Protein AF-A0A4Q5XJP3-F1 (afdb_monomer_lite)

Radius of gyration: 26.97 Å; chains: 1; bounding box: 63×76×68 Å

Foldseek 3Di:
DDPPVVVVVVVVVVQFQKDKWKFKFKFQQVPVLVVLQVPDDPCVQCVVLAFWDDKDKDWADDDDPDDDDDDDSGDIIMIMIMTIGGHDPLSSLVCVCPPPVNSVVVSCVRTPPCPVPCPSVVRVVRIDPFPQQDDDQPPADDPPDPVVLVDDDPDDDDLVNSLQVLLCVLPVDDPDSDDRDDPLSVVLNVLVVVLVVVLCVVCVPPDPVRSVVSCCVSCLLVGPVHDADPLADDDVVLVVLLVLLQRLLLVQQVVQCVVVVPLFRAFSWQRFWLFKFKWKKFFDADPLAFDPNNDTDIFIKIKIKGFGGSHQFALQAQTKIKIKMKTFADPCRAGPPRDDFDARDFSDAPPAGMAIQIWILALFALFFASSRSSSVSVLVVDDDPSSVSSLVSLCVDVCSVVSVVSVVVSRRDRDLASQLGKIKSLAWWAAADWKIKIKIKHWPDNVLLVVQSPDGIRSSRSVSVLSSLVVWKTKMWMKIFIDTQPQDDPPPDHSNSNNQTSRDDCVNSVGDIDRTIMIIGHRDNRVDPVRVVVVRLDQGANSSRTPSGGGTHSVNSSSSSNRVSSNVSRPVSVVVVVVVVVVVD

Structure (mmCIF, N/CA/C/O backbone):
data_AF-A0A4Q5XJP3-F1
#
_entry.id   AF-A0A4Q5XJP3-F1
#
loop_
_atom_site.group_PDB
_atom_site.id
_atom_site.type_symbol
_atom_site.label_atom_id
_atom_site.label_alt_id
_atom_site.label_comp_id
_atom_site.label_asym_id
_atom_site.label_entity_id
_atom_site.label_seq_id
_atom_site.pdbx_PDB_ins_code
_atom_site.Cartn_x
_atom_site.Cartn_y
_atom_site.Cartn_z
_atom_site.occupancy
_atom_site.B_iso_or_equiv
_atom_site.auth_seq_id
_atom_site.auth_comp_id
_atom_site.auth_asym_id
_atom_site.auth_atom_id
_atom_site.pdbx_PDB_model_num
ATOM 1 N N . MET A 1 1 ? 22.090 31.226 -39.700 1.00 39.25 1 MET A N 1
ATOM 2 C CA . MET A 1 1 ? 22.362 29.885 -39.127 1.00 39.25 1 MET A CA 1
ATOM 3 C C . MET A 1 1 ? 21.042 29.336 -38.613 1.00 39.25 1 MET A C 1
ATOM 5 O O . MET A 1 1 ? 20.449 29.921 -37.717 1.00 39.25 1 MET A O 1
ATOM 9 N N . ASN A 1 2 ? 20.509 28.345 -39.328 1.00 33.97 2 ASN A N 1
ATOM 10 C CA . ASN A 1 2 ? 19.074 28.178 -39.574 1.00 33.97 2 ASN A CA 1
ATOM 11 C C . ASN A 1 2 ? 18.368 27.234 -38.592 1.00 33.97 2 ASN A C 1
ATOM 13 O O . ASN A 1 2 ? 18.928 26.233 -38.150 1.00 33.97 2 ASN A O 1
ATOM 17 N N . GLY A 1 3 ? 17.078 27.507 -38.360 1.00 34.41 3 GLY A N 1
ATOM 18 C CA . GLY A 1 3 ? 16.142 26.728 -37.535 1.00 34.41 3 GLY A CA 1
ATOM 19 C C . GLY A 1 3 ? 15.885 25.278 -37.974 1.00 34.41 3 GLY A C 1
ATOM 20 O O . GLY A 1 3 ? 15.115 24.583 -37.319 1.00 34.41 3 GLY A O 1
ATOM 21 N N . ILE A 1 4 ? 16.568 24.797 -39.015 1.00 32.66 4 ILE A N 1
ATOM 22 C CA . ILE A 1 4 ? 16.513 23.409 -39.493 1.00 32.66 4 ILE A CA 1
ATOM 23 C C . ILE A 1 4 ? 17.300 22.467 -38.559 1.00 32.66 4 ILE A C 1
ATOM 25 O O . ILE A 1 4 ? 16.864 21.343 -38.327 1.00 32.66 4 ILE A O 1
ATOM 29 N N . GLN A 1 5 ? 18.375 22.929 -37.903 1.00 34.47 5 GLN A N 1
ATOM 30 C CA . GLN A 1 5 ? 19.095 22.102 -36.917 1.00 34.47 5 GLN A CA 1
ATOM 31 C C . GLN A 1 5 ? 18.300 21.889 -35.617 1.00 34.47 5 GLN A C 1
ATOM 33 O O . GLN A 1 5 ? 18.342 20.806 -35.044 1.00 34.47 5 GLN A O 1
ATOM 38 N N . ARG A 1 6 ? 17.499 22.873 -35.183 1.00 33.69 6 ARG A N 1
ATOM 39 C CA . ARG A 1 6 ? 16.650 22.741 -33.982 1.00 33.69 6 ARG A CA 1
ATOM 40 C C . ARG A 1 6 ? 15.470 21.786 -34.182 1.00 33.69 6 ARG A C 1
ATOM 42 O O . ARG A 1 6 ? 15.087 21.112 -33.232 1.00 33.69 6 ARG A O 1
ATOM 49 N N . TRP A 1 7 ? 14.927 21.701 -35.397 1.00 29.38 7 TRP A N 1
ATOM 50 C CA . TRP A 1 7 ? 13.894 20.719 -35.742 1.00 29.38 7 TRP A CA 1
ATOM 51 C C . TRP A 1 7 ? 14.471 19.306 -35.903 1.00 29.38 7 TRP A C 1
ATOM 53 O O . TRP A 1 7 ? 13.861 18.352 -35.427 1.00 29.38 7 TRP A O 1
ATOM 63 N N . GLY A 1 8 ? 15.677 19.178 -36.470 1.00 28.16 8 GLY A N 1
ATOM 64 C CA . GLY A 1 8 ? 16.393 17.903 -36.576 1.00 28.16 8 GLY A CA 1
ATOM 65 C C . GLY A 1 8 ? 16.716 17.285 -35.214 1.00 28.16 8 GLY A C 1
ATOM 66 O O . GLY A 1 8 ? 16.379 16.131 -34.978 1.00 28.16 8 GLY A O 1
ATOM 67 N N . SER A 1 9 ? 17.268 18.059 -34.272 1.00 31.80 9 SER A N 1
ATOM 68 C CA . SER A 1 9 ? 17.566 17.572 -32.915 1.00 31.80 9 SER A CA 1
ATOM 69 C C . SER A 1 9 ? 16.309 17.244 -32.098 1.00 31.80 9 SER A C 1
ATOM 71 O O . SER A 1 9 ? 16.336 16.333 -31.279 1.00 31.80 9 SER A O 1
ATOM 73 N N . TRP A 1 10 ? 15.195 17.949 -32.328 1.00 33.19 10 TRP A N 1
ATOM 74 C CA . TRP A 1 10 ? 13.917 17.699 -31.648 1.00 33.19 10 TRP A CA 1
ATOM 75 C C . TRP A 1 10 ? 13.181 16.452 -32.178 1.00 33.19 10 TRP A C 1
ATOM 77 O O . TRP A 1 10 ? 12.513 15.768 -31.404 1.00 33.19 10 TRP A O 1
ATOM 87 N N . LEU A 1 11 ? 13.338 16.113 -33.466 1.00 27.72 11 LEU A N 1
ATOM 88 C CA . LEU A 1 11 ? 12.858 14.846 -34.039 1.00 27.72 11 LEU A CA 1
ATOM 89 C C . LEU A 1 11 ? 13.781 13.659 -33.716 1.00 27.72 11 LEU A C 1
ATOM 91 O O . LEU A 1 11 ? 13.273 12.583 -33.416 1.00 27.72 11 LEU A O 1
ATOM 95 N N . LEU A 1 12 ? 15.105 13.859 -33.700 1.00 31.16 12 LEU A N 1
ATOM 96 C CA . LEU A 1 12 ? 16.084 12.830 -33.315 1.00 31.16 12 LEU A CA 1
ATOM 97 C C . LEU A 1 12 ? 15.970 12.449 -31.828 1.00 31.16 12 LEU A C 1
ATOM 99 O O . LEU A 1 12 ? 16.007 11.270 -31.496 1.00 31.16 12 LEU A O 1
ATOM 103 N N . MET A 1 13 ? 15.722 13.409 -30.928 1.00 31.02 13 MET A N 1
ATOM 104 C CA . MET A 1 13 ? 15.575 13.126 -29.490 1.00 31.02 13 MET A CA 1
ATOM 105 C C . MET A 1 13 ? 14.276 12.395 -29.103 1.00 31.02 13 MET A C 1
ATOM 107 O O . MET A 1 13 ? 14.170 11.903 -27.985 1.00 31.02 13 MET A O 1
ATOM 111 N N . LYS A 1 14 ? 13.290 12.271 -30.005 1.00 29.78 14 LYS A N 1
ATOM 112 C CA . LYS A 1 14 ? 12.063 11.490 -29.751 1.00 29.78 14 LYS A CA 1
ATOM 113 C C . LYS A 1 14 ? 12.213 9.981 -29.999 1.00 29.78 14 LYS A C 1
ATOM 115 O O . LYS A 1 14 ? 11.253 9.249 -29.755 1.00 29.78 14 LYS A O 1
ATOM 120 N N . GLN A 1 15 ? 13.369 9.512 -30.477 1.00 32.53 15 GLN A N 1
ATOM 121 C CA . GLN A 1 15 ? 13.571 8.110 -30.871 1.00 32.53 15 GLN A CA 1
ATOM 122 C C . GLN A 1 15 ? 14.558 7.310 -30.008 1.00 32.53 15 GLN A C 1
ATOM 124 O O . GLN A 1 15 ? 14.608 6.091 -30.159 1.00 32.53 15 GLN A O 1
ATOM 129 N N . PHE A 1 16 ? 15.252 7.929 -29.054 1.00 37.09 16 PHE A N 1
ATOM 130 C CA . PHE A 1 16 ? 16.114 7.207 -28.114 1.00 37.09 16 PHE A CA 1
ATOM 131 C C . PHE A 1 16 ? 15.267 6.644 -26.967 1.00 37.09 16 PHE A C 1
ATOM 133 O O . PHE A 1 16 ? 15.021 7.289 -25.948 1.00 37.09 16 PHE A O 1
ATOM 140 N N . ARG A 1 17 ? 14.693 5.461 -27.204 1.00 42.53 17 ARG A N 1
ATOM 141 C CA . ARG A 1 17 ? 14.146 4.610 -26.147 1.00 42.53 17 ARG A CA 1
ATOM 142 C C . ARG A 1 17 ? 15.135 3.480 -25.932 1.00 42.53 17 ARG A C 1
ATOM 144 O O . ARG A 1 17 ? 15.198 2.598 -26.790 1.00 42.53 17 ARG A O 1
ATOM 151 N N . LEU A 1 18 ? 15.787 3.478 -24.773 1.00 44.69 18 LEU A N 1
ATOM 152 C CA . LEU A 1 18 ? 16.566 2.340 -24.310 1.00 44.69 18 LEU A CA 1
ATOM 153 C C . LEU A 1 18 ? 15.630 1.134 -24.171 1.00 44.69 18 LEU A C 1
ATOM 155 O O . LEU A 1 18 ? 14.669 1.136 -23.395 1.00 44.69 18 LEU A O 1
ATOM 159 N N . ARG A 1 19 ? 15.877 0.117 -24.985 1.00 55.12 19 ARG A N 1
ATOM 160 C CA . ARG A 1 19 ? 15.258 -1.200 -24.938 1.00 55.12 19 ARG A CA 1
ATOM 161 C C . ARG A 1 19 ? 16.325 -2.210 -24.567 1.00 55.12 19 ARG A C 1
ATOM 163 O O . ARG A 1 19 ? 17.491 -2.051 -24.912 1.00 55.12 19 ARG A O 1
ATOM 170 N N . GLU A 1 20 ? 15.909 -3.262 -23.891 1.00 69.38 20 GLU A N 1
ATOM 171 C CA . GLU A 1 20 ? 16.795 -4.354 -23.524 1.00 69.38 20 GLU A CA 1
ATOM 172 C C . GLU A 1 20 ? 16.259 -5.673 -24.053 1.00 69.38 20 GLU A C 1
ATOM 174 O O . GLU A 1 20 ? 15.064 -5.820 -24.338 1.00 69.38 20 GLU A O 1
ATOM 179 N N . PHE A 1 21 ? 17.169 -6.622 -24.177 1.00 77.62 21 PHE A N 1
ATOM 180 C CA . PHE A 1 21 ? 16.870 -7.983 -24.557 1.00 77.62 21 PHE A CA 1
ATOM 181 C C . PHE A 1 21 ? 17.781 -8.919 -23.784 1.00 77.62 21 PHE A C 1
ATOM 183 O O . PHE A 1 21 ? 18.999 -8.735 -23.792 1.00 77.62 21 PHE A O 1
ATOM 190 N N . SER A 1 22 ? 17.180 -9.937 -23.173 1.00 75.50 22 SER A N 1
ATOM 191 C CA . SER A 1 22 ? 17.901 -10.994 -22.475 1.00 75.50 22 SER A CA 1
ATOM 192 C C . SER A 1 22 ? 17.396 -12.353 -22.932 1.00 75.50 22 SER A C 1
ATOM 194 O O . SER A 1 22 ? 16.190 -12.533 -23.098 1.00 75.50 22 SER A O 1
ATOM 196 N N . ALA A 1 23 ? 18.296 -13.315 -23.105 1.00 74.50 23 ALA A N 1
ATOM 197 C CA . ALA A 1 23 ? 17.958 -14.690 -23.458 1.00 74.50 23 ALA A CA 1
ATOM 198 C C . ALA A 1 23 ? 18.824 -15.671 -22.669 1.00 74.50 23 ALA A C 1
ATOM 200 O O . ALA A 1 23 ? 20.025 -15.447 -22.521 1.00 74.50 23 ALA A O 1
ATOM 201 N N . LEU A 1 24 ? 18.216 -16.751 -22.173 1.00 71.38 24 LEU A N 1
ATOM 202 C CA . LEU A 1 24 ? 18.912 -17.804 -21.432 1.00 71.38 24 LEU A CA 1
ATOM 203 C C . LEU A 1 24 ? 18.952 -19.085 -22.262 1.00 71.38 24 LEU A C 1
ATOM 205 O O . LEU A 1 24 ? 17.913 -19.619 -22.650 1.00 71.38 24 LEU A O 1
ATOM 209 N N . LEU A 1 25 ? 20.159 -19.571 -22.517 1.00 76.62 25 LEU A N 1
ATOM 210 C CA . LEU A 1 25 ? 20.451 -20.638 -23.464 1.00 76.62 25 LEU A CA 1
ATOM 211 C C . LEU A 1 25 ? 21.136 -21.801 -22.742 1.00 76.62 25 LEU A C 1
ATOM 213 O O . LEU A 1 25 ? 21.985 -21.589 -21.877 1.00 76.62 25 LEU A O 1
ATOM 217 N N . GLY A 1 26 ? 20.797 -23.036 -23.106 1.00 70.38 26 GLY A N 1
ATOM 218 C CA . GLY A 1 26 ? 21.571 -24.205 -22.680 1.00 70.38 26 GLY A CA 1
ATOM 219 C C . GLY A 1 26 ? 22.835 -24.350 -23.529 1.00 70.38 26 GLY A C 1
ATOM 220 O O . GLY A 1 26 ? 22.775 -24.142 -24.739 1.00 70.38 26 GLY A O 1
ATOM 221 N N . VAL A 1 27 ? 23.964 -24.721 -22.926 1.00 73.62 27 VAL A N 1
ATOM 222 C CA . VAL A 1 27 ? 25.251 -24.916 -23.618 1.00 73.62 27 VAL A CA 1
ATOM 223 C C . VAL A 1 27 ? 25.532 -26.409 -23.812 1.00 73.62 27 VAL A C 1
ATOM 225 O O . VAL A 1 27 ? 25.311 -27.206 -22.901 1.00 73.62 27 VAL A O 1
ATOM 228 N N . GLU A 1 28 ? 26.005 -26.785 -25.005 1.00 70.50 28 GLU A N 1
ATOM 229 C CA . GLU A 1 28 ? 26.477 -28.143 -25.333 1.00 70.50 28 GLU A CA 1
ATOM 230 C C . GLU A 1 28 ? 28.000 -28.277 -25.203 1.00 70.50 28 GLU A C 1
ATOM 232 O O . GLU A 1 28 ? 28.468 -29.240 -24.606 1.00 70.50 28 GLU A O 1
ATOM 237 N N . ASP A 1 29 ? 28.771 -27.302 -25.698 1.00 70.50 29 ASP A N 1
ATOM 238 C CA . ASP A 1 29 ? 30.236 -27.264 -25.568 1.00 70.50 29 ASP A CA 1
ATOM 239 C C . ASP A 1 29 ? 30.676 -26.045 -24.757 1.00 70.50 29 ASP A C 1
ATOM 241 O O . ASP A 1 29 ? 30.899 -24.944 -25.265 1.00 70.50 29 ASP A O 1
ATOM 245 N N . ALA A 1 30 ? 30.798 -26.249 -23.453 1.00 65.44 30 ALA A N 1
ATOM 246 C CA . ALA A 1 30 ? 31.099 -25.164 -22.545 1.00 65.44 30 ALA A CA 1
ATOM 247 C C . ALA A 1 30 ? 32.594 -24.858 -22.389 1.00 65.44 30 ALA A C 1
ATOM 249 O O . ALA A 1 30 ? 32.945 -23.775 -21.917 1.00 65.44 30 ALA A O 1
ATOM 250 N N . ALA A 1 31 ? 33.477 -25.789 -22.763 1.00 66.75 31 ALA A N 1
ATOM 251 C CA . ALA A 1 31 ? 34.920 -25.561 -22.740 1.00 66.75 31 ALA A CA 1
ATOM 252 C C . ALA A 1 31 ? 35.333 -24.637 -23.895 1.00 66.75 31 ALA A C 1
ATOM 254 O O . ALA A 1 31 ? 35.998 -23.625 -23.655 1.00 66.75 31 ALA A O 1
ATOM 255 N N . GLY A 1 32 ? 34.855 -24.919 -25.115 1.00 69.38 32 GLY A N 1
ATOM 256 C CA . GLY A 1 32 ? 35.076 -24.058 -26.280 1.00 69.38 32 GLY A CA 1
ATOM 257 C C . GLY A 1 32 ? 34.489 -22.657 -26.091 1.00 69.38 32 GLY A C 1
ATOM 258 O O . GLY A 1 32 ? 35.148 -21.654 -26.375 1.00 69.38 32 GLY A O 1
ATOM 259 N N . LEU A 1 33 ? 33.291 -22.576 -25.506 1.00 74.00 33 LEU A N 1
ATOM 260 C CA . LEU A 1 33 ? 32.622 -21.307 -25.235 1.00 74.00 33 LEU A CA 1
ATOM 261 C C . LEU A 1 33 ? 33.336 -20.454 -24.167 1.00 74.00 33 LEU A C 1
ATOM 263 O O . LEU A 1 33 ? 33.471 -19.245 -24.350 1.00 74.00 33 LEU A O 1
ATOM 267 N N . SER A 1 34 ? 33.840 -21.053 -23.079 1.00 70.25 34 SER A N 1
ATOM 268 C CA . SER A 1 34 ? 34.619 -20.330 -22.052 1.00 70.25 34 SER A CA 1
ATOM 269 C C . SER A 1 34 ? 35.846 -19.636 -22.658 1.00 70.25 34 SER A C 1
ATOM 271 O O . SER A 1 34 ? 36.107 -18.460 -22.387 1.00 70.25 34 SER A O 1
ATOM 273 N N . ASP A 1 35 ? 36.596 -20.347 -23.501 1.00 70.25 35 ASP A N 1
ATOM 274 C CA . ASP A 1 35 ? 37.784 -19.796 -24.154 1.00 70.25 35 ASP A CA 1
ATOM 275 C C . ASP A 1 35 ? 37.431 -18.689 -25.151 1.00 70.25 35 ASP A C 1
ATOM 277 O O . ASP A 1 35 ? 38.147 -17.689 -25.243 1.00 70.25 35 ASP A O 1
ATOM 281 N N . LEU A 1 36 ? 36.315 -18.830 -25.868 1.00 74.56 36 LEU A N 1
ATOM 282 C CA . LEU A 1 36 ? 35.820 -17.822 -26.801 1.00 74.56 36 LEU A CA 1
ATOM 283 C C . LEU A 1 36 ? 35.461 -16.510 -26.085 1.00 74.56 36 LEU A C 1
ATOM 285 O O . LEU A 1 36 ? 35.841 -15.426 -26.546 1.00 74.56 36 LEU A O 1
ATOM 289 N N . LEU A 1 37 ? 34.790 -16.595 -24.932 1.00 71.12 37 LEU A N 1
ATOM 290 C CA . LEU A 1 37 ? 34.389 -15.434 -24.132 1.00 71.12 37 LEU A CA 1
ATOM 291 C C . LEU A 1 37 ? 35.583 -14.717 -23.479 1.00 71.12 37 LEU A C 1
ATOM 293 O O . LEU A 1 37 ? 35.599 -13.490 -23.433 1.00 71.12 37 LEU A O 1
ATOM 297 N N . LYS A 1 38 ? 36.639 -15.440 -23.076 1.00 68.31 38 LYS A N 1
ATOM 298 C CA . LYS A 1 38 ? 37.867 -14.846 -22.497 1.00 68.31 38 LYS A CA 1
ATOM 299 C C . LYS A 1 38 ? 38.715 -14.044 -23.498 1.00 68.31 38 LYS A C 1
ATOM 301 O O . LYS A 1 38 ? 39.528 -13.221 -23.086 1.00 68.31 38 LYS A O 1
ATOM 306 N N . ARG A 1 39 ? 38.554 -14.275 -24.807 1.00 61.38 39 ARG A N 1
ATOM 307 C CA . ARG A 1 39 ? 39.425 -13.731 -25.872 1.00 61.38 39 ARG A CA 1
ATOM 308 C C . ARG A 1 39 ? 39.122 -12.289 -26.323 1.00 61.38 39 ARG A C 1
ATOM 310 O O . ARG A 1 39 ? 39.744 -11.840 -27.282 1.00 61.38 39 ARG A O 1
ATOM 317 N N . GLY A 1 40 ? 38.219 -11.535 -25.688 1.00 54.31 40 GLY A N 1
ATOM 318 C CA . GLY A 1 40 ? 38.013 -10.124 -26.059 1.00 54.31 40 GLY A CA 1
ATOM 319 C C . GLY A 1 40 ? 37.012 -9.354 -25.199 1.00 54.31 40 GLY A C 1
ATOM 320 O O . GLY A 1 40 ? 36.081 -9.938 -24.653 1.00 54.31 40 GLY A O 1
ATOM 321 N N . GLN A 1 41 ? 37.187 -8.030 -25.106 1.00 55.94 41 GLN A N 1
ATOM 322 C CA . GLN A 1 41 ? 36.209 -7.142 -24.472 1.00 55.94 41 GLN A CA 1
ATOM 323 C C . GLN A 1 41 ? 35.004 -6.951 -25.401 1.00 55.94 41 GLN A C 1
ATOM 325 O O . GLN A 1 41 ? 35.109 -6.377 -26.483 1.00 55.94 41 GLN A O 1
ATOM 330 N N . GLU A 1 42 ? 33.843 -7.451 -24.982 1.00 58.94 42 GLU A N 1
ATOM 331 C CA . GLU A 1 42 ? 32.633 -7.543 -25.812 1.00 58.94 42 GLU A CA 1
ATOM 332 C C . GLU A 1 42 ? 32.133 -6.180 -26.299 1.00 58.94 42 GLU A C 1
ATOM 334 O O . GLU A 1 42 ? 31.624 -6.067 -27.410 1.00 58.94 42 GLU A O 1
ATOM 339 N N . HIS A 1 43 ? 32.353 -5.129 -25.510 1.00 51.56 43 HIS A N 1
ATOM 340 C CA . HIS A 1 43 ? 31.964 -3.767 -25.860 1.00 51.56 43 HIS A CA 1
ATOM 341 C C . HIS A 1 43 ? 32.788 -3.186 -27.026 1.00 51.56 43 HIS A C 1
ATOM 343 O O . HIS A 1 43 ? 32.253 -2.444 -27.845 1.00 51.56 43 HIS A O 1
ATOM 349 N N . GLU A 1 44 ? 34.072 -3.535 -27.156 1.00 58.12 44 GLU A N 1
ATOM 350 C CA . GLU A 1 44 ? 34.914 -3.052 -28.264 1.00 58.12 44 GLU A CA 1
ATOM 351 C C . GLU A 1 44 ? 34.566 -3.742 -29.589 1.00 58.12 44 GLU A C 1
ATOM 353 O O . GLU A 1 44 ? 34.632 -3.128 -30.654 1.00 58.12 44 GLU A O 1
ATOM 358 N N . ALA A 1 45 ? 34.142 -5.009 -29.530 1.00 64.12 45 ALA A N 1
ATOM 359 C CA . ALA A 1 45 ? 33.853 -5.820 -30.711 1.00 64.12 45 ALA A CA 1
ATOM 360 C C . ALA A 1 45 ? 32.581 -5.399 -31.469 1.00 64.12 45 ALA A C 1
ATOM 362 O O . ALA A 1 45 ? 32.455 -5.751 -32.640 1.00 64.12 45 ALA A O 1
ATOM 363 N N . TYR A 1 46 ? 31.663 -4.677 -30.818 1.00 74.44 46 TYR A N 1
ATOM 364 C CA . TYR A 1 46 ? 30.393 -4.212 -31.395 1.00 74.44 46 TYR A CA 1
ATOM 365 C C . TYR A 1 46 ? 30.214 -2.689 -31.288 1.00 74.44 46 TYR A C 1
ATOM 367 O O . TYR A 1 46 ? 29.095 -2.192 -31.403 1.00 74.44 46 TYR A O 1
ATOM 375 N N . ALA A 1 47 ? 31.300 -1.938 -31.077 1.00 66.69 47 ALA A N 1
ATOM 376 C CA . ALA A 1 47 ? 31.260 -0.489 -30.863 1.00 66.69 47 ALA A CA 1
ATOM 377 C C . ALA A 1 47 ? 30.671 0.305 -32.047 1.00 66.69 47 ALA A C 1
ATOM 379 O O . ALA A 1 47 ? 30.242 1.445 -31.880 1.00 66.69 47 ALA A O 1
ATOM 380 N N . ASP A 1 48 ? 30.647 -0.277 -33.247 1.00 73.81 48 ASP A N 1
ATOM 381 C CA . ASP A 1 48 ? 30.056 0.317 -34.44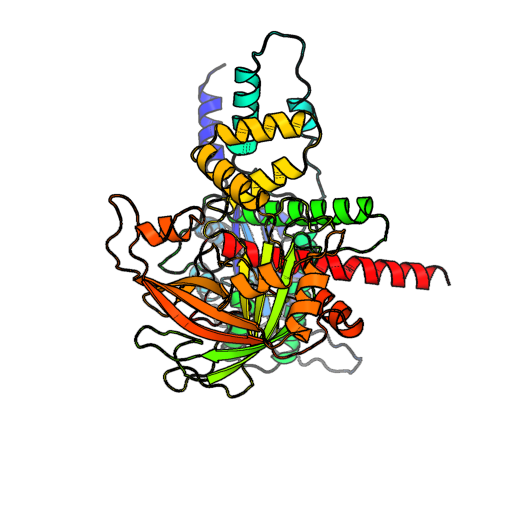7 1.00 73.81 48 ASP A CA 1
ATOM 382 C C . ASP A 1 48 ? 28.601 -0.108 -34.709 1.00 73.81 48 ASP A C 1
ATOM 384 O O . ASP A 1 48 ? 27.983 0.377 -35.661 1.00 73.81 48 ASP A O 1
ATOM 388 N N . VAL A 1 49 ? 28.020 -0.969 -33.866 1.00 75.31 49 VAL A N 1
ATOM 389 C CA . VAL A 1 49 ? 26.586 -1.272 -33.922 1.00 75.31 49 VAL A CA 1
ATOM 390 C C . VAL A 1 49 ? 25.815 -0.061 -33.403 1.00 75.31 49 VAL A C 1
ATOM 392 O O . VAL A 1 49 ? 25.722 0.189 -32.202 1.00 75.31 49 VAL A O 1
ATOM 395 N N . ILE A 1 50 ? 25.252 0.710 -34.333 1.00 65.44 50 ILE A N 1
ATOM 396 C CA . ILE A 1 50 ? 24.537 1.952 -34.029 1.00 65.44 50 ILE A CA 1
ATOM 397 C C . ILE A 1 50 ? 23.387 1.677 -33.053 1.00 65.44 50 ILE A C 1
ATOM 399 O O . ILE A 1 50 ? 22.499 0.869 -33.324 1.00 65.44 50 ILE A O 1
ATOM 403 N N . GLY A 1 51 ? 23.401 2.395 -31.931 1.00 57.72 51 GLY A N 1
ATOM 404 C CA . GLY A 1 51 ? 22.389 2.292 -30.886 1.00 57.72 51 GLY A CA 1
ATOM 405 C C . GLY A 1 51 ? 22.626 1.160 -29.891 1.00 57.72 51 GLY A C 1
ATOM 406 O O . GLY A 1 51 ? 21.884 1.092 -28.928 1.00 57.72 51 GLY A O 1
ATOM 407 N N . LEU A 1 52 ? 23.626 0.289 -30.048 1.00 65.06 52 LEU A N 1
ATOM 408 C CA . LEU A 1 52 ? 23.982 -0.692 -29.019 1.00 65.06 52 LEU A CA 1
ATOM 409 C C . LEU A 1 52 ? 24.850 -0.029 -27.942 1.00 65.06 52 LEU A C 1
ATOM 411 O O . LEU A 1 52 ? 25.921 0.489 -28.238 1.00 65.06 52 LEU A O 1
ATOM 415 N N . HIS A 1 53 ? 24.392 -0.063 -26.693 1.00 57.69 53 HIS A N 1
ATOM 416 C CA . HIS A 1 53 ? 25.065 0.586 -25.559 1.00 57.69 53 HIS A CA 1
ATOM 417 C C . HIS A 1 53 ? 25.829 -0.387 -24.678 1.00 57.69 53 HIS A C 1
ATOM 419 O O . HIS A 1 53 ? 26.836 -0.040 -24.074 1.00 57.69 53 HIS A O 1
ATOM 425 N N . ALA A 1 54 ? 25.321 -1.608 -24.559 1.00 66.81 54 ALA A N 1
ATOM 426 C CA . ALA A 1 54 ? 25.966 -2.667 -23.805 1.00 66.81 54 ALA A CA 1
ATOM 427 C C . ALA A 1 54 ? 25.523 -4.005 -24.373 1.00 66.81 54 ALA A C 1
ATOM 429 O O . ALA A 1 54 ? 24.345 -4.181 -24.664 1.00 66.81 54 ALA A O 1
ATOM 430 N N . LEU A 1 55 ? 26.443 -4.953 -24.487 1.00 74.81 55 LEU A N 1
ATOM 431 C CA . LEU A 1 55 ? 26.153 -6.330 -24.855 1.00 74.81 55 LEU A CA 1
ATOM 432 C C . LEU A 1 55 ? 27.052 -7.238 -24.029 1.00 74.81 55 LEU A C 1
ATOM 434 O O . LEU A 1 55 ? 28.245 -6.964 -23.905 1.00 74.81 55 LEU A O 1
ATOM 438 N N . ARG A 1 56 ? 26.450 -8.266 -23.428 1.00 72.00 56 ARG A N 1
ATOM 439 C CA . ARG A 1 56 ? 27.126 -9.218 -22.559 1.00 72.00 56 ARG A CA 1
ATOM 440 C C . ARG A 1 56 ? 26.744 -10.648 -22.869 1.00 72.00 56 ARG A C 1
ATOM 442 O O . ARG A 1 56 ? 25.557 -10.947 -23.016 1.00 72.00 56 ARG A O 1
ATOM 449 N N . TRP A 1 57 ? 27.745 -11.515 -22.860 1.00 76.19 57 TRP A N 1
ATOM 450 C CA . TRP A 1 57 ? 27.565 -12.954 -22.774 1.00 76.19 57 TRP A CA 1
ATOM 451 C C . TRP A 1 57 ? 28.162 -13.452 -21.463 1.00 76.19 57 TRP A C 1
ATOM 453 O O . TRP A 1 57 ? 29.321 -13.197 -21.144 1.00 76.19 57 TRP A O 1
ATOM 463 N N . MET A 1 58 ? 27.362 -14.164 -20.680 1.00 68.19 58 MET A N 1
ATOM 464 C CA . MET A 1 58 ? 27.792 -14.706 -19.399 1.00 68.19 58 MET A CA 1
ATOM 465 C C . MET A 1 58 ? 27.604 -16.213 -19.401 1.00 68.19 58 MET A C 1
ATOM 467 O O . MET A 1 58 ? 26.476 -16.706 -19.422 1.00 68.19 58 MET A O 1
ATOM 471 N N . LEU A 1 59 ? 28.724 -16.931 -19.392 1.00 67.88 59 LEU A N 1
ATOM 472 C CA . LEU A 1 59 ? 28.737 -18.365 -19.154 1.00 67.88 59 LEU A CA 1
ATOM 473 C C . LEU A 1 59 ? 28.635 -18.607 -17.649 1.00 67.88 59 LEU A C 1
ATOM 475 O O . LEU A 1 59 ? 29.460 -18.115 -16.882 1.00 67.88 59 LEU A O 1
ATOM 479 N N . ILE A 1 60 ? 27.615 -19.349 -17.242 1.00 60.12 60 ILE A N 1
ATOM 480 C CA . ILE A 1 60 ? 27.376 -19.715 -15.851 1.00 60.12 60 ILE A CA 1
ATOM 481 C C . ILE A 1 60 ? 27.960 -21.110 -15.642 1.00 60.12 60 ILE A C 1
ATOM 483 O O . ILE A 1 60 ? 27.501 -22.079 -16.252 1.00 60.12 60 ILE A O 1
ATOM 487 N N . GLU A 1 61 ? 28.986 -21.192 -14.797 1.00 56.06 61 GLU A N 1
ATOM 488 C CA . GLU A 1 61 ? 29.610 -22.448 -14.383 1.00 56.06 61 GLU A CA 1
ATOM 489 C C . GLU A 1 61 ? 29.195 -22.785 -12.941 1.00 56.06 61 GLU A C 1
ATOM 491 O O . GLU A 1 61 ? 29.106 -21.874 -12.113 1.00 56.06 61 GLU A O 1
ATOM 496 N N . PRO A 1 62 ? 28.949 -24.064 -12.607 1.00 47.75 62 PRO A N 1
ATOM 497 C CA . PRO A 1 62 ? 28.788 -24.473 -11.218 1.00 47.75 62 PRO A CA 1
ATOM 498 C C . PRO A 1 62 ? 30.114 -24.239 -10.479 1.00 47.75 62 PRO A C 1
ATOM 500 O O . PRO A 1 62 ? 31.138 -24.815 -10.844 1.00 47.75 62 PRO A O 1
ATOM 503 N N . HIS A 1 63 ? 30.123 -23.373 -9.464 1.00 42.88 63 HIS A N 1
ATOM 504 C CA . HIS A 1 63 ? 31.297 -23.200 -8.613 1.00 42.88 63 HIS A CA 1
ATOM 505 C C . HIS A 1 63 ? 31.184 -24.134 -7.405 1.00 42.88 63 HIS A C 1
ATOM 507 O O . HIS A 1 63 ? 30.255 -24.017 -6.611 1.00 42.88 63 HIS A O 1
ATOM 513 N N . ASP A 1 64 ? 32.140 -25.053 -7.273 1.00 36.09 64 ASP A N 1
ATOM 514 C CA . ASP A 1 64 ? 32.273 -25.936 -6.114 1.00 36.09 64 ASP A CA 1
ATOM 515 C C . ASP A 1 64 ? 32.808 -25.135 -4.913 1.00 36.09 64 ASP A C 1
ATOM 517 O O . ASP A 1 64 ? 33.812 -24.420 -5.023 1.00 36.09 64 ASP A O 1
ATOM 521 N N . ALA A 1 65 ? 32.117 -25.219 -3.774 1.00 39.75 65 ALA A N 1
ATOM 522 C CA . ALA A 1 65 ? 32.475 -24.539 -2.530 1.00 39.75 65 ALA A CA 1
ATOM 523 C C . ALA A 1 65 ? 33.373 -25.391 -1.610 1.00 39.75 65 ALA A C 1
ATOM 525 O O . ALA A 1 65 ? 33.716 -24.951 -0.512 1.00 39.75 65 ALA A O 1
ATOM 526 N N . SER A 1 66 ? 33.806 -26.589 -2.018 1.00 35.34 66 SER A N 1
ATOM 527 C CA . SER A 1 66 ? 34.696 -27.411 -1.190 1.00 35.34 66 SER A CA 1
ATOM 528 C C . SER A 1 66 ? 35.617 -28.280 -2.033 1.00 35.34 66 SER A C 1
ATOM 530 O O . SER A 1 66 ? 35.167 -28.976 -2.926 1.00 35.34 66 SER A O 1
ATOM 532 N N . GLY A 1 67 ? 36.923 -28.266 -1.753 1.00 39.06 67 GLY A N 1
ATOM 533 C CA . GLY A 1 67 ? 37.882 -29.047 -2.529 1.00 39.06 67 GLY A CA 1
ATOM 534 C C . GLY A 1 67 ? 37.546 -30.540 -2.574 1.00 39.06 67 GLY A C 1
ATOM 535 O O . GLY A 1 67 ? 37.776 -31.239 -1.594 1.00 39.06 67 GLY A O 1
ATOM 536 N N . VAL A 1 68 ? 37.116 -31.042 -3.735 1.00 31.48 68 VAL A N 1
ATOM 537 C CA . VAL A 1 68 ? 37.158 -32.460 -4.109 1.00 31.48 68 VAL A CA 1
ATOM 538 C C . VAL A 1 68 ? 37.495 -32.572 -5.598 1.00 31.48 68 VAL A C 1
ATOM 540 O O . VAL A 1 68 ? 36.968 -31.882 -6.463 1.00 31.48 68 VAL A O 1
ATOM 543 N N . ARG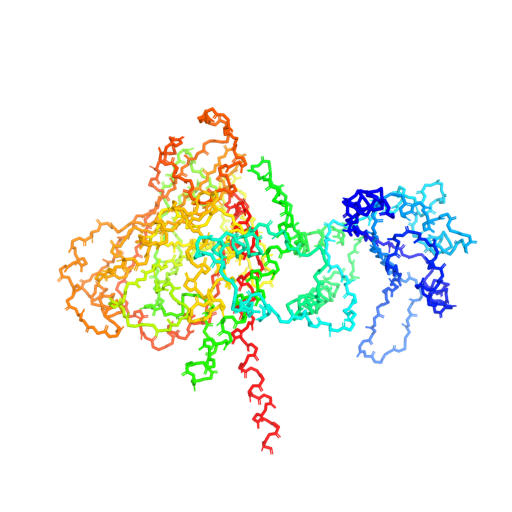 A 1 69 ? 38.458 -33.445 -5.895 1.00 37.16 69 ARG A N 1
ATOM 544 C CA . ARG A 1 69 ? 38.935 -33.762 -7.241 1.00 37.16 69 ARG A CA 1
ATOM 545 C C . ARG A 1 69 ? 37.867 -34.545 -8.011 1.00 37.16 69 ARG A C 1
ATOM 547 O O . ARG A 1 69 ? 37.758 -35.739 -7.774 1.00 37.16 69 ARG A O 1
ATOM 554 N N . SER A 1 70 ? 37.175 -33.891 -8.941 1.00 36.84 70 SER A N 1
ATOM 555 C CA . SER A 1 70 ? 36.838 -34.357 -10.305 1.00 36.84 70 SER A CA 1
ATOM 556 C C . SER A 1 70 ? 35.570 -33.648 -10.785 1.00 36.84 70 SER A C 1
ATOM 558 O O . SER A 1 70 ? 34.470 -34.018 -10.389 1.00 36.84 70 SER A O 1
ATOM 560 N N . ILE A 1 71 ? 35.725 -32.639 -11.639 1.00 36.16 71 ILE A N 1
ATOM 561 C CA . ILE A 1 71 ? 34.599 -32.013 -12.341 1.00 36.16 71 ILE A CA 1
ATOM 562 C C . ILE A 1 71 ? 34.316 -32.864 -13.584 1.00 36.16 71 ILE A C 1
ATOM 564 O O . ILE A 1 71 ? 35.232 -33.086 -14.380 1.00 36.16 71 ILE A O 1
ATOM 568 N N . ASP A 1 72 ? 33.083 -33.351 -13.734 1.00 43.09 72 ASP A N 1
ATOM 569 C CA . ASP A 1 72 ? 32.615 -34.024 -14.949 1.00 43.09 72 ASP A CA 1
ATOM 570 C C . ASP A 1 72 ? 32.385 -32.974 -16.063 1.00 43.09 72 ASP A C 1
ATOM 572 O O . ASP A 1 72 ? 31.587 -32.052 -15.883 1.00 43.09 72 ASP A O 1
ATOM 576 N N . PRO A 1 73 ? 33.066 -33.061 -17.221 1.00 41.59 73 PRO A N 1
ATOM 577 C CA . PRO A 1 73 ? 32.851 -32.162 -18.356 1.00 41.59 73 PRO A CA 1
ATOM 578 C C . PRO A 1 73 ? 31.472 -32.293 -19.034 1.00 41.59 73 PRO A C 1
ATOM 580 O O . PRO A 1 73 ? 31.197 -31.521 -19.952 1.00 41.59 73 PRO A O 1
ATOM 583 N N . ALA A 1 74 ? 30.635 -33.264 -18.645 1.00 42.94 74 ALA A N 1
ATOM 584 C CA . ALA A 1 74 ? 29.369 -33.596 -19.306 1.00 42.94 74 ALA A CA 1
ATOM 585 C C . ALA A 1 74 ? 28.120 -32.836 -18.796 1.00 42.94 74 ALA A C 1
ATOM 587 O O . ALA A 1 74 ? 27.027 -33.049 -19.330 1.00 42.94 74 ALA A O 1
ATOM 588 N N . GLU A 1 75 ? 28.236 -31.953 -17.798 1.00 48.97 75 GLU A N 1
ATOM 589 C CA . GLU A 1 75 ? 27.078 -31.254 -17.214 1.00 48.97 75 GLU A CA 1
ATOM 590 C C . GLU A 1 75 ? 26.754 -29.902 -17.901 1.00 48.97 75 GLU A C 1
ATOM 592 O O . GLU A 1 75 ? 27.661 -29.132 -18.239 1.00 48.97 75 GLU A O 1
ATOM 597 N N . PRO A 1 76 ? 25.460 -29.587 -18.145 1.00 46.59 76 PRO A N 1
ATOM 598 C CA . PRO A 1 76 ? 25.041 -28.449 -18.962 1.00 46.59 76 PRO A CA 1
ATOM 599 C C . PRO A 1 76 ? 25.341 -27.110 -18.283 1.00 46.59 76 PRO A C 1
ATOM 601 O O . PRO A 1 76 ? 24.804 -26.788 -17.226 1.00 46.59 76 PRO A O 1
ATOM 604 N N . LYS A 1 77 ? 26.145 -26.285 -18.953 1.00 67.31 77 LYS A N 1
ATOM 605 C CA . LYS A 1 77 ? 26.416 -24.901 -18.547 1.00 67.31 77 LYS A CA 1
ATOM 606 C C . LYS A 1 77 ? 25.351 -23.993 -19.170 1.00 67.31 77 LYS A C 1
ATOM 608 O O . LYS A 1 77 ? 24.857 -24.281 -20.258 1.00 67.31 77 LYS A O 1
ATOM 613 N N . ALA A 1 78 ? 24.919 -22.937 -18.495 1.00 67.12 78 ALA A N 1
ATOM 614 C CA . ALA A 1 78 ? 23.945 -22.004 -19.069 1.00 67.12 78 ALA A CA 1
ATOM 615 C C . ALA A 1 78 ? 24.671 -20.780 -19.632 1.00 67.12 78 ALA A C 1
ATOM 617 O O . ALA A 1 78 ? 25.657 -20.321 -19.059 1.00 67.12 78 ALA A O 1
ATOM 618 N N . LEU A 1 79 ? 24.181 -20.241 -20.744 1.00 74.19 79 LEU A N 1
ATOM 619 C CA . LEU A 1 79 ? 24.676 -19.008 -21.341 1.00 74.19 79 LEU A CA 1
ATOM 620 C C . LEU A 1 79 ? 23.575 -17.955 -21.297 1.00 74.19 79 LEU A C 1
ATOM 622 O O . LEU A 1 79 ? 22.496 -18.144 -21.859 1.00 74.19 79 LEU A O 1
ATOM 626 N N . LEU A 1 80 ? 23.860 -16.831 -20.653 1.00 71.62 80 LEU A N 1
ATOM 627 C CA . LEU A 1 80 ? 22.988 -15.667 -20.647 1.00 71.62 80 LEU A CA 1
ATOM 628 C C . LEU A 1 80 ? 23.504 -14.634 -21.653 1.00 71.62 80 LEU A C 1
ATOM 630 O O . LEU A 1 80 ? 24.629 -14.154 -21.530 1.00 71.62 80 LEU A O 1
ATOM 634 N N . LEU A 1 81 ? 22.658 -14.261 -22.609 1.00 82.56 81 LEU A N 1
ATOM 635 C CA . LEU A 1 81 ? 22.825 -13.067 -23.434 1.00 82.56 81 LEU A CA 1
ATOM 636 C C . LEU A 1 81 ? 22.030 -11.923 -22.808 1.00 82.56 81 LEU A C 1
ATOM 638 O O . LEU A 1 81 ? 20.863 -12.114 -22.472 1.00 82.56 81 LEU A O 1
ATOM 642 N N . SER A 1 82 ? 22.621 -10.733 -22.719 1.00 76.00 82 SER A N 1
ATOM 643 C CA . SER A 1 82 ? 21.916 -9.499 -22.359 1.00 76.00 82 SER A CA 1
ATOM 644 C C . SER A 1 82 ? 22.470 -8.317 -23.147 1.00 76.00 82 SER A C 1
ATOM 646 O O . SER A 1 82 ? 23.684 -8.127 -23.189 1.00 76.00 82 SER A O 1
ATOM 648 N N . PHE A 1 83 ? 21.611 -7.479 -23.727 1.00 71.19 83 PHE A N 1
ATOM 649 C CA . PHE A 1 83 ? 22.045 -6.217 -24.326 1.00 71.19 83 PHE A CA 1
ATOM 650 C C . PHE A 1 83 ? 21.056 -5.070 -24.117 1.00 71.19 83 PHE A C 1
ATOM 652 O O . PHE A 1 83 ? 19.856 -5.280 -23.952 1.00 71.19 83 PHE A O 1
ATOM 659 N N . VAL A 1 84 ? 21.588 -3.849 -24.152 1.00 63.25 84 VAL A N 1
ATOM 660 C CA . VAL A 1 84 ? 20.858 -2.583 -24.054 1.00 63.25 84 VAL A CA 1
ATOM 661 C C . VAL A 1 84 ? 21.080 -1.798 -25.336 1.00 63.25 84 VAL A C 1
ATOM 663 O O . VAL A 1 84 ? 22.214 -1.666 -25.798 1.00 63.25 84 VAL A O 1
ATOM 666 N N . CYS A 1 85 ? 20.003 -1.269 -25.907 1.00 63.78 85 CYS A N 1
ATOM 667 C CA . CYS A 1 85 ? 20.052 -0.557 -27.171 1.00 63.78 85 CYS A CA 1
ATOM 668 C C . CYS A 1 85 ? 19.049 0.590 -27.263 1.00 63.78 85 CYS A C 1
ATOM 670 O O . CYS A 1 85 ? 17.966 0.518 -26.698 1.00 63.78 85 CYS A O 1
ATOM 672 N N . ASP A 1 86 ? 19.375 1.619 -28.029 1.00 53.81 86 ASP A N 1
ATOM 673 C CA . ASP A 1 86 ? 18.418 2.586 -28.531 1.00 53.81 86 ASP A CA 1
ATOM 674 C C . ASP A 1 86 ? 17.863 2.139 -29.881 1.00 53.81 86 ASP A C 1
ATOM 676 O O . ASP A 1 86 ? 18.603 1.883 -30.829 1.00 53.81 86 ASP A O 1
ATOM 680 N N . GLY A 1 87 ? 16.533 2.095 -29.983 1.00 58.28 87 GLY A N 1
ATOM 681 C CA . GLY A 1 87 ? 15.840 1.748 -31.223 1.00 58.28 87 GLY A CA 1
ATOM 682 C C . GLY A 1 87 ? 15.068 0.436 -31.127 1.00 58.28 87 GLY A C 1
ATOM 683 O O . GLY A 1 87 ? 14.439 0.149 -30.110 1.00 58.28 87 GLY A O 1
ATOM 684 N N . SER A 1 88 ? 14.997 -0.320 -32.223 1.00 75.25 88 SER A N 1
ATOM 685 C CA . SER A 1 88 ? 14.269 -1.593 -32.260 1.00 75.25 88 SER A CA 1
ATOM 686 C C . SER A 1 88 ? 15.164 -2.732 -31.784 1.00 75.25 88 SER A C 1
ATOM 688 O O . SER A 1 88 ? 16.215 -2.947 -32.379 1.00 75.25 88 SER A O 1
ATOM 690 N N . VAL A 1 89 ? 14.700 -3.506 -30.794 1.00 76.56 89 VAL A N 1
ATOM 691 C CA . VAL A 1 89 ? 15.381 -4.732 -30.340 1.00 76.56 89 VAL A CA 1
ATOM 692 C C . VAL A 1 89 ? 15.666 -5.653 -31.518 1.00 76.56 89 VAL A C 1
ATOM 694 O O . VAL A 1 89 ? 16.768 -6.165 -31.615 1.00 76.56 89 VAL A O 1
ATOM 697 N N . ASP A 1 90 ? 14.714 -5.808 -32.439 1.00 80.81 90 ASP A N 1
ATOM 698 C CA . ASP A 1 90 ? 14.884 -6.681 -33.601 1.00 80.81 90 ASP A CA 1
ATOM 699 C C . ASP A 1 90 ? 15.992 -6.183 -34.534 1.00 80.81 90 ASP A C 1
ATOM 701 O O . ASP A 1 90 ? 16.827 -6.968 -34.965 1.00 80.81 90 ASP A O 1
ATOM 705 N N . ALA A 1 91 ? 16.059 -4.872 -34.779 1.00 77.50 91 ALA A N 1
ATOM 706 C CA . ALA A 1 91 ? 17.094 -4.297 -35.636 1.00 77.50 91 ALA A CA 1
ATOM 707 C C . ALA A 1 91 ? 18.484 -4.403 -34.994 1.00 77.50 91 ALA A C 1
ATOM 709 O O . ALA A 1 91 ? 19.465 -4.677 -35.682 1.00 77.50 91 ALA A O 1
ATOM 710 N N . THR A 1 92 ? 18.575 -4.213 -33.676 1.00 80.88 92 THR A N 1
ATOM 711 C CA . THR A 1 92 ? 19.829 -4.392 -32.943 1.00 80.88 92 THR A CA 1
ATOM 712 C C . THR A 1 92 ? 20.236 -5.861 -32.881 1.00 80.88 92 THR A C 1
ATOM 714 O O . THR A 1 92 ? 21.404 -6.168 -33.095 1.00 80.88 92 THR A O 1
ATOM 717 N N . LEU A 1 93 ? 19.292 -6.773 -32.640 1.00 85.88 93 LEU A N 1
ATOM 718 C CA . LEU A 1 93 ? 19.526 -8.216 -32.643 1.00 85.88 93 LEU A CA 1
ATOM 719 C C . LEU A 1 93 ? 20.074 -8.659 -34.003 1.00 85.88 93 LEU A C 1
ATOM 721 O O . LEU A 1 93 ? 21.100 -9.332 -34.065 1.00 85.88 93 LEU A O 1
ATOM 725 N N . ASP A 1 94 ? 19.449 -8.207 -35.090 1.00 84.81 94 ASP A N 1
ATOM 726 C CA . ASP A 1 94 ? 19.901 -8.481 -36.451 1.00 84.81 94 ASP A CA 1
ATOM 727 C C . ASP A 1 94 ? 21.287 -7.881 -36.722 1.00 84.81 94 ASP A C 1
ATOM 729 O O . ASP A 1 94 ? 22.127 -8.530 -37.347 1.00 84.81 94 ASP A O 1
ATOM 733 N N . ALA A 1 95 ? 21.569 -6.671 -36.231 1.00 84.31 95 ALA A N 1
ATOM 734 C CA . ALA A 1 95 ? 22.875 -6.035 -36.388 1.00 84.31 95 ALA A CA 1
ATOM 735 C C . ALA A 1 95 ? 23.985 -6.768 -35.614 1.00 84.31 95 ALA A C 1
ATOM 737 O O . ALA A 1 95 ? 25.082 -6.939 -36.139 1.00 84.31 95 ALA A O 1
ATOM 738 N N . VAL A 1 96 ? 23.697 -7.255 -34.403 1.00 86.00 96 VAL A N 1
ATOM 739 C CA . VAL A 1 96 ? 24.617 -8.068 -33.590 1.00 86.00 96 VAL A CA 1
ATOM 740 C C . VAL A 1 96 ? 24.868 -9.429 -34.245 1.00 86.00 96 VAL A C 1
ATOM 742 O O . VAL A 1 96 ? 26.015 -9.858 -34.365 1.00 86.00 96 VAL A O 1
ATOM 745 N N . LEU A 1 97 ? 23.813 -10.102 -34.713 1.00 89.31 97 LEU A N 1
ATOM 746 C CA . LEU A 1 97 ? 23.895 -11.430 -35.335 1.00 89.31 97 LEU A CA 1
ATOM 747 C C . LEU A 1 97 ? 24.573 -11.420 -36.710 1.00 89.31 97 LEU A C 1
ATOM 749 O O . LEU A 1 97 ? 25.131 -12.439 -37.123 1.00 89.31 97 LEU A O 1
ATOM 753 N N . ASN A 1 98 ? 24.508 -10.298 -37.427 1.00 86.19 98 ASN A N 1
ATOM 754 C CA . ASN A 1 98 ? 25.107 -10.129 -38.753 1.00 86.19 98 ASN A CA 1
ATOM 755 C C . ASN A 1 98 ? 26.360 -9.243 -38.730 1.00 86.19 98 ASN A C 1
ATOM 757 O O . ASN A 1 98 ? 26.845 -8.825 -39.782 1.00 86.19 98 ASN A O 1
ATOM 761 N N . HIS A 1 99 ? 26.892 -8.950 -37.544 1.00 89.06 99 HIS A N 1
ATOM 762 C CA . HIS A 1 99 ? 28.093 -8.147 -37.405 1.00 89.06 99 HIS A CA 1
ATOM 763 C C . HIS A 1 99 ? 29.296 -8.826 -38.082 1.00 89.06 99 HIS A C 1
ATOM 765 O O . HIS A 1 99 ? 29.450 -10.048 -38.027 1.00 89.06 99 HIS A O 1
ATOM 771 N N . ARG A 1 100 ? 30.200 -8.030 -38.672 1.00 81.00 100 ARG A N 1
ATOM 772 C CA . ARG A 1 100 ? 31.363 -8.515 -39.447 1.00 81.00 100 ARG A CA 1
ATOM 773 C C . ARG A 1 100 ? 32.299 -9.453 -38.678 1.00 81.00 100 ARG A C 1
ATOM 775 O O . ARG A 1 100 ? 33.068 -10.179 -39.295 1.00 81.00 100 ARG A O 1
ATOM 782 N N . THR A 1 101 ? 32.261 -9.419 -37.346 1.00 80.38 101 THR A N 1
ATOM 783 C CA . THR A 1 101 ? 33.070 -10.302 -36.497 1.00 80.38 101 THR A CA 1
ATOM 784 C C . THR A 1 101 ? 32.566 -11.742 -36.499 1.00 80.38 101 THR A C 1
ATOM 786 O O . THR A 1 101 ? 33.312 -12.617 -36.086 1.00 80.38 101 THR A O 1
ATOM 789 N N . GLY A 1 102 ? 31.307 -12.005 -36.882 1.00 83.38 102 GLY A N 1
ATOM 790 C CA . GLY A 1 102 ? 30.689 -13.341 -36.836 1.00 83.38 102 GLY A CA 1
ATOM 791 C C . GLY A 1 102 ? 30.504 -13.924 -35.425 1.00 83.38 102 GLY A C 1
ATOM 792 O O . GLY A 1 102 ? 29.861 -14.959 -35.258 1.00 83.38 102 GLY A O 1
ATOM 793 N N . ARG A 1 103 ? 31.008 -13.229 -34.401 1.00 84.94 103 ARG A N 1
ATOM 794 C CA . ARG A 1 103 ? 31.190 -13.717 -33.032 1.00 84.94 103 ARG A CA 1
ATOM 795 C C . ARG A 1 103 ? 29.884 -14.136 -32.359 1.00 84.94 103 ARG A C 1
ATOM 797 O O . ARG A 1 103 ? 29.867 -15.135 -31.657 1.00 84.94 103 ARG A O 1
ATOM 804 N N . ALA A 1 104 ? 28.780 -13.423 -32.583 1.00 86.75 104 ALA A N 1
ATOM 805 C CA . ALA A 1 104 ? 27.483 -13.798 -32.014 1.00 86.75 104 ALA A CA 1
ATOM 806 C C . ALA A 1 104 ? 26.998 -15.164 -32.531 1.00 86.75 104 ALA A C 1
ATOM 808 O O . ALA A 1 104 ? 26.507 -15.975 -31.755 1.00 86.75 104 ALA A O 1
ATOM 809 N N . ARG A 1 105 ? 27.170 -15.450 -33.828 1.00 88.44 105 ARG A N 1
ATOM 810 C CA . ARG A 1 105 ? 26.792 -16.748 -34.413 1.00 88.44 105 ARG A CA 1
ATOM 811 C C . ARG A 1 105 ? 27.735 -17.865 -33.978 1.00 88.44 105 ARG A C 1
ATOM 813 O O . ARG A 1 105 ? 27.274 -18.978 -33.757 1.00 88.44 105 ARG A O 1
ATOM 820 N N . GLU A 1 106 ? 29.021 -17.557 -33.834 1.00 87.88 106 GLU A N 1
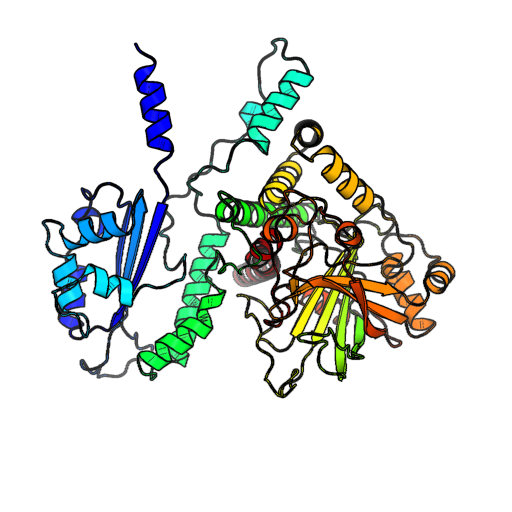ATOM 821 C CA . GLU A 1 106 ? 30.022 -18.480 -33.292 1.00 87.88 106 GLU A CA 1
ATOM 822 C C . GLU A 1 106 ? 29.671 -18.875 -31.852 1.00 87.88 106 GLU A C 1
ATOM 824 O O . GLU A 1 106 ? 29.542 -20.059 -31.566 1.00 87.88 106 GLU A O 1
ATOM 829 N N . ILE A 1 107 ? 29.377 -17.903 -30.983 1.00 86.81 107 ILE A N 1
ATOM 830 C CA . ILE A 1 107 ? 28.924 -18.146 -29.605 1.00 86.81 107 ILE A CA 1
ATOM 831 C C . ILE A 1 107 ? 27.674 -19.038 -29.578 1.00 86.81 107 ILE A C 1
ATOM 833 O O . ILE A 1 107 ? 27.647 -20.036 -28.860 1.00 86.81 107 ILE A O 1
ATOM 837 N N . LEU A 1 108 ? 26.662 -18.721 -30.393 1.00 87.81 108 LEU A N 1
ATOM 838 C CA . LEU A 1 108 ? 25.421 -19.500 -30.454 1.00 87.81 108 LEU A CA 1
ATOM 839 C C . LEU A 1 108 ? 25.618 -20.920 -30.994 1.00 87.81 108 LEU A C 1
ATOM 841 O O . LEU A 1 108 ? 24.823 -21.797 -30.671 1.00 87.81 108 LEU A O 1
ATOM 845 N N . SER A 1 109 ? 26.674 -21.179 -31.771 1.00 89.06 109 SER A N 1
ATOM 846 C CA . SER A 1 109 ? 26.979 -22.528 -32.269 1.00 89.06 109 SER A CA 1
ATOM 847 C C . SER A 1 109 ? 27.355 -23.522 -31.165 1.00 89.06 109 SER A C 1
ATOM 849 O O . SER A 1 109 ? 27.240 -24.724 -31.378 1.00 89.06 109 SER A O 1
ATOM 851 N N . HIS A 1 110 ? 27.715 -23.030 -29.975 1.00 84.62 110 HIS A N 1
ATOM 852 C CA . HIS A 1 110 ? 27.944 -23.851 -28.785 1.00 84.62 110 HIS A CA 1
ATOM 853 C C . HIS A 1 110 ? 26.659 -24.083 -27.956 1.00 84.62 110 HIS A C 1
ATOM 855 O O . HIS A 1 110 ? 26.711 -24.747 -26.916 1.00 84.62 110 HIS A O 1
ATOM 861 N N . CYS A 1 111 ? 25.508 -23.533 -28.373 1.00 79.88 111 CYS A N 1
ATOM 862 C CA . CYS A 1 111 ? 24.233 -23.639 -27.660 1.00 79.88 111 CYS A CA 1
ATOM 863 C C . CYS A 1 111 ? 23.357 -24.795 -28.166 1.00 79.88 111 CYS A C 1
ATOM 865 O O . CYS A 1 111 ? 23.261 -25.072 -29.361 1.00 79.88 111 CYS A O 1
ATOM 867 N N . ARG A 1 112 ? 22.642 -25.433 -27.234 1.00 76.50 112 ARG A N 1
ATOM 868 C CA . ARG A 1 112 ? 21.777 -26.587 -27.493 1.00 76.50 112 ARG A CA 1
ATOM 869 C C . ARG A 1 112 ? 20.646 -26.245 -28.455 1.00 76.50 112 ARG A C 1
ATOM 871 O O . ARG A 1 112 ? 19.935 -25.260 -28.257 1.00 76.50 112 ARG A O 1
ATOM 878 N N . ALA A 1 113 ? 20.423 -27.112 -29.441 1.00 77.75 113 ALA A N 1
ATOM 879 C CA . ALA A 1 113 ? 19.349 -26.981 -30.431 1.00 77.75 113 ALA A CA 1
ATOM 880 C C . ALA A 1 113 ? 19.399 -25.697 -31.292 1.00 77.75 113 ALA A C 1
ATOM 882 O O . ALA A 1 113 ? 18.382 -25.297 -31.861 1.00 77.75 113 ALA A O 1
ATOM 883 N N . PHE A 1 114 ? 20.565 -25.054 -31.411 1.00 83.69 114 PHE A N 1
ATOM 884 C CA . PHE A 1 114 ? 20.775 -23.960 -32.356 1.00 83.69 114 PHE A CA 1
ATOM 885 C C . PHE A 1 114 ? 21.075 -24.510 -33.760 1.00 83.69 114 PHE A C 1
ATOM 887 O O . PHE A 1 114 ? 22.128 -25.093 -33.996 1.00 83.69 114 PHE A O 1
ATOM 894 N N . ASP A 1 115 ? 20.161 -24.320 -34.716 1.00 79.00 115 ASP A N 1
ATOM 895 C CA . ASP A 1 115 ? 20.252 -24.918 -36.060 1.00 79.00 115 ASP A CA 1
ATOM 896 C C . ASP A 1 115 ? 20.799 -23.972 -37.149 1.00 79.00 115 ASP A C 1
ATOM 898 O O . ASP A 1 115 ? 20.738 -24.286 -38.338 1.00 79.00 115 ASP A O 1
ATOM 902 N N . GLN A 1 116 ? 21.335 -22.813 -36.744 1.00 80.00 116 GLN A N 1
ATOM 903 C CA . GLN A 1 116 ? 21.897 -21.735 -37.577 1.00 80.00 116 GLN A CA 1
ATOM 904 C C . GLN A 1 116 ? 20.945 -21.080 -38.599 1.00 80.00 116 GLN A C 1
ATOM 906 O O . GLN A 1 116 ? 21.307 -20.047 -39.172 1.00 80.00 116 GLN A O 1
ATOM 911 N N . LYS A 1 117 ? 19.744 -21.626 -38.834 1.00 82.69 117 LYS A N 1
ATOM 912 C CA . LYS A 1 117 ? 18.823 -21.159 -39.884 1.00 82.69 117 LYS A CA 1
ATOM 913 C C . LYS A 1 117 ? 18.118 -19.866 -39.506 1.00 82.69 117 LYS A C 1
ATOM 915 O O . LYS A 1 117 ? 18.007 -18.977 -40.345 1.00 82.69 117 LYS A O 1
ATOM 920 N N . ASP A 1 118 ? 17.677 -19.757 -38.253 1.00 85.31 118 ASP A N 1
ATOM 921 C CA . ASP A 1 118 ? 17.032 -18.552 -37.722 1.00 85.31 118 ASP A CA 1
ATOM 922 C C . ASP A 1 118 ? 17.588 -18.168 -36.340 1.00 85.31 118 ASP A C 1
ATOM 924 O O . ASP A 1 118 ? 16.975 -18.448 -35.303 1.00 85.31 118 ASP A O 1
ATOM 928 N N . PRO A 1 119 ? 18.760 -17.508 -36.291 1.00 87.06 119 PRO A N 1
ATOM 929 C CA . PRO A 1 119 ? 19.362 -17.136 -35.019 1.00 87.06 119 PRO A CA 1
ATOM 930 C C . PRO A 1 119 ? 18.5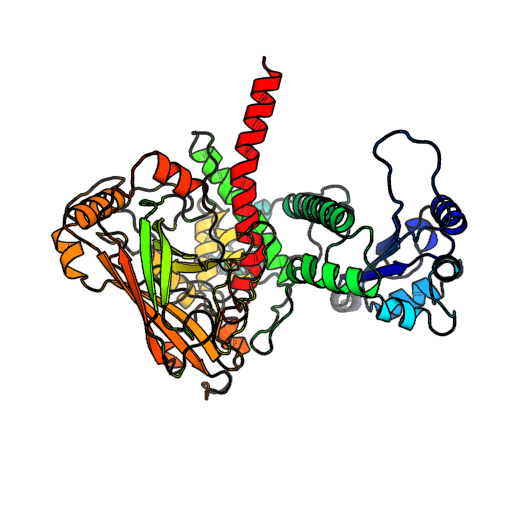42 -16.128 -34.210 1.00 87.06 119 PRO A C 1
ATOM 932 O O . PRO A 1 119 ? 18.535 -16.179 -32.979 1.00 87.06 119 PRO A O 1
ATOM 935 N N . ALA A 1 120 ? 17.818 -15.237 -34.890 1.00 84.62 120 ALA A N 1
ATOM 936 C CA . ALA A 1 120 ? 16.960 -14.256 -34.244 1.00 84.62 120 ALA A CA 1
ATOM 937 C C . ALA A 1 120 ? 15.721 -14.926 -33.632 1.00 84.62 120 ALA A C 1
ATOM 939 O O . ALA A 1 120 ? 15.380 -14.656 -32.481 1.00 84.62 120 ALA A O 1
ATOM 940 N N . GLY A 1 121 ? 15.063 -15.832 -34.361 1.00 82.38 121 GLY A N 1
ATOM 941 C CA . GLY A 1 121 ? 13.954 -16.637 -33.846 1.00 82.38 121 GLY A CA 1
ATOM 942 C C . GLY A 1 121 ? 14.365 -17.544 -32.691 1.00 82.38 121 GLY A C 1
ATOM 943 O O . GLY A 1 121 ? 13.649 -17.608 -31.692 1.00 82.38 121 GLY A O 1
ATOM 944 N N . TYR A 1 122 ? 15.548 -18.160 -32.767 1.00 82.75 122 TYR A N 1
ATOM 945 C CA . TYR A 1 122 ? 16.107 -18.955 -31.673 1.00 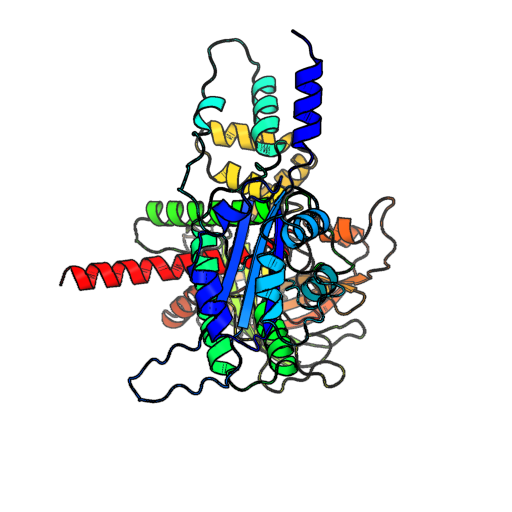82.75 122 TYR A CA 1
ATOM 946 C C . TYR A 1 122 ? 16.294 -18.121 -30.400 1.00 82.75 122 TYR A C 1
ATOM 948 O O . TYR A 1 122 ? 15.811 -18.511 -29.336 1.00 82.75 122 TYR A O 1
ATOM 956 N N . LEU A 1 123 ? 16.913 -16.940 -30.500 1.00 82.56 123 LEU A N 1
ATOM 957 C CA . LEU A 1 123 ? 17.072 -16.037 -29.358 1.00 82.56 123 LEU A CA 1
ATOM 958 C C . LEU A 1 123 ? 15.719 -15.568 -28.804 1.00 82.56 123 LEU A C 1
ATOM 960 O O . LEU A 1 123 ? 15.532 -15.558 -27.589 1.00 82.56 123 LEU A O 1
ATOM 964 N N . ARG A 1 124 ? 14.743 -15.241 -29.663 1.00 80.44 124 ARG A N 1
ATOM 965 C CA . ARG A 1 124 ? 13.387 -14.849 -29.230 1.00 80.44 124 ARG A CA 1
ATOM 966 C C . ARG A 1 124 ? 12.649 -15.977 -28.506 1.00 80.44 124 ARG A C 1
ATOM 968 O O . ARG A 1 124 ? 11.962 -15.711 -27.524 1.00 80.44 124 ARG A O 1
ATOM 975 N N . ALA A 1 125 ? 12.801 -17.223 -28.952 1.00 75.31 125 ALA A N 1
ATOM 976 C CA . ALA A 1 125 ? 12.194 -18.385 -28.300 1.00 75.31 125 ALA A CA 1
ATOM 977 C C . ALA A 1 125 ? 12.742 -18.623 -26.880 1.00 75.31 125 ALA A C 1
ATOM 979 O O . ALA A 1 125 ? 12.041 -19.179 -26.033 1.00 75.31 125 ALA A O 1
ATOM 980 N N . HIS A 1 126 ? 13.964 -18.154 -26.618 1.00 72.56 126 HIS A N 1
ATOM 981 C CA . HIS A 1 126 ? 14.658 -18.246 -25.333 1.00 72.56 126 HIS A CA 1
ATOM 982 C C . HIS A 1 126 ? 14.704 -16.910 -24.572 1.00 72.56 126 HIS A C 1
ATOM 984 O O . HIS A 1 126 ? 15.432 -16.779 -23.584 1.00 72.56 126 HIS A O 1
ATOM 990 N N . ALA A 1 127 ? 13.935 -15.913 -25.023 1.00 72.12 127 ALA A N 1
ATOM 991 C CA . ALA A 1 127 ? 13.911 -14.595 -24.413 1.00 72.12 127 ALA A CA 1
ATOM 992 C C . ALA A 1 127 ? 13.311 -14.641 -23.001 1.00 72.12 127 ALA A C 1
ATOM 994 O O . ALA A 1 127 ? 12.298 -15.295 -22.739 1.00 72.12 127 ALA A O 1
ATOM 995 N N . LEU A 1 128 ? 13.930 -13.895 -22.092 1.00 59.66 128 LEU A N 1
ATOM 996 C CA . LEU A 1 128 ? 13.448 -13.684 -20.736 1.00 59.66 128 LEU A CA 1
ATOM 997 C C . LEU A 1 128 ? 12.492 -12.486 -20.716 1.00 59.66 128 LEU A C 1
ATOM 999 O O . LEU A 1 128 ? 12.762 -11.440 -21.298 1.00 59.66 128 LEU A O 1
ATOM 1003 N N . THR A 1 129 ? 11.364 -12.625 -20.020 1.00 47.88 129 THR A N 1
ATOM 1004 C CA . THR A 1 129 ? 10.331 -11.576 -19.910 1.00 47.88 129 THR A CA 1
ATOM 1005 C C . THR A 1 129 ? 10.571 -10.572 -18.775 1.00 47.88 129 THR A C 1
ATOM 1007 O O . THR A 1 129 ? 9.742 -9.689 -18.567 1.00 47.88 129 THR A O 1
ATOM 1010 N N . GLY A 1 130 ? 11.672 -10.700 -18.029 1.00 45.62 130 GLY A N 1
ATOM 1011 C CA . GLY A 1 130 ? 12.028 -9.808 -16.923 1.00 45.62 130 GLY A CA 1
ATOM 1012 C C . GLY A 1 130 ? 12.998 -8.713 -17.361 1.00 45.62 130 GLY A C 1
ATOM 1013 O O . GLY A 1 130 ? 14.010 -9.003 -17.996 1.00 45.62 130 GLY A O 1
ATOM 1014 N N . LYS A 1 131 ? 12.700 -7.464 -16.999 1.00 45.34 131 LYS A N 1
ATOM 1015 C CA . LYS A 1 131 ? 13.690 -6.383 -17.006 1.00 45.34 131 LYS A CA 1
ATOM 1016 C C . LYS A 1 131 ? 14.574 -6.499 -15.759 1.00 45.34 131 LYS A C 1
ATOM 1018 O O . LYS A 1 131 ? 14.094 -7.006 -14.749 1.00 45.34 131 LYS A O 1
ATOM 1023 N N . TYR A 1 132 ? 15.811 -5.997 -15.817 1.00 49.66 132 TYR A N 1
ATOM 1024 C CA . TYR A 1 132 ? 16.766 -5.882 -14.688 1.00 49.66 132 TYR A CA 1
ATOM 1025 C C . TYR A 1 132 ? 17.627 -7.098 -14.300 1.00 49.66 132 TYR A C 1
ATOM 1027 O O . TYR A 1 132 ? 17.946 -7.255 -13.125 1.00 49.66 132 TYR A O 1
ATOM 1035 N N . MET A 1 133 ? 18.099 -7.919 -15.243 1.00 40.19 133 MET A N 1
ATOM 1036 C CA . MET A 1 133 ? 19.095 -8.938 -14.864 1.00 40.19 133 MET A CA 1
ATOM 1037 C C . MET A 1 133 ? 20.471 -8.322 -14.557 1.00 40.19 133 MET A C 1
ATOM 1039 O O . MET A 1 133 ? 21.025 -8.641 -13.517 1.00 40.19 133 MET A O 1
ATOM 1043 N N . PHE A 1 134 ? 21.013 -7.390 -15.357 1.00 42.91 134 PHE A N 1
ATOM 1044 C CA . PHE A 1 134 ? 22.333 -6.797 -15.067 1.00 42.91 134 PHE A CA 1
ATOM 1045 C C . PHE A 1 134 ? 22.502 -5.417 -15.714 1.00 42.91 134 PHE A C 1
ATOM 1047 O O . PHE A 1 134 ? 22.862 -5.310 -16.885 1.00 42.91 134 PHE A O 1
ATOM 1054 N N . ARG A 1 135 ? 22.292 -4.338 -14.952 1.00 37.00 135 ARG A N 1
ATOM 1055 C CA . ARG A 1 135 ? 22.798 -3.013 -15.338 1.00 37.00 135 ARG A CA 1
ATOM 1056 C C . ARG A 1 135 ? 24.141 -2.816 -14.643 1.00 37.00 135 ARG A C 1
ATOM 1058 O O . ARG A 1 135 ? 24.189 -2.810 -13.417 1.00 37.00 135 ARG A O 1
ATOM 1065 N N . ASP A 1 136 ? 25.218 -2.682 -15.418 1.00 31.39 136 ASP A N 1
ATOM 1066 C CA . ASP A 1 136 ? 26.488 -2.210 -14.872 1.00 31.39 136 ASP A CA 1
ATOM 1067 C C . ASP A 1 136 ? 26.357 -0.723 -14.581 1.00 31.39 136 ASP A C 1
ATOM 1069 O O . ASP A 1 136 ? 25.851 0.067 -15.389 1.00 31.39 136 ASP A O 1
ATOM 1073 N N . LEU A 1 137 ? 26.735 -0.371 -13.370 1.00 30.78 137 LEU A N 1
ATOM 1074 C CA . LEU A 1 137 ? 26.466 0.926 -12.816 1.00 30.78 137 LEU A CA 1
ATOM 1075 C C . LEU A 1 137 ? 27.670 1.792 -13.136 1.00 30.78 137 LEU A C 1
ATOM 1077 O O . LEU A 1 137 ? 28.635 1.834 -12.377 1.00 30.78 137 LEU A O 1
ATOM 1081 N N . GLY A 1 138 ? 27.626 2.429 -14.308 1.00 27.75 138 GLY A N 1
ATOM 1082 C CA . GLY A 1 138 ? 28.638 3.394 -14.731 1.00 27.75 138 GLY A CA 1
ATOM 1083 C C . GLY A 1 138 ? 28.917 4.459 -13.653 1.00 27.75 138 GLY A C 1
ATOM 1084 O O . GLY A 1 138 ? 28.159 4.590 -12.687 1.00 27.75 138 GLY A O 1
ATOM 1085 N N . PRO A 1 139 ? 30.010 5.235 -13.787 1.00 23.48 139 PRO A N 1
ATOM 1086 C CA . PRO A 1 139 ? 30.435 6.178 -12.758 1.00 23.48 139 PRO A CA 1
ATOM 1087 C C . PRO A 1 139 ? 29.294 7.117 -12.344 1.00 23.48 139 PRO A C 1
ATOM 1089 O O . PRO A 1 139 ? 28.690 7.793 -13.173 1.00 23.48 139 PRO A O 1
ATOM 1092 N N . LEU A 1 140 ? 29.028 7.134 -11.035 1.00 26.33 140 LEU A N 1
ATOM 1093 C CA . LEU A 1 140 ? 27.986 7.913 -10.367 1.00 26.33 140 LEU A CA 1
ATOM 1094 C C . LEU A 1 140 ? 28.141 9.410 -10.681 1.00 26.33 140 LEU A C 1
ATOM 1096 O O . LEU A 1 140 ? 28.964 10.099 -10.073 1.00 26.33 140 LEU A O 1
ATOM 1100 N N . ALA A 1 141 ? 27.330 9.930 -11.598 1.00 25.00 141 ALA A N 1
ATOM 1101 C CA . ALA A 1 141 ? 27.181 11.363 -11.800 1.00 25.00 141 ALA A CA 1
ATOM 1102 C C . ALA A 1 141 ? 25.986 11.863 -10.978 1.00 25.00 141 ALA A C 1
ATOM 1104 O O . ALA A 1 141 ? 24.901 11.299 -11.009 1.00 25.00 141 ALA A O 1
ATOM 1105 N N . PHE A 1 142 ? 26.186 12.925 -10.197 1.00 27.09 142 PHE A N 1
ATOM 1106 C CA . PHE A 1 142 ? 25.088 13.617 -9.525 1.00 27.09 142 PHE A CA 1
ATOM 1107 C C . PHE A 1 142 ? 24.597 14.749 -10.432 1.00 27.09 142 PHE A C 1
ATOM 1109 O O . PHE A 1 142 ? 25.422 15.575 -10.842 1.00 27.09 142 PHE A O 1
ATOM 1116 N N . PRO A 1 143 ? 23.285 14.882 -10.697 1.00 28.55 143 PRO A N 1
ATOM 1117 C CA . PRO A 1 143 ? 22.797 15.963 -11.532 1.00 28.55 143 PRO A CA 1
ATOM 1118 C C . PRO A 1 143 ? 23.096 17.323 -10.877 1.00 28.55 143 PRO A C 1
ATOM 1120 O O . PRO A 1 143 ? 22.999 17.466 -9.646 1.00 28.55 143 PRO A O 1
ATOM 1123 N N . PRO A 1 144 ? 23.430 18.362 -11.667 1.00 28.83 144 PRO A N 1
ATOM 1124 C CA . PRO A 1 144 ? 23.664 19.698 -11.146 1.00 28.83 144 PRO A CA 1
ATOM 1125 C C . PRO A 1 144 ? 22.440 20.199 -10.374 1.00 28.83 144 PRO A C 1
ATOM 1127 O O . PRO A 1 144 ? 21.292 20.082 -10.801 1.00 28.83 144 PRO A O 1
ATOM 1130 N N . ARG A 1 145 ? 22.694 20.767 -9.193 1.00 35.09 145 ARG A N 1
ATOM 1131 C CA . ARG A 1 145 ? 21.673 21.218 -8.241 1.00 35.09 145 ARG A CA 1
ATOM 1132 C C . ARG A 1 145 ? 20.615 22.113 -8.912 1.00 35.09 145 ARG A C 1
ATOM 1134 O O . ARG A 1 145 ? 20.940 23.188 -9.403 1.00 35.09 145 ARG A O 1
ATOM 1141 N N . VAL A 1 146 ? 19.333 21.789 -8.696 1.00 36.47 146 VAL A N 1
ATOM 1142 C CA . VAL A 1 146 ? 18.121 22.615 -8.970 1.00 36.47 146 VAL A CA 1
ATOM 1143 C C . VAL A 1 146 ? 18.140 24.001 -8.278 1.00 36.47 146 VAL A C 1
ATOM 1145 O O . VAL A 1 146 ? 17.230 24.817 -8.411 1.00 36.47 146 VAL A O 1
ATOM 1148 N N . ARG A 1 147 ? 19.212 24.325 -7.546 1.00 32.09 147 ARG A N 1
ATOM 1149 C CA . ARG A 1 147 ? 19.415 25.592 -6.835 1.00 32.09 147 ARG A CA 1
ATOM 1150 C C . ARG A 1 147 ? 19.410 26.814 -7.768 1.00 32.09 147 ARG A C 1
ATOM 1152 O O . ARG A 1 147 ? 19.113 27.912 -7.305 1.00 32.09 147 ARG A O 1
ATOM 1159 N N . THR A 1 148 ? 19.690 26.643 -9.059 1.00 37.44 148 THR A N 1
ATOM 1160 C CA . THR A 1 148 ? 19.764 27.733 -10.050 1.00 37.44 148 THR A CA 1
ATOM 1161 C C . THR A 1 148 ? 18.401 28.282 -10.481 1.00 37.44 148 THR A C 1
ATOM 1163 O O . THR A 1 148 ? 18.290 29.478 -10.715 1.00 37.44 148 THR A O 1
ATOM 1166 N N . LEU A 1 149 ? 17.325 27.487 -10.484 1.00 39.47 149 LEU A N 1
ATOM 1167 C CA . LEU A 1 149 ? 15.975 27.968 -10.844 1.00 39.47 149 LEU A CA 1
ATOM 1168 C C . LEU A 1 149 ? 15.339 28.875 -9.786 1.00 39.47 149 LEU A C 1
ATOM 1170 O O . LEU A 1 149 ? 14.511 29.728 -10.099 1.00 39.47 149 LEU A O 1
ATOM 1174 N N . PHE A 1 150 ? 15.744 28.707 -8.529 1.00 40.59 150 PHE A N 1
ATOM 1175 C CA . PHE A 1 150 ? 15.318 29.564 -7.420 1.00 40.59 150 PHE A CA 1
ATOM 1176 C C . PHE A 1 150 ? 16.240 30.777 -7.222 1.00 40.59 150 PHE A C 1
ATOM 1178 O O . PHE A 1 150 ? 15.998 31.589 -6.331 1.00 40.59 150 PHE A O 1
ATOM 1185 N N . SER A 1 151 ? 17.262 30.905 -8.074 1.00 42.53 151 SER A N 1
ATOM 1186 C CA . SER A 1 151 ? 18.253 31.978 -8.081 1.00 42.53 151 SER A CA 1
ATOM 1187 C C . SER A 1 151 ? 18.206 32.685 -9.442 1.00 42.53 151 SER A C 1
ATOM 1189 O O . SER A 1 151 ? 19.045 32.430 -10.297 1.00 42.53 151 SER A O 1
ATOM 1191 N N . ALA A 1 152 ? 17.211 33.544 -9.685 1.00 40.12 152 ALA A N 1
ATOM 1192 C CA . ALA A 1 152 ? 17.155 34.362 -10.903 1.00 40.12 152 ALA A CA 1
ATOM 1193 C C . ALA A 1 152 ? 17.167 35.867 -10.570 1.00 40.12 152 ALA A C 1
ATOM 1195 O O . ALA A 1 152 ? 16.660 36.253 -9.509 1.00 40.12 152 ALA A O 1
ATOM 1196 N N . PRO A 1 153 ? 17.754 36.703 -11.450 1.00 36.03 153 PRO A N 1
ATOM 1197 C CA . PRO A 1 153 ? 18.205 38.052 -11.135 1.00 36.03 153 PRO A CA 1
ATOM 1198 C C . PRO A 1 153 ? 17.044 39.011 -10.869 1.00 36.03 153 PRO A C 1
ATOM 1200 O O . PRO A 1 153 ? 15.890 38.761 -11.221 1.00 36.03 153 PRO A O 1
ATOM 1203 N N . SER A 1 154 ? 17.384 40.137 -10.254 1.00 38.34 154 SER A N 1
ATOM 1204 C CA . SER A 1 154 ? 16.555 41.297 -9.922 1.00 38.34 154 SER A CA 1
ATOM 1205 C C . SER A 1 154 ? 15.944 42.003 -11.149 1.00 38.34 154 SER A C 1
ATOM 1207 O O . SER A 1 154 ? 16.192 43.181 -11.380 1.00 38.34 154 SER A O 1
ATOM 1209 N N . GLY A 1 155 ? 15.130 41.292 -11.935 1.00 40.47 155 GLY A N 1
ATOM 1210 C CA . GLY A 1 155 ? 14.358 41.812 -13.065 1.00 40.47 155 GLY A CA 1
ATOM 1211 C C . GLY A 1 155 ? 12.928 41.259 -13.058 1.00 40.47 155 GLY A C 1
ATOM 1212 O O . GLY A 1 155 ? 12.722 40.049 -13.130 1.00 40.47 155 GLY A O 1
ATOM 1213 N N . SER A 1 156 ? 11.967 42.168 -12.882 1.00 42.75 156 SER A N 1
ATOM 1214 C CA . SER A 1 156 ? 10.489 42.129 -12.990 1.00 42.75 156 SER A CA 1
ATOM 1215 C C . SER A 1 156 ? 9.728 40.882 -13.518 1.00 42.75 156 SER A C 1
ATOM 1217 O O . SER A 1 156 ? 8.764 41.014 -14.270 1.00 42.75 156 SER A O 1
ATOM 1219 N N . SER A 1 157 ? 10.011 39.660 -13.059 1.00 51.28 157 SER A N 1
ATOM 1220 C CA . SER A 1 157 ? 9.065 38.541 -13.229 1.00 51.28 157 SER A CA 1
ATOM 1221 C C . SER A 1 157 ? 7.960 38.610 -12.170 1.00 51.28 157 SER A C 1
ATOM 1223 O O . SER A 1 157 ? 8.206 38.424 -10.977 1.00 51.28 157 SER A O 1
ATOM 1225 N N . THR A 1 158 ? 6.724 38.885 -12.600 1.00 68.12 158 THR A N 1
ATOM 1226 C CA . THR A 1 158 ? 5.537 38.874 -11.728 1.00 68.12 158 THR A CA 1
ATOM 1227 C C . THR A 1 158 ? 5.425 37.538 -10.983 1.00 68.12 158 THR A C 1
ATOM 1229 O O . THR A 1 158 ? 5.817 36.490 -11.504 1.00 68.12 158 THR A O 1
ATOM 1232 N N . PHE A 1 159 ? 4.862 37.542 -9.767 1.00 60.50 159 PHE A N 1
ATOM 1233 C CA . PHE A 1 159 ? 4.651 36.319 -8.974 1.00 60.50 159 PHE A CA 1
ATOM 1234 C C . PHE A 1 159 ? 3.971 35.211 -9.800 1.00 60.50 159 PHE A C 1
ATOM 1236 O O . PHE A 1 159 ? 4.419 34.067 -9.789 1.00 60.50 159 PHE A O 1
ATOM 1243 N N . ARG A 1 160 ? 2.972 35.574 -10.618 1.00 58.69 160 ARG A N 1
ATOM 1244 C CA . ARG A 1 160 ? 2.302 34.664 -11.564 1.00 58.69 160 ARG A CA 1
ATOM 1245 C C . ARG A 1 160 ? 3.256 34.062 -12.605 1.00 58.69 160 ARG A C 1
ATOM 1247 O O . ARG A 1 160 ? 3.176 32.865 -12.864 1.00 58.69 160 ARG A O 1
ATOM 1254 N N . GLY A 1 161 ? 4.169 34.853 -13.173 1.00 61.19 161 GLY A N 1
ATOM 1255 C CA . GLY A 1 161 ? 5.176 34.370 -14.125 1.00 61.19 161 GLY A CA 1
ATOM 1256 C C . GLY A 1 161 ? 6.141 33.356 -13.504 1.00 61.19 161 GLY A C 1
ATOM 1257 O O . GLY A 1 161 ? 6.412 32.318 -14.105 1.00 61.19 161 GLY A O 1
ATOM 1258 N N . ARG A 1 162 ? 6.585 33.599 -12.263 1.00 60.84 162 ARG A N 1
ATOM 1259 C CA . ARG A 1 162 ? 7.459 32.670 -11.519 1.00 60.84 162 ARG A CA 1
ATOM 1260 C C . ARG A 1 162 ? 6.760 31.354 -11.186 1.00 60.84 162 ARG A C 1
ATOM 1262 O O . ARG A 1 162 ? 7.340 30.294 -11.395 1.00 60.84 162 ARG A O 1
ATOM 1269 N N . VAL A 1 163 ? 5.512 31.414 -10.712 1.00 62.44 163 VAL A N 1
ATOM 1270 C CA . VAL A 1 163 ? 4.713 30.212 -10.414 1.00 62.44 163 VAL A CA 1
ATOM 1271 C C . VAL A 1 163 ? 4.503 29.379 -11.685 1.00 62.44 163 VAL A C 1
ATOM 1273 O O . VAL A 1 163 ? 4.657 28.162 -11.639 1.00 62.44 163 VAL A O 1
ATOM 1276 N N . ARG A 1 164 ? 4.236 30.015 -12.835 1.00 61.47 164 ARG A N 1
ATOM 1277 C CA . ARG A 1 164 ? 4.054 29.315 -14.117 1.00 61.47 164 ARG A CA 1
ATOM 1278 C C . ARG A 1 164 ? 5.341 28.651 -14.621 1.00 61.47 164 ARG A C 1
ATOM 1280 O O . ARG A 1 164 ? 5.291 27.501 -15.042 1.00 61.47 164 ARG A O 1
ATOM 1287 N N . ALA A 1 165 ? 6.483 29.334 -14.532 1.00 61.00 165 ALA A N 1
ATOM 1288 C CA . ALA A 1 165 ? 7.780 28.767 -14.913 1.00 61.00 165 ALA A CA 1
ATOM 1289 C C . ALA A 1 165 ? 8.171 27.575 -14.019 1.00 61.00 165 ALA A C 1
ATOM 1291 O O . ALA A 1 165 ? 8.627 26.545 -14.509 1.00 61.00 165 ALA A O 1
ATOM 1292 N N . ILE A 1 166 ? 7.924 27.677 -12.710 1.00 59.53 166 ILE A N 1
ATOM 1293 C CA . ILE A 1 166 ? 8.175 26.585 -11.760 1.00 59.53 166 ILE A CA 1
ATOM 1294 C C . ILE A 1 166 ? 7.227 25.409 -12.003 1.00 59.53 166 ILE A C 1
ATOM 1296 O O . ILE A 1 166 ? 7.678 24.268 -11.973 1.00 59.53 166 ILE A O 1
ATOM 1300 N N . ALA A 1 167 ? 5.947 25.661 -12.297 1.00 58.09 167 ALA A N 1
ATOM 1301 C CA . ALA A 1 167 ? 5.011 24.608 -12.687 1.00 58.09 167 ALA A CA 1
ATOM 1302 C C . ALA A 1 167 ? 5.494 23.864 -13.943 1.00 58.09 167 ALA A C 1
ATOM 1304 O O . ALA A 1 167 ? 5.410 22.640 -14.011 1.00 58.09 167 ALA A O 1
ATOM 1305 N N . GLN A 1 168 ? 6.061 24.592 -14.908 1.00 61.03 168 GLN A N 1
ATOM 1306 C CA . GLN A 1 168 ? 6.591 24.002 -16.132 1.00 61.03 168 GLN A CA 1
ATOM 1307 C C . GLN A 1 168 ? 7.797 23.092 -15.871 1.00 61.03 168 GLN A C 1
ATOM 1309 O O . GLN A 1 168 ? 7.850 21.990 -16.405 1.00 61.03 168 GLN A O 1
ATOM 1314 N N . VAL A 1 169 ? 8.718 23.507 -15.002 1.00 60.22 169 VAL A N 1
ATOM 1315 C CA . VAL A 1 169 ? 9.934 22.738 -14.701 1.00 60.22 169 VAL A CA 1
ATOM 1316 C C . VAL A 1 169 ? 9.684 21.581 -13.730 1.00 60.22 169 VAL A C 1
ATOM 1318 O O . VAL A 1 169 ? 10.167 20.479 -13.947 1.00 60.22 169 VAL A O 1
ATOM 1321 N N . LEU A 1 170 ? 8.925 21.800 -12.654 1.00 57.50 170 LEU A N 1
ATOM 1322 C CA . LEU A 1 170 ? 8.706 20.765 -11.637 1.00 57.50 170 LEU A CA 1
ATOM 1323 C C . LEU A 1 170 ? 7.637 19.745 -12.035 1.00 57.50 170 LEU A C 1
ATOM 1325 O O . LEU A 1 170 ? 7.693 18.608 -11.565 1.00 57.50 170 LEU A O 1
ATOM 1329 N N . PHE A 1 171 ? 6.641 20.146 -12.834 1.00 57.69 171 PHE A N 1
ATOM 1330 C CA . PHE A 1 171 ? 5.428 19.345 -13.028 1.00 57.69 171 PHE A CA 1
ATOM 1331 C C . PHE A 1 171 ? 5.090 19.017 -14.481 1.00 57.69 171 PHE A C 1
ATOM 1333 O O . PHE A 1 171 ? 4.316 18.080 -14.688 1.00 57.69 171 PHE A O 1
ATOM 1340 N N . LEU A 1 172 ? 5.637 19.738 -15.467 1.00 52.25 172 LEU A N 1
ATOM 1341 C CA . LEU A 1 172 ? 5.389 19.474 -16.892 1.00 52.25 172 LEU A CA 1
ATOM 1342 C C . LEU A 1 172 ? 6.590 18.867 -17.628 1.00 52.25 172 LEU A C 1
ATOM 1344 O O . LEU A 1 172 ? 6.394 18.327 -18.712 1.00 52.25 172 LEU A O 1
ATOM 1348 N N . GLN A 1 173 ? 7.803 18.917 -17.070 1.00 52.34 173 GLN A N 1
ATOM 1349 C CA . GLN A 1 173 ? 8.919 18.142 -17.609 1.00 52.34 173 GLN A CA 1
ATOM 1350 C C . GLN A 1 173 ? 8.739 16.667 -17.239 1.00 52.34 173 GLN A C 1
ATOM 1352 O O . GLN A 1 173 ? 8.611 16.313 -16.062 1.00 52.34 173 GLN A O 1
ATOM 1357 N N . GLU A 1 174 ? 8.695 15.810 -18.260 1.00 51.62 174 GLU A N 1
ATOM 1358 C CA . GLU A 1 174 ? 8.880 14.374 -18.072 1.00 51.62 174 GLU A CA 1
ATOM 1359 C C . GLU A 1 174 ? 10.255 14.132 -17.424 1.00 51.62 174 GLU A C 1
ATOM 1361 O O . GLU A 1 174 ? 11.169 14.938 -17.617 1.00 51.62 174 GLU A O 1
ATOM 1366 N N . PRO A 1 175 ? 10.408 13.096 -16.581 1.00 44.50 175 PRO A N 1
ATOM 1367 C CA . PRO A 1 175 ? 11.713 12.737 -16.046 1.00 44.50 175 PRO A CA 1
ATOM 1368 C C . PRO A 1 175 ? 12.695 12.547 -17.207 1.00 44.50 175 PRO A C 1
ATOM 1370 O O . PRO A 1 175 ? 12.298 11.993 -18.232 1.00 44.50 175 PRO A O 1
ATOM 1373 N N . ASP A 1 176 ? 13.948 12.986 -17.040 1.00 43.72 176 ASP A N 1
ATOM 1374 C CA . ASP A 1 176 ? 15.012 12.649 -17.989 1.00 43.72 176 ASP A CA 1
ATOM 1375 C C . ASP A 1 176 ? 14.990 11.133 -18.252 1.00 43.72 176 ASP A C 1
ATOM 1377 O O . ASP A 1 176 ? 14.815 10.332 -17.325 1.00 43.72 176 ASP A O 1
ATOM 1381 N N . LEU A 1 177 ? 15.076 10.761 -19.534 1.00 40.09 177 LEU A N 1
ATOM 1382 C CA . LEU A 1 177 ? 14.911 9.385 -20.019 1.00 40.09 177 LEU A CA 1
ATOM 1383 C C . LEU A 1 177 ? 16.027 8.446 -19.540 1.00 40.09 177 LEU A C 1
ATOM 1385 O O . LEU A 1 177 ? 15.848 7.231 -19.571 1.00 40.09 177 LEU A O 1
ATOM 1389 N N . GLU A 1 178 ? 17.132 8.996 -19.038 1.00 37.41 178 GLU A N 1
ATOM 1390 C CA . GLU A 1 178 ? 18.249 8.233 -18.497 1.00 37.41 178 GLU A CA 1
ATOM 1391 C C . GLU A 1 178 ? 18.372 8.455 -16.986 1.00 37.41 178 GLU A C 1
ATOM 1393 O O . GLU A 1 178 ? 18.749 9.539 -16.538 1.00 37.41 178 GLU A O 1
ATOM 1398 N N . PRO A 1 179 ? 18.032 7.452 -16.162 1.00 38.31 179 PRO A N 1
ATOM 1399 C CA . PRO A 1 179 ? 18.288 7.520 -14.739 1.00 38.31 179 PRO A CA 1
ATOM 1400 C C . PRO A 1 179 ? 19.759 7.197 -14.475 1.00 38.31 179 PRO A C 1
ATOM 1402 O O . PRO A 1 179 ? 20.235 6.112 -14.841 1.00 38.31 179 PRO A O 1
ATOM 1405 N N . ASP A 1 180 ? 20.440 8.112 -13.781 1.00 35.81 180 ASP A N 1
ATOM 1406 C CA . ASP A 1 180 ? 21.599 7.769 -12.961 1.00 35.81 180 ASP A CA 1
ATOM 1407 C C . ASP A 1 180 ? 21.232 6.577 -12.079 1.00 35.81 180 ASP A C 1
ATOM 1409 O O . ASP A 1 180 ? 20.113 6.480 -11.562 1.00 35.81 180 ASP A O 1
ATOM 1413 N N . VAL A 1 181 ? 22.191 5.680 -11.902 1.00 37.66 181 VAL A N 1
ATOM 1414 C CA . VAL A 1 181 ? 22.036 4.527 -11.032 1.00 37.66 181 VAL A CA 1
ATOM 1415 C C . VAL A 1 181 ? 21.663 4.968 -9.626 1.00 37.66 181 VAL A C 1
ATOM 1417 O O . VAL A 1 181 ? 22.396 5.725 -8.985 1.00 37.66 181 VAL A O 1
ATOM 1420 N N . THR A 1 182 ? 20.552 4.456 -9.108 1.00 42.34 182 THR A N 1
ATOM 1421 C CA . THR A 1 182 ? 20.161 4.722 -7.723 1.00 42.34 182 THR A CA 1
ATOM 1422 C C . THR A 1 182 ? 20.708 3.644 -6.791 1.00 42.34 182 THR A C 1
ATOM 1424 O O . THR A 1 182 ? 20.837 2.482 -7.162 1.00 42.34 182 THR A O 1
ATOM 1427 N N . ILE A 1 183 ? 20.963 3.995 -5.525 1.00 39.53 183 ILE A N 1
ATOM 1428 C CA . ILE A 1 183 ? 21.351 3.032 -4.473 1.00 39.53 183 ILE A CA 1
ATOM 1429 C C . ILE A 1 183 ? 20.333 1.878 -4.357 1.00 39.53 183 ILE A C 1
ATOM 1431 O O . ILE A 1 183 ? 20.707 0.768 -3.978 1.00 39.53 183 ILE A O 1
ATOM 1435 N N . SER A 1 184 ? 19.055 2.115 -4.692 1.00 40.91 184 SER A N 1
ATOM 1436 C CA . SER A 1 184 ? 18.042 1.056 -4.688 1.00 40.91 184 SER A CA 1
ATOM 1437 C C . SER A 1 184 ? 18.234 0.068 -5.832 1.00 40.91 184 SER A C 1
ATOM 1439 O O . SER A 1 184 ? 18.075 -1.115 -5.589 1.00 40.91 184 SER A O 1
ATOM 1441 N N . GLU A 1 185 ? 18.622 0.521 -7.027 1.00 42.38 185 GLU A N 1
ATOM 1442 C CA . GLU A 1 185 ? 18.933 -0.356 -8.167 1.00 42.38 185 GLU A CA 1
ATOM 1443 C C . GLU A 1 185 ? 20.165 -1.225 -7.882 1.00 42.38 185 GLU A C 1
ATOM 1445 O O . GLU A 1 185 ? 20.174 -2.400 -8.227 1.00 42.38 185 GLU A O 1
ATOM 1450 N N . ILE A 1 186 ? 21.172 -0.681 -7.182 1.00 40.06 186 ILE A N 1
ATOM 1451 C CA . ILE A 1 186 ? 22.347 -1.455 -6.741 1.00 40.06 186 ILE A CA 1
ATOM 1452 C C . ILE A 1 186 ? 21.922 -2.585 -5.798 1.00 40.06 186 ILE A C 1
ATOM 1454 O O . ILE A 1 186 ? 22.336 -3.730 -5.953 1.00 40.06 186 ILE A O 1
ATOM 1458 N N . ARG A 1 187 ? 21.088 -2.260 -4.806 1.00 44.28 187 ARG A N 1
ATOM 1459 C CA . ARG A 1 187 ? 20.608 -3.233 -3.820 1.00 44.28 187 ARG A CA 1
ATOM 1460 C C . ARG A 1 187 ? 19.668 -4.262 -4.435 1.00 44.28 187 ARG A C 1
ATOM 1462 O O . ARG A 1 187 ? 19.817 -5.437 -4.146 1.00 44.28 187 ARG A O 1
ATOM 1469 N N . GLU A 1 188 ? 18.753 -3.834 -5.297 1.00 47.12 188 GLU A N 1
ATOM 1470 C CA . GLU A 1 188 ? 17.828 -4.713 -6.016 1.00 47.12 188 GLU A CA 1
ATOM 1471 C C . GLU A 1 188 ? 18.588 -5.677 -6.933 1.00 47.12 188 GLU A C 1
ATOM 1473 O O . GLU A 1 188 ? 18.299 -6.866 -6.924 1.00 47.12 188 GLU A O 1
ATOM 1478 N N . ALA A 1 189 ? 19.631 -5.212 -7.628 1.00 44.91 189 ALA A N 1
ATOM 1479 C CA . ALA A 1 189 ? 20.494 -6.077 -8.431 1.00 44.91 189 ALA A CA 1
ATOM 1480 C C . ALA A 1 189 ? 21.241 -7.121 -7.580 1.00 44.91 189 ALA A C 1
ATOM 1482 O O . ALA A 1 189 ? 21.314 -8.285 -7.970 1.00 44.91 189 ALA A O 1
ATOM 1483 N N . PHE A 1 190 ? 21.765 -6.740 -6.408 1.00 45.84 190 PHE A N 1
ATOM 1484 C CA . PHE A 1 190 ? 22.383 -7.699 -5.485 1.00 45.84 190 PHE A CA 1
ATOM 1485 C C . PHE A 1 190 ? 21.365 -8.686 -4.900 1.00 45.84 190 PHE A C 1
ATOM 1487 O O . PHE A 1 190 ? 21.652 -9.873 -4.830 1.00 45.84 190 PHE A O 1
ATOM 1494 N N . GLU A 1 191 ? 20.161 -8.234 -4.555 1.00 50.84 191 GLU A N 1
ATOM 1495 C CA . GLU A 1 191 ? 19.096 -9.094 -4.024 1.00 50.84 191 GLU A CA 1
ATOM 1496 C C . GLU A 1 191 ? 18.564 -10.084 -5.066 1.00 50.84 191 GLU A C 1
ATOM 1498 O O . GLU A 1 191 ? 18.367 -11.256 -4.754 1.00 50.84 191 GLU A O 1
ATOM 1503 N N . VAL A 1 192 ? 18.352 -9.638 -6.308 1.00 50.41 192 VAL A N 1
ATOM 1504 C CA . VAL A 1 192 ? 17.958 -10.513 -7.423 1.00 50.41 192 VAL A CA 1
ATOM 1505 C C . VAL A 1 192 ? 19.052 -11.539 -7.695 1.00 50.41 192 VAL A C 1
ATOM 1507 O O . VAL A 1 192 ? 18.744 -12.710 -7.900 1.00 50.41 192 VAL A O 1
ATOM 1510 N N . ARG A 1 193 ? 20.322 -11.125 -7.641 1.00 47.44 193 ARG A N 1
ATOM 1511 C CA . ARG A 1 193 ? 21.471 -12.023 -7.776 1.00 47.44 193 ARG A CA 1
ATOM 1512 C C . ARG A 1 193 ? 21.497 -13.078 -6.667 1.00 47.44 193 ARG A C 1
ATOM 1514 O O . ARG A 1 193 ? 21.628 -14.258 -6.969 1.00 47.44 193 ARG A O 1
ATOM 1521 N N . ASP A 1 194 ? 21.370 -12.675 -5.409 1.00 50.16 194 ASP A N 1
ATOM 1522 C CA . ASP A 1 194 ? 21.456 -13.599 -4.274 1.00 50.16 194 ASP A CA 1
ATOM 1523 C C . ASP A 1 194 ? 20.276 -14.594 -4.293 1.00 50.16 194 ASP A C 1
ATOM 1525 O O . ASP A 1 194 ? 20.483 -15.802 -4.194 1.00 50.16 194 ASP A O 1
ATOM 1529 N N . ARG A 1 195 ? 19.055 -14.122 -4.587 1.00 57.22 195 ARG A N 1
ATOM 1530 C CA . ARG A 1 195 ? 17.874 -14.983 -4.792 1.00 57.22 195 ARG A CA 1
ATOM 1531 C C . ARG A 1 195 ? 17.996 -15.901 -6.0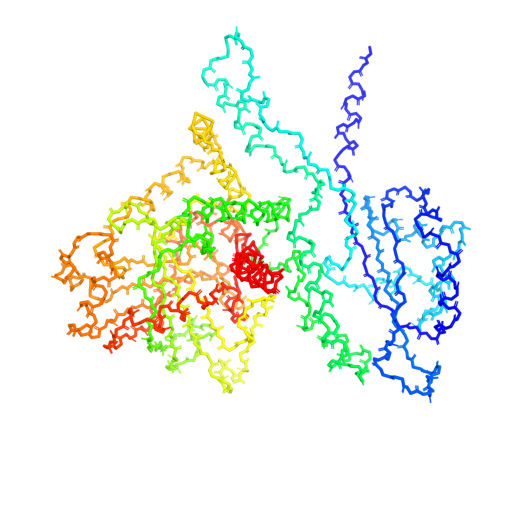04 1.00 57.22 195 ARG A C 1
ATOM 1533 O O . ARG A 1 195 ? 17.470 -17.010 -5.986 1.00 57.22 195 ARG A O 1
ATOM 1540 N N . PHE A 1 196 ? 18.640 -15.444 -7.077 1.00 52.84 196 PHE A N 1
ATOM 1541 C CA . PHE A 1 196 ? 18.936 -16.282 -8.237 1.00 52.84 196 PHE A CA 1
ATOM 1542 C C . PHE A 1 196 ? 19.836 -17.452 -7.854 1.00 52.84 196 PHE A C 1
ATOM 1544 O O . PHE A 1 196 ? 19.553 -18.576 -8.263 1.00 52.84 196 PHE A O 1
ATOM 1551 N N . PHE A 1 197 ? 20.865 -17.211 -7.039 1.00 52.66 197 PHE A N 1
ATOM 1552 C CA . PHE A 1 197 ? 21.726 -18.277 -6.535 1.00 52.66 197 PHE A CA 1
ATOM 1553 C C . PHE A 1 197 ? 20.965 -19.247 -5.623 1.00 52.66 197 PHE A C 1
ATOM 1555 O O . PHE A 1 197 ? 21.022 -20.447 -5.858 1.00 52.66 197 PHE A O 1
ATOM 1562 N N . GLU A 1 198 ? 20.140 -18.755 -4.695 1.00 58.28 198 GLU A N 1
ATOM 1563 C CA . GLU A 1 198 ? 19.283 -19.614 -3.857 1.00 58.28 198 GLU A CA 1
ATOM 1564 C C . GLU A 1 198 ? 18.297 -20.461 -4.682 1.00 58.28 198 GLU A C 1
ATOM 1566 O O . GLU A 1 198 ? 18.097 -21.655 -4.427 1.00 58.28 198 GLU A O 1
ATOM 1571 N N . PHE A 1 199 ? 17.673 -19.853 -5.697 1.00 66.19 199 PHE A N 1
ATOM 1572 C CA . PHE A 1 199 ? 16.807 -20.556 -6.638 1.00 66.19 199 PHE A CA 1
ATOM 1573 C C . PHE A 1 199 ? 17.575 -21.638 -7.390 1.00 66.19 199 PHE A C 1
ATOM 1575 O O . PHE A 1 199 ? 17.071 -22.754 -7.536 1.00 66.19 199 PHE A O 1
ATOM 1582 N N . TRP A 1 200 ? 18.761 -21.298 -7.892 1.00 58.00 200 TRP A N 1
ATOM 1583 C CA . TRP A 1 200 ? 19.598 -22.208 -8.654 1.00 58.00 200 TRP A CA 1
ATOM 1584 C C . TRP A 1 200 ? 20.007 -23.411 -7.805 1.00 58.00 200 TRP A C 1
ATOM 1586 O O . TRP A 1 200 ? 19.759 -24.542 -8.217 1.00 58.00 200 TRP A O 1
ATOM 1596 N N . ASP A 1 201 ? 20.492 -23.180 -6.586 1.00 61.22 201 ASP A N 1
ATOM 1597 C CA . ASP A 1 201 ? 20.861 -24.232 -5.634 1.00 61.22 201 ASP A CA 1
ATOM 1598 C C . ASP A 1 201 ? 19.672 -25.155 -5.325 1.00 61.22 201 ASP A C 1
ATOM 1600 O O . ASP A 1 201 ? 19.802 -26.379 -5.286 1.00 61.22 201 ASP A O 1
ATOM 1604 N N . SER A 1 202 ? 18.471 -24.582 -5.205 1.00 60.91 202 SER A N 1
ATOM 1605 C CA . SER A 1 202 ? 17.232 -25.330 -4.950 1.00 60.91 202 SER A CA 1
ATOM 1606 C C . SER A 1 202 ? 16.699 -26.102 -6.168 1.00 60.91 202 SER A C 1
ATOM 1608 O O . SER A 1 202 ? 15.788 -26.919 -6.026 1.00 60.91 202 SER A O 1
ATOM 1610 N N . ASN A 1 203 ? 17.215 -25.839 -7.375 1.00 55.53 203 ASN A N 1
ATOM 1611 C CA . ASN A 1 203 ? 16.731 -26.421 -8.634 1.00 55.53 203 ASN A CA 1
ATOM 1612 C C . ASN A 1 203 ? 17.852 -27.058 -9.482 1.00 55.53 203 ASN A C 1
ATOM 1614 O O . ASN A 1 203 ? 17.602 -27.405 -10.637 1.00 55.53 203 ASN A O 1
ATOM 1618 N N . ALA A 1 204 ? 19.050 -27.263 -8.920 1.00 51.78 204 ALA A N 1
ATOM 1619 C CA . ALA A 1 204 ? 20.266 -27.674 -9.636 1.00 51.78 204 ALA A CA 1
ATOM 1620 C C . ALA A 1 204 ? 20.175 -29.025 -10.386 1.00 51.78 204 ALA A C 1
ATOM 1622 O O . ALA A 1 204 ? 21.012 -29.312 -11.233 1.00 51.78 204 ALA A O 1
ATOM 1623 N N . GLY A 1 205 ? 19.145 -29.842 -10.130 1.00 50.00 205 GLY A N 1
ATOM 1624 C CA . GLY A 1 205 ? 18.877 -31.108 -10.832 1.00 50.00 205 GLY A CA 1
ATOM 1625 C C . GLY A 1 205 ? 17.618 -31.122 -11.712 1.00 50.00 205 GLY A C 1
ATOM 1626 O O . GLY A 1 205 ? 17.204 -32.189 -12.163 1.00 50.00 205 GLY A O 1
ATOM 1627 N N . ALA A 1 206 ? 16.953 -29.980 -11.916 1.00 46.66 206 ALA A N 1
ATOM 1628 C CA . ALA A 1 206 ? 15.719 -29.901 -12.698 1.00 46.66 206 ALA A CA 1
ATOM 1629 C C . ALA A 1 206 ? 15.988 -29.950 -14.214 1.00 46.66 206 ALA A C 1
ATOM 1631 O O . ALA A 1 206 ? 16.928 -29.333 -14.712 1.00 46.66 206 ALA A O 1
ATOM 1632 N N . ASP A 1 207 ? 15.119 -30.621 -14.980 1.00 47.97 207 ASP A N 1
ATOM 1633 C CA . ASP A 1 207 ? 15.173 -30.549 -16.445 1.00 47.97 207 ASP A CA 1
ATOM 1634 C C . ASP A 1 207 ? 14.861 -29.127 -16.957 1.00 47.97 207 ASP A C 1
ATOM 1636 O O . ASP A 1 207 ? 14.276 -28.306 -16.251 1.00 47.97 207 ASP A O 1
ATOM 1640 N N . ALA A 1 208 ? 15.214 -28.817 -18.209 1.00 39.19 208 ALA A N 1
ATOM 1641 C CA . ALA A 1 208 ? 15.068 -27.465 -18.763 1.00 39.19 208 ALA A CA 1
ATOM 1642 C C . ALA A 1 208 ? 13.622 -26.928 -18.731 1.00 39.19 208 ALA A C 1
ATOM 1644 O O . ALA A 1 208 ? 13.398 -25.725 -18.575 1.00 39.19 208 ALA A O 1
ATOM 1645 N N . HIS A 1 209 ? 12.622 -27.800 -18.862 1.00 40.94 209 HIS A N 1
ATOM 1646 C CA . HIS A 1 209 ? 11.219 -27.404 -18.827 1.00 40.94 209 HIS A CA 1
ATOM 1647 C C . HIS A 1 209 ? 10.750 -27.133 -17.388 1.00 40.94 209 HIS A C 1
ATOM 1649 O O . HIS A 1 209 ? 10.023 -26.169 -17.132 1.00 40.94 209 HIS A O 1
ATOM 1655 N N . GLN A 1 210 ? 11.174 -27.953 -16.431 1.00 43.91 210 GLN A N 1
ATOM 1656 C CA . GLN A 1 210 ? 10.926 -27.767 -15.009 1.00 43.91 210 GLN A CA 1
ATOM 1657 C C . GLN A 1 210 ? 11.662 -26.542 -14.474 1.00 43.91 210 GLN A C 1
ATOM 1659 O O . GLN A 1 210 ? 11.020 -25.702 -13.854 1.00 43.91 210 GLN A O 1
ATOM 1664 N N . LEU A 1 211 ? 12.939 -26.375 -14.803 1.00 45.16 211 LEU A N 1
ATOM 1665 C CA . LEU A 1 211 ? 13.744 -25.213 -14.451 1.00 45.16 211 LEU A CA 1
ATOM 1666 C C . LEU A 1 211 ? 13.120 -23.926 -14.997 1.00 45.16 211 LEU A C 1
ATOM 1668 O O . LEU A 1 211 ? 12.942 -22.975 -14.247 1.00 45.16 211 LEU A O 1
ATOM 1672 N N . ARG A 1 212 ? 12.678 -23.910 -16.264 1.00 43.88 212 ARG A N 1
ATOM 1673 C CA . ARG A 1 212 ? 11.954 -22.767 -16.845 1.00 43.88 212 ARG A CA 1
ATOM 1674 C C . ARG A 1 212 ? 10.660 -22.466 -16.092 1.00 43.88 212 ARG A C 1
ATOM 1676 O O . ARG A 1 212 ? 10.394 -21.307 -15.793 1.00 43.88 212 ARG A O 1
ATOM 1683 N N . ARG A 1 213 ? 9.839 -23.475 -15.786 1.00 48.03 213 ARG A N 1
ATOM 1684 C CA . ARG A 1 213 ? 8.589 -23.272 -15.029 1.00 48.03 213 ARG A CA 1
ATOM 1685 C C . ARG A 1 213 ? 8.855 -22.776 -13.611 1.00 48.03 213 ARG A C 1
ATOM 1687 O O . ARG A 1 213 ? 8.158 -21.868 -13.169 1.00 48.03 213 ARG A O 1
ATOM 1694 N N . SER A 1 214 ? 9.838 -23.345 -12.918 1.00 50.59 214 SER A N 1
ATOM 1695 C CA . SER A 1 214 ? 10.237 -22.935 -11.571 1.00 50.59 214 SER A CA 1
ATOM 1696 C C . SER A 1 214 ? 10.823 -21.527 -11.578 1.00 50.59 214 SER A C 1
ATOM 1698 O O . SER A 1 214 ? 10.461 -20.731 -10.724 1.00 50.59 214 SER A O 1
ATOM 1700 N N . PHE A 1 215 ? 11.648 -21.184 -12.570 1.00 51.91 215 PHE A N 1
ATOM 1701 C CA . PHE A 1 215 ? 12.236 -19.853 -12.728 1.00 51.91 215 PHE A CA 1
ATOM 1702 C C . PHE A 1 215 ? 11.161 -18.810 -13.013 1.00 51.91 215 PHE A C 1
ATOM 1704 O O . PHE A 1 215 ? 11.116 -17.768 -12.372 1.00 51.91 215 PHE A O 1
ATOM 1711 N N . VAL A 1 216 ? 10.241 -19.109 -13.935 1.00 48.72 216 VAL A N 1
ATOM 1712 C CA . VAL A 1 216 ? 9.078 -18.255 -14.189 1.00 48.72 216 VAL A CA 1
ATOM 1713 C C . VAL A 1 216 ? 8.276 -18.101 -12.897 1.00 48.72 216 VAL A C 1
ATOM 1715 O O . VAL A 1 216 ? 8.042 -16.983 -12.478 1.00 48.72 216 VAL A O 1
ATOM 1718 N N . ARG A 1 217 ? 7.949 -19.169 -12.167 1.00 55.75 217 ARG A N 1
ATOM 1719 C CA . ARG A 1 217 ? 7.258 -19.028 -10.871 1.00 55.75 217 ARG A CA 1
ATOM 1720 C C . ARG A 1 217 ? 8.032 -18.186 -9.849 1.00 55.75 217 ARG A C 1
ATOM 1722 O O . ARG A 1 217 ? 7.409 -17.404 -9.142 1.00 55.75 217 ARG A O 1
ATOM 1729 N N . ALA A 1 218 ? 9.351 -18.340 -9.778 1.00 54.38 218 ALA A N 1
ATOM 1730 C CA . ALA A 1 218 ? 10.198 -17.688 -8.784 1.00 54.38 218 ALA A CA 1
ATOM 1731 C C . ALA A 1 218 ? 10.492 -16.210 -9.095 1.00 54.38 218 ALA A C 1
ATOM 1733 O O . ALA A 1 218 ? 10.614 -15.425 -8.160 1.00 54.38 218 ALA A O 1
ATOM 1734 N N . PHE A 1 219 ? 10.576 -15.833 -10.378 1.00 53.47 219 PHE A N 1
ATOM 1735 C CA . PHE A 1 219 ? 11.043 -14.509 -10.820 1.00 53.47 219 PHE A CA 1
ATOM 1736 C C . PHE A 1 219 ? 10.053 -13.738 -11.707 1.00 53.47 219 PHE A C 1
ATOM 1738 O O . PHE A 1 219 ? 10.275 -12.564 -12.001 1.00 53.47 219 PHE A O 1
ATOM 1745 N N . GLN A 1 220 ? 8.931 -14.332 -12.138 1.00 48.28 220 GLN A N 1
ATOM 1746 C CA . GLN A 1 220 ? 7.925 -13.645 -12.972 1.00 48.28 220 GLN A CA 1
ATOM 1747 C C . GLN A 1 220 ? 7.277 -12.458 -12.255 1.00 48.28 220 GLN A C 1
ATOM 1749 O O . GLN A 1 220 ? 6.811 -11.527 -12.914 1.00 48.28 220 GLN A O 1
ATOM 1754 N N . SER A 1 221 ? 7.243 -12.475 -10.924 1.00 44.72 221 SER A N 1
ATOM 1755 C CA . SER A 1 221 ? 6.761 -11.358 -10.116 1.00 44.72 221 SER A CA 1
ATOM 1756 C C . SER A 1 221 ? 7.823 -10.284 -9.874 1.00 44.72 221 SER A C 1
ATOM 1758 O O . SER A 1 221 ? 7.461 -9.132 -9.663 1.00 44.72 221 SER A O 1
ATOM 1760 N N . ASP A 1 222 ? 9.111 -10.615 -9.962 1.00 47.22 222 ASP A N 1
ATOM 1761 C CA . ASP A 1 222 ? 10.209 -9.682 -9.668 1.00 47.22 222 ASP A CA 1
ATOM 1762 C C . ASP A 1 222 ? 10.472 -8.683 -10.795 1.00 47.22 222 ASP A C 1
ATOM 1764 O O . ASP A 1 222 ? 11.005 -7.600 -10.560 1.00 47.22 222 ASP A O 1
ATOM 1768 N N . GLY A 1 223 ? 10.048 -9.015 -12.016 1.00 50.81 223 GLY A N 1
ATOM 1769 C CA . GLY A 1 223 ? 10.148 -8.136 -13.172 1.00 50.81 223 GLY A CA 1
ATOM 1770 C C . GLY A 1 223 ? 9.248 -6.916 -13.021 1.00 50.81 223 GLY A C 1
ATOM 1771 O O . GLY A 1 223 ? 8.096 -6.911 -13.458 1.00 50.81 223 GLY A O 1
ATOM 1772 N N . PHE A 1 224 ? 9.775 -5.836 -12.454 1.00 48.91 224 PHE A N 1
ATOM 1773 C CA . PHE A 1 224 ? 9.244 -4.522 -12.768 1.00 48.91 224 PHE A CA 1
ATOM 1774 C C . PHE A 1 224 ? 9.663 -4.183 -14.221 1.00 48.91 224 PHE A C 1
ATOM 1776 O O . PHE A 1 224 ? 10.756 -4.529 -14.626 1.00 48.91 224 PHE A O 1
ATOM 1783 N N . PRO A 1 225 ? 8.834 -3.551 -15.058 1.00 56.25 225 PRO A N 1
ATOM 1784 C CA . PRO A 1 225 ? 7.470 -3.211 -14.765 1.00 56.25 225 PRO A CA 1
ATOM 1785 C C . PRO A 1 225 ? 6.576 -4.458 -14.810 1.00 56.25 225 PRO A C 1
ATOM 1787 O O . PRO A 1 225 ? 6.603 -5.235 -15.762 1.00 56.25 225 PRO A O 1
ATOM 1790 N N . LEU A 1 226 ? 5.723 -4.601 -13.796 1.00 65.75 226 LEU A N 1
ATOM 1791 C CA . LEU A 1 226 ? 4.826 -5.750 -13.668 1.00 65.75 226 LEU A CA 1
ATOM 1792 C C . LEU A 1 226 ? 3.958 -5.921 -14.923 1.00 65.75 226 LEU A C 1
ATOM 1794 O O . LEU A 1 226 ? 3.545 -4.928 -15.533 1.00 65.75 226 LEU A O 1
ATOM 1798 N N . ALA A 1 227 ? 3.639 -7.162 -15.292 1.00 68.12 227 ALA A N 1
ATOM 1799 C CA . ALA A 1 227 ? 2.717 -7.430 -16.395 1.00 68.12 227 ALA A CA 1
ATOM 1800 C C . ALA A 1 227 ? 1.372 -6.711 -16.173 1.00 68.12 227 ALA A C 1
ATOM 1802 O O . ALA A 1 227 ? 0.837 -6.699 -15.059 1.00 68.12 227 ALA A O 1
ATOM 1803 N N . LEU A 1 228 ? 0.844 -6.089 -17.229 1.00 77.56 228 LEU A N 1
ATOM 1804 C CA . LEU A 1 228 ? -0.453 -5.418 -17.176 1.00 77.56 228 LEU A CA 1
ATOM 1805 C C . LEU A 1 228 ? -1.585 -6.436 -17.268 1.00 77.56 228 LEU A C 1
ATOM 1807 O O . LEU A 1 228 ? -1.489 -7.427 -17.992 1.00 77.56 228 LEU A O 1
ATOM 1811 N N . THR A 1 229 ? -2.680 -6.141 -16.582 1.00 82.19 229 THR A N 1
ATOM 1812 C CA . THR A 1 229 ? -3.967 -6.804 -16.808 1.00 82.19 229 THR A CA 1
ATOM 1813 C C . THR A 1 229 ? -4.768 -6.086 -17.906 1.00 82.19 229 THR A C 1
ATOM 1815 O O . THR A 1 229 ? -4.458 -4.940 -18.241 1.00 82.19 229 THR A O 1
ATOM 1818 N N . PRO A 1 230 ? -5.850 -6.693 -18.434 1.00 84.06 230 PRO A N 1
ATOM 1819 C CA . PRO A 1 230 ? -6.774 -6.010 -19.348 1.00 84.06 230 PRO A CA 1
ATOM 1820 C C . PRO A 1 230 ? -7.447 -4.758 -18.758 1.00 84.06 230 PRO A C 1
ATOM 1822 O O . PRO A 1 230 ? -8.037 -3.972 -19.497 1.00 84.06 230 PRO A O 1
ATOM 1825 N N . PHE A 1 231 ? -7.381 -4.573 -17.436 1.00 90.50 231 PHE A N 1
ATOM 1826 C CA . PHE A 1 231 ? -7.984 -3.442 -16.729 1.00 90.50 231 PHE A CA 1
ATOM 1827 C C . PHE A 1 231 ? -7.044 -2.245 -16.583 1.00 90.50 231 PHE A C 1
ATOM 1829 O O . PHE A 1 231 ? -7.464 -1.204 -16.091 1.00 90.50 231 PHE A O 1
ATOM 1836 N N . GLU A 1 232 ? -5.776 -2.381 -16.964 1.00 89.69 232 GLU A N 1
ATOM 1837 C CA . GLU A 1 232 ? -4.735 -1.394 -16.691 1.00 89.69 232 GLU A CA 1
ATOM 1838 C C . GLU A 1 232 ? -4.173 -0.786 -17.971 1.00 89.69 232 GLU A C 1
ATOM 1840 O O . GLU A 1 232 ? -4.240 -1.355 -19.062 1.00 89.69 232 GLU A O 1
ATOM 1845 N N . ARG A 1 233 ? -3.540 0.378 -17.821 1.00 87.12 233 ARG A N 1
ATOM 1846 C CA . ARG A 1 233 ? -2.748 0.997 -18.882 1.00 87.12 233 ARG A CA 1
ATOM 1847 C C . ARG A 1 233 ? -1.464 1.537 -18.285 1.00 87.12 233 ARG A C 1
ATOM 1849 O O . ARG A 1 233 ? -1.480 2.261 -17.296 1.00 87.12 233 ARG A O 1
ATOM 1856 N N . ARG A 1 234 ? -0.338 1.246 -18.932 1.00 82.19 234 ARG A N 1
ATOM 1857 C CA . ARG A 1 234 ? 0.943 1.823 -18.524 1.00 82.19 234 ARG A CA 1
ATOM 1858 C C . ARG A 1 234 ? 0.962 3.326 -18.777 1.00 82.19 234 ARG A C 1
ATOM 1860 O O . ARG A 1 234 ? 0.625 3.780 -19.872 1.00 82.19 234 ARG A O 1
ATOM 1867 N N . LEU A 1 235 ? 1.402 4.083 -17.779 1.00 78.62 235 LEU A N 1
ATOM 1868 C CA . LEU A 1 235 ? 1.636 5.513 -17.934 1.00 78.62 235 LEU A CA 1
ATOM 1869 C C . LEU A 1 235 ? 2.937 5.781 -18.706 1.00 78.62 235 LEU A C 1
ATOM 1871 O O . LEU A 1 235 ? 3.886 4.991 -18.624 1.00 78.62 235 LEU A O 1
ATOM 1875 N N . PRO A 1 236 ? 3.033 6.913 -19.425 1.00 74.88 236 PRO A N 1
ATOM 1876 C CA . PRO A 1 236 ? 4.301 7.373 -19.980 1.00 74.88 236 PRO A CA 1
ATOM 1877 C C . PRO A 1 236 ? 5.372 7.501 -18.887 1.00 74.88 236 PRO A C 1
ATOM 1879 O O . PRO A 1 236 ? 5.142 8.128 -17.850 1.00 74.88 236 PRO A O 1
ATOM 1882 N N . ASN A 1 237 ? 6.539 6.894 -19.120 1.00 66.06 237 ASN A N 1
ATOM 1883 C CA . ASN A 1 237 ? 7.687 6.892 -18.203 1.00 66.06 237 ASN A CA 1
ATOM 1884 C C . ASN A 1 237 ? 7.353 6.421 -16.775 1.00 66.06 237 ASN A C 1
ATOM 1886 O O . ASN A 1 237 ? 7.984 6.855 -15.811 1.00 66.06 237 ASN A O 1
ATOM 1890 N N . GLU A 1 238 ? 6.351 5.546 -16.626 1.00 74.50 238 GLU A N 1
ATOM 1891 C CA . GLU A 1 238 ? 5.922 5.000 -15.333 1.00 74.50 238 GLU A CA 1
ATOM 1892 C C . GLU A 1 238 ? 7.100 4.474 -14.513 1.00 74.50 238 GLU A C 1
ATOM 1894 O O . GLU A 1 238 ? 7.188 4.750 -13.320 1.00 74.50 238 GLU A O 1
ATOM 1899 N N . GLU A 1 239 ? 8.036 3.780 -15.161 1.00 69.12 239 GLU A N 1
ATOM 1900 C CA . GLU A 1 239 ? 9.198 3.206 -14.491 1.00 69.12 239 GLU A CA 1
ATOM 1901 C C . GLU A 1 239 ? 10.070 4.275 -13.830 1.00 69.12 239 GLU A C 1
ATOM 1903 O O . GLU A 1 239 ? 10.383 4.183 -12.643 1.00 69.12 239 GLU A O 1
ATOM 1908 N N . SER A 1 240 ? 10.380 5.343 -14.563 1.00 66.19 240 SER A N 1
ATOM 1909 C CA . SER A 1 240 ? 11.143 6.479 -14.049 1.00 66.19 240 SER A CA 1
ATOM 1910 C C . SER A 1 240 ? 10.415 7.175 -12.897 1.00 66.19 240 SER A C 1
ATOM 1912 O O . SER A 1 240 ? 11.045 7.590 -11.921 1.00 66.19 240 SER A O 1
ATOM 1914 N N . TRP A 1 241 ? 9.083 7.282 -12.963 1.00 73.38 241 TRP A N 1
ATOM 1915 C CA . TRP A 1 241 ? 8.284 7.844 -11.872 1.00 73.38 241 TRP A CA 1
ATOM 1916 C C . TRP A 1 241 ? 8.285 6.964 -10.620 1.00 73.38 241 TRP A C 1
ATOM 1918 O O . TRP A 1 241 ? 8.417 7.491 -9.511 1.00 73.38 241 TRP A O 1
ATOM 1928 N N . VAL A 1 242 ? 8.190 5.642 -10.777 1.00 74.00 242 VAL A N 1
ATOM 1929 C CA . VAL A 1 242 ? 8.298 4.684 -9.668 1.00 74.00 242 VAL A CA 1
ATOM 1930 C C . VAL A 1 242 ? 9.667 4.795 -9.005 1.00 74.00 242 VAL A C 1
ATOM 1932 O O . VAL A 1 242 ? 9.731 5.059 -7.803 1.00 74.00 242 VAL A O 1
ATOM 1935 N N . ARG A 1 243 ? 10.755 4.711 -9.780 1.00 69.12 243 ARG A N 1
ATOM 1936 C CA . ARG A 1 243 ? 12.131 4.819 -9.264 1.00 69.12 243 ARG A CA 1
ATOM 1937 C C . ARG A 1 243 ? 12.362 6.131 -8.519 1.00 69.12 243 ARG A C 1
ATOM 1939 O O . ARG A 1 243 ? 12.854 6.135 -7.394 1.00 69.12 243 ARG A O 1
ATOM 1946 N N . ARG A 1 244 ? 11.922 7.255 -9.096 1.00 69.44 244 ARG A N 1
ATOM 1947 C CA . ARG A 1 244 ? 12.006 8.575 -8.451 1.00 69.44 244 ARG A CA 1
ATOM 1948 C C . ARG A 1 244 ? 11.233 8.628 -7.135 1.00 69.44 244 ARG A C 1
ATOM 1950 O O . ARG A 1 244 ? 11.695 9.258 -6.184 1.00 69.44 244 ARG A O 1
ATOM 1957 N N . THR A 1 245 ? 10.066 7.990 -7.074 1.00 76.06 245 THR A N 1
ATOM 1958 C CA . THR A 1 245 ? 9.255 7.926 -5.851 1.00 76.06 245 THR A CA 1
ATOM 1959 C C . THR A 1 245 ? 9.949 7.104 -4.768 1.00 76.06 245 THR A C 1
ATOM 1961 O O . THR A 1 245 ? 9.964 7.535 -3.615 1.00 76.06 245 THR A O 1
ATOM 1964 N N . ILE A 1 246 ? 10.567 5.974 -5.131 1.00 75.62 246 ILE A N 1
ATOM 1965 C CA . ILE A 1 246 ? 11.357 5.133 -4.220 1.00 75.62 246 ILE A CA 1
ATOM 1966 C C . ILE A 1 246 ? 12.544 5.924 -3.658 1.00 75.62 246 ILE A C 1
ATOM 1968 O O . ILE A 1 246 ? 12.647 6.087 -2.444 1.00 75.62 246 ILE A O 1
ATOM 1972 N N . ASP A 1 247 ? 13.386 6.490 -4.525 1.00 69.56 247 ASP A N 1
ATOM 1973 C CA . ASP A 1 247 ? 14.583 7.244 -4.128 1.00 69.56 247 ASP A CA 1
ATOM 1974 C C . ASP A 1 247 ? 14.238 8.453 -3.242 1.00 69.56 247 ASP A C 1
ATOM 1976 O O . ASP A 1 247 ? 14.793 8.633 -2.154 1.00 69.56 247 ASP A O 1
ATOM 1980 N N . THR A 1 248 ? 13.251 9.252 -3.657 1.00 71.38 248 THR A N 1
ATOM 1981 C CA . THR A 1 248 ? 12.801 10.411 -2.874 1.00 71.38 248 THR A CA 1
ATOM 1982 C C . THR A 1 248 ? 12.199 9.980 -1.535 1.00 71.38 248 THR A C 1
ATOM 1984 O O . THR A 1 248 ? 12.440 10.618 -0.509 1.00 71.38 248 THR A O 1
ATOM 1987 N N . GLY A 1 249 ? 11.424 8.892 -1.521 1.00 78.31 249 GLY A N 1
ATOM 1988 C CA . GLY A 1 249 ? 10.835 8.328 -0.309 1.00 78.31 249 GLY A CA 1
ATOM 1989 C C . GLY A 1 249 ? 11.897 7.908 0.708 1.00 78.31 249 GLY A C 1
ATOM 1990 O O . GLY A 1 249 ? 11.826 8.324 1.866 1.00 78.31 249 GLY A O 1
ATOM 1991 N N . THR A 1 250 ? 12.920 7.173 0.265 1.00 75.69 250 THR A N 1
ATOM 1992 C CA . THR A 1 250 ? 14.064 6.762 1.096 1.00 75.69 250 THR A CA 1
ATOM 1993 C C . THR A 1 250 ? 14.831 7.977 1.625 1.00 75.69 250 THR A C 1
ATOM 1995 O O . THR A 1 250 ? 15.065 8.087 2.828 1.00 75.69 250 THR A O 1
ATOM 1998 N N . LYS A 1 251 ? 15.117 8.976 0.776 1.00 76.75 251 LYS A N 1
ATOM 1999 C CA . LYS A 1 251 ? 15.769 10.232 1.199 1.00 76.75 251 LYS A CA 1
ATOM 2000 C C . LYS A 1 251 ? 14.970 10.991 2.258 1.00 76.75 251 LYS A C 1
ATOM 2002 O O . LYS A 1 251 ? 15.550 11.571 3.182 1.00 76.75 251 LYS A O 1
ATOM 2007 N N . LEU A 1 252 ? 13.643 11.032 2.132 1.00 81.62 252 LEU A N 1
ATOM 2008 C CA . LEU A 1 252 ? 12.768 11.663 3.124 1.00 81.62 252 LEU A CA 1
ATOM 2009 C C . LEU A 1 252 ? 12.763 10.880 4.444 1.00 81.62 252 LEU A C 1
ATOM 2011 O O . LEU A 1 252 ? 12.808 11.500 5.511 1.00 81.62 252 LEU A O 1
ATOM 2015 N N . GLN A 1 253 ? 12.755 9.548 4.380 1.00 84.88 253 GLN A N 1
ATOM 2016 C CA . GLN A 1 253 ? 12.849 8.662 5.541 1.00 84.88 253 GLN A CA 1
ATOM 2017 C C . GLN A 1 253 ? 14.162 8.896 6.308 1.00 84.88 253 GLN A C 1
ATOM 2019 O O . GLN A 1 253 ? 14.121 9.175 7.507 1.00 84.88 253 GLN A O 1
ATOM 2024 N N . ASP A 1 254 ? 15.304 8.928 5.614 1.00 82.12 254 ASP A N 1
ATOM 2025 C CA . ASP A 1 254 ? 16.623 9.195 6.208 1.00 82.12 254 ASP A CA 1
ATOM 2026 C C . ASP A 1 254 ? 16.707 10.585 6.832 1.00 82.12 254 ASP A C 1
ATOM 2028 O O . ASP A 1 254 ? 17.173 10.760 7.960 1.00 82.12 254 ASP A O 1
ATOM 2032 N N . ARG A 1 255 ? 16.225 11.606 6.113 1.00 83.94 255 ARG A N 1
ATOM 2033 C CA . ARG A 1 255 ? 16.182 12.982 6.623 1.00 83.94 255 ARG A CA 1
ATOM 2034 C C . ARG A 1 255 ? 15.350 13.064 7.901 1.00 83.94 255 ARG A C 1
ATOM 2036 O O . ARG A 1 255 ? 15.702 13.807 8.816 1.00 83.94 255 ARG A O 1
ATOM 2043 N N . THR A 1 256 ? 14.254 12.313 7.962 1.00 87.06 256 THR A N 1
ATOM 2044 C CA . THR A 1 256 ? 13.368 12.270 9.128 1.00 87.06 256 THR A CA 1
ATOM 2045 C C . THR A 1 256 ? 14.039 11.568 10.304 1.00 87.06 256 THR A C 1
ATOM 2047 O O . THR A 1 256 ? 14.007 12.105 11.409 1.00 87.06 256 THR A O 1
ATOM 2050 N N . ALA A 1 257 ? 14.718 10.442 10.067 1.00 87.00 257 ALA A N 1
ATOM 2051 C CA . ALA A 1 257 ? 15.499 9.740 11.084 1.00 87.00 257 ALA A CA 1
ATOM 2052 C C . ALA A 1 257 ? 16.614 10.632 11.665 1.00 87.00 257 ALA A C 1
ATOM 2054 O O . ALA A 1 257 ? 16.730 10.773 12.881 1.00 87.00 257 ALA A O 1
ATOM 2055 N N . ARG A 1 258 ? 17.368 11.336 10.806 1.00 86.38 258 ARG A N 1
ATOM 2056 C CA . ARG A 1 258 ? 18.409 12.293 11.235 1.00 86.38 258 ARG A CA 1
ATOM 2057 C C . ARG A 1 258 ? 17.843 13.430 12.086 1.00 86.38 258 ARG A C 1
ATOM 2059 O O . ARG A 1 258 ? 18.456 13.813 13.074 1.00 86.38 258 ARG A O 1
ATOM 2066 N N . ARG A 1 259 ? 16.672 13.963 11.723 1.00 86.44 259 ARG A N 1
ATOM 2067 C CA . ARG A 1 259 ? 15.990 15.021 12.491 1.00 86.44 259 ARG A CA 1
ATOM 2068 C C . ARG A 1 259 ? 15.444 14.541 13.828 1.00 86.44 259 ARG A C 1
ATOM 2070 O O . ARG A 1 259 ? 15.382 15.339 14.755 1.00 86.44 259 ARG A O 1
ATOM 2077 N N . ALA A 1 260 ? 15.014 13.283 13.912 1.00 86.88 260 ALA A N 1
ATOM 2078 C CA . ALA A 1 260 ? 14.542 12.697 15.160 1.00 86.88 260 ALA A CA 1
ATOM 2079 C C . ALA A 1 260 ? 15.682 12.543 16.180 1.00 86.88 260 ALA A C 1
ATOM 2081 O O . ALA A 1 260 ? 15.441 12.675 17.374 1.00 86.88 260 ALA A O 1
ATOM 2082 N N . GLY A 1 261 ? 16.913 12.297 15.713 1.00 83.56 261 GLY A N 1
ATOM 2083 C CA . GLY A 1 261 ? 18.117 12.282 16.552 1.00 83.56 261 GLY A CA 1
ATOM 2084 C C . GLY A 1 261 ? 18.254 11.063 17.472 1.00 83.56 261 GLY A C 1
ATOM 2085 O O . GLY A 1 261 ? 19.231 10.965 18.202 1.00 83.56 261 GLY A O 1
ATOM 2086 N N . ASP A 1 262 ? 17.320 10.113 17.421 1.00 83.12 262 ASP A N 1
ATOM 2087 C CA . ASP A 1 262 ? 17.329 8.890 18.237 1.00 83.12 262 ASP A CA 1
ATOM 2088 C C . ASP A 1 262 ? 17.961 7.683 17.531 1.00 83.12 262 ASP A C 1
ATOM 2090 O O . ASP A 1 262 ? 17.984 6.573 18.063 1.00 83.12 262 ASP A O 1
ATOM 2094 N N . GLY A 1 263 ? 18.468 7.897 16.314 1.00 77.50 263 GLY A N 1
ATOM 2095 C CA . GLY A 1 263 ? 19.152 6.876 15.537 1.00 77.50 263 GLY A CA 1
ATOM 2096 C C . GLY A 1 263 ? 18.263 5.747 15.018 1.00 77.50 263 GLY A C 1
ATOM 2097 O O . GLY A 1 263 ? 18.800 4.758 14.532 1.00 77.50 263 GLY A O 1
ATOM 2098 N N . LYS A 1 264 ? 16.933 5.877 15.108 1.00 82.12 264 LYS A N 1
ATOM 2099 C CA . LYS A 1 264 ? 15.989 4.868 14.621 1.00 82.12 264 LYS A CA 1
ATOM 2100 C C . LYS A 1 264 ? 15.395 5.283 13.286 1.00 82.12 264 LYS A C 1
ATOM 2102 O O . LYS A 1 264 ? 14.745 6.330 13.172 1.00 82.12 264 LYS A O 1
ATOM 2107 N N . VAL A 1 265 ? 15.529 4.415 12.291 1.00 83.88 265 VAL A N 1
ATOM 2108 C CA . VAL A 1 265 ? 14.819 4.574 11.023 1.00 83.88 265 VAL A CA 1
ATOM 2109 C C . VAL A 1 265 ? 13.419 4.009 11.175 1.00 83.88 265 VAL A C 1
ATOM 2111 O O . VAL A 1 265 ? 13.208 2.813 11.343 1.00 83.88 265 VAL A O 1
ATOM 2114 N N . ARG A 1 266 ? 12.431 4.896 11.124 1.00 88.69 266 ARG A N 1
ATOM 2115 C CA . ARG A 1 266 ? 11.012 4.523 11.163 1.00 88.69 266 ARG A CA 1
ATOM 2116 C C . ARG A 1 266 ? 10.481 4.343 9.754 1.00 88.69 266 ARG A C 1
ATOM 2118 O O . ARG A 1 266 ? 11.187 4.613 8.790 1.00 88.69 266 ARG A O 1
ATOM 2125 N N . ARG A 1 267 ? 9.235 3.892 9.618 1.00 89.94 267 ARG A N 1
ATOM 2126 C CA . ARG A 1 267 ? 8.551 3.788 8.316 1.00 89.94 267 ARG A CA 1
ATOM 2127 C C . ARG A 1 267 ? 8.576 5.135 7.577 1.00 89.94 267 ARG A C 1
ATOM 2129 O O . ARG A 1 267 ? 8.458 6.178 8.206 1.00 89.94 267 ARG A O 1
ATOM 2136 N N . ALA A 1 268 ? 8.724 5.120 6.249 1.00 85.19 268 ALA A N 1
ATOM 2137 C CA . ALA A 1 268 ? 8.838 6.355 5.455 1.00 85.19 268 ALA A CA 1
ATOM 2138 C C . ALA A 1 268 ? 7.619 7.282 5.610 1.00 85.19 268 ALA A C 1
ATOM 2140 O O . ALA A 1 268 ? 7.743 8.503 5.622 1.00 85.19 268 ALA A O 1
ATOM 2141 N N . ILE A 1 269 ? 6.447 6.679 5.768 1.00 88.69 269 ILE A N 1
ATOM 2142 C CA . ILE A 1 269 ? 5.185 7.289 6.179 1.00 88.69 269 ILE A CA 1
ATOM 2143 C C . ILE A 1 269 ? 4.530 6.340 7.181 1.00 88.69 269 ILE A C 1
ATOM 2145 O O . ILE A 1 269 ? 4.937 5.185 7.312 1.00 88.69 269 ILE A O 1
ATOM 2149 N N . HIS A 1 270 ? 3.514 6.797 7.898 1.00 93.00 270 HIS A N 1
ATOM 2150 C CA . HIS A 1 270 ? 2.886 6.003 8.952 1.00 93.00 270 HIS A CA 1
ATOM 2151 C C . HIS A 1 270 ? 3.809 5.583 10.108 1.00 93.00 270 HIS A C 1
ATOM 2153 O O . HIS A 1 270 ? 3.667 4.497 10.693 1.00 93.00 270 HIS A O 1
ATOM 2159 N N . SER A 1 271 ? 4.742 6.473 10.464 1.00 90.69 271 SER A N 1
ATOM 2160 C CA . SER A 1 271 ? 5.742 6.239 11.510 1.00 90.69 271 SER A CA 1
ATOM 2161 C C . SER A 1 271 ? 5.127 5.947 12.868 1.00 90.69 271 SER A C 1
ATOM 2163 O O . SER A 1 271 ? 5.572 5.037 13.561 1.00 90.69 271 SER A O 1
ATOM 2165 N N . LYS A 1 272 ? 4.087 6.689 13.257 1.00 93.69 272 LYS A N 1
ATOM 2166 C CA . LYS A 1 272 ? 3.441 6.496 14.556 1.00 93.69 272 LYS A CA 1
ATOM 2167 C C . LYS A 1 272 ? 2.284 5.503 14.456 1.00 93.69 272 LYS A C 1
ATOM 2169 O O . LYS A 1 272 ? 1.245 5.831 13.885 1.00 93.69 272 LYS A O 1
ATOM 2174 N N . GLY A 1 273 ? 2.463 4.314 15.030 1.00 93.25 273 GLY A N 1
ATOM 2175 C CA . GLY A 1 273 ? 1.402 3.327 15.248 1.00 93.25 273 GLY A CA 1
ATOM 2176 C C . GLY A 1 273 ? 0.755 3.457 16.630 1.00 93.25 273 GLY A C 1
ATOM 2177 O O . GLY A 1 273 ? 1.402 3.890 17.584 1.00 93.25 273 GLY A O 1
ATOM 2178 N N . HIS A 1 274 ? -0.509 3.048 16.742 1.00 92.44 274 HIS A N 1
ATOM 2179 C CA . HIS A 1 274 ? -1.270 3.072 18.005 1.00 92.44 274 HIS A CA 1
ATOM 2180 C C . HIS A 1 274 ? -1.325 1.712 18.712 1.00 92.44 274 HIS A C 1
ATOM 2182 O O . HIS A 1 274 ? -1.846 1.617 19.820 1.00 92.44 274 HIS A O 1
ATOM 2188 N N . GLY A 1 275 ? -0.756 0.675 18.096 1.00 89.62 275 GLY A N 1
ATOM 2189 C CA . GLY A 1 275 ? -0.633 -0.674 18.643 1.00 89.62 275 GLY A CA 1
ATOM 2190 C C . GLY A 1 275 ? -0.745 -1.748 17.564 1.00 89.62 275 GLY A C 1
ATOM 2191 O O . GLY A 1 275 ? -1.095 -1.442 16.420 1.00 89.62 275 GLY A O 1
ATOM 2192 N N . LEU A 1 276 ? -0.454 -2.992 17.949 1.00 92.56 276 LEU A N 1
ATOM 2193 C CA . LEU A 1 276 ? -0.737 -4.185 17.152 1.00 92.56 276 LEU A CA 1
ATOM 2194 C C . LEU A 1 276 ? -1.904 -4.931 17.785 1.00 92.56 276 LEU A C 1
ATOM 2196 O O . LEU A 1 276 ? -1.876 -5.275 18.969 1.00 92.56 276 LEU A O 1
ATOM 2200 N N . ILE A 1 277 ? -2.949 -5.133 16.998 1.00 95.12 277 ILE A N 1
ATOM 2201 C CA . ILE A 1 277 ? -4.226 -5.651 17.466 1.00 95.12 277 ILE A CA 1
ATOM 2202 C C . ILE A 1 277 ? -4.445 -7.012 16.824 1.00 95.12 277 ILE A C 1
ATOM 2204 O O . ILE A 1 277 ? -4.486 -7.095 15.601 1.00 95.12 277 ILE A O 1
ATOM 2208 N N . ARG A 1 278 ? -4.640 -8.057 17.628 1.00 95.81 278 ARG A N 1
ATOM 2209 C CA . ARG A 1 278 ? -5.100 -9.358 17.123 1.00 95.81 278 ARG A CA 1
ATOM 2210 C C . ARG A 1 278 ? -6.621 -9.367 17.029 1.00 95.81 278 ARG A C 1
ATOM 2212 O O . ARG A 1 278 ? -7.294 -8.832 17.910 1.00 95.81 278 ARG A O 1
ATOM 2219 N N . ALA A 1 279 ? -7.154 -9.952 15.972 1.00 97.75 279 ALA A N 1
ATOM 2220 C CA . ALA A 1 279 ? -8.576 -9.959 15.681 1.00 97.75 279 ALA A CA 1
ATOM 2221 C C . ALA A 1 279 ? -8.990 -11.257 14.987 1.00 97.75 279 ALA A C 1
ATOM 2223 O O . ALA A 1 279 ? -8.155 -11.987 14.456 1.00 97.75 279 ALA A O 1
ATOM 2224 N N . ARG A 1 280 ? -10.297 -11.507 14.955 1.00 98.38 280 ARG A N 1
ATOM 2225 C CA . ARG A 1 280 ? -10.912 -12.550 14.133 1.00 98.38 280 ARG A CA 1
ATOM 2226 C C . ARG A 1 280 ? -11.622 -11.896 12.954 1.00 98.38 280 ARG A C 1
ATOM 2228 O O . ARG A 1 280 ? -12.423 -10.982 13.140 1.00 98.38 280 ARG A O 1
ATOM 2235 N N . PHE A 1 281 ? -11.304 -12.350 11.748 1.00 98.31 281 PHE A N 1
ATOM 2236 C CA . PHE A 1 281 ? -11.892 -11.886 10.496 1.00 98.31 281 PHE A CA 1
ATOM 2237 C C . PHE A 1 281 ? -12.896 -12.921 10.002 1.00 98.31 281 PHE A C 1
ATOM 2239 O O . PHE A 1 281 ? -12.509 -13.987 9.525 1.00 98.31 281 PHE A O 1
ATOM 2246 N N . ARG A 1 282 ? -14.187 -12.633 10.156 1.00 97.88 282 ARG A N 1
ATOM 2247 C CA . ARG A 1 282 ? -15.272 -13.551 9.803 1.00 97.88 282 ARG A CA 1
ATOM 2248 C C . ARG A 1 282 ? -15.885 -13.147 8.471 1.00 97.88 282 ARG A C 1
ATOM 2250 O O . ARG A 1 282 ? -16.507 -12.094 8.399 1.00 97.88 282 ARG A O 1
ATOM 2257 N N . VAL A 1 283 ? -15.721 -13.989 7.459 1.00 96.50 283 VAL A N 1
ATOM 2258 C CA . VAL A 1 283 ? -16.305 -13.856 6.120 1.00 96.50 283 VAL A CA 1
ATOM 2259 C C . VAL A 1 283 ? -17.700 -14.474 6.108 1.00 96.50 283 VAL A C 1
ATOM 2261 O O . VAL A 1 283 ? -17.879 -15.591 6.592 1.00 96.50 283 VAL A O 1
ATOM 2264 N N . PHE A 1 284 ? -18.670 -13.745 5.557 1.00 91.88 284 PHE A N 1
ATOM 2265 C CA . PHE A 1 284 ? -20.073 -14.166 5.464 1.00 91.88 284 PHE A CA 1
ATOM 2266 C C . PHE A 1 284 ? -20.448 -14.802 4.127 1.00 91.88 284 PHE A C 1
ATOM 2268 O O . PHE A 1 284 ? -21.531 -15.359 4.032 1.00 91.88 284 PHE A O 1
ATOM 2275 N N . GLY A 1 285 ? -19.583 -14.713 3.114 1.00 74.50 285 GLY A N 1
ATOM 2276 C CA . GLY A 1 285 ? -19.931 -15.100 1.749 1.00 74.50 285 GLY A CA 1
ATOM 2277 C C . GLY A 1 285 ? -20.924 -14.124 1.103 1.00 74.50 285 GLY A C 1
ATOM 2278 O O . GLY A 1 285 ? -21.692 -13.433 1.769 1.00 74.50 285 GLY A O 1
ATOM 2279 N N . ASP A 1 286 ? -20.887 -14.021 -0.222 1.00 80.62 286 ASP A N 1
ATOM 2280 C CA . ASP A 1 286 ? -21.899 -13.329 -1.030 1.00 80.62 286 ASP A CA 1
ATOM 2281 C C . ASP A 1 286 ? -21.913 -13.964 -2.429 1.00 80.62 286 ASP A C 1
ATOM 2283 O O . ASP A 1 286 ? -20.912 -14.517 -2.880 1.00 80.62 286 ASP A O 1
ATOM 2287 N N . LYS A 1 287 ? -23.031 -13.876 -3.153 1.00 79.06 287 LYS A N 1
ATOM 2288 C CA . LYS A 1 287 ? -23.135 -14.381 -4.535 1.00 79.06 287 LYS A CA 1
ATOM 2289 C C . LYS A 1 287 ? -22.172 -13.695 -5.513 1.00 79.06 287 LYS A C 1
ATOM 2291 O O . LYS A 1 287 ? -21.797 -14.280 -6.521 1.00 79.06 287 LYS A O 1
ATOM 2296 N N . GLU A 1 288 ? -21.802 -12.448 -5.236 1.00 83.19 288 GLU A N 1
ATOM 2297 C CA . GLU A 1 288 ? -20.814 -11.679 -5.992 1.00 83.19 288 GLU A CA 1
ATOM 2298 C C . GLU A 1 288 ? -19.421 -11.782 -5.356 1.00 83.19 288 GLU A C 1
ATOM 2300 O O . GLU A 1 288 ? -18.492 -11.122 -5.818 1.00 83.19 288 GLU A O 1
ATOM 2305 N N . ALA A 1 289 ? -19.244 -12.591 -4.306 1.00 87.38 289 ALA A N 1
ATOM 2306 C CA . ALA A 1 289 ? -17.965 -12.722 -3.634 1.00 87.38 289 ALA A CA 1
ATOM 2307 C C . ALA A 1 289 ? -16.909 -13.417 -4.506 1.00 87.38 289 ALA A C 1
ATOM 2309 O O . ALA A 1 289 ? -17.210 -14.340 -5.258 1.00 87.38 289 ALA A O 1
ATOM 2310 N N . GLN A 1 290 ? -15.663 -12.954 -4.412 1.00 91.06 290 GLN A N 1
ATOM 2311 C CA . GLN A 1 290 ? -14.513 -13.470 -5.163 1.00 91.06 290 GLN A CA 1
ATOM 2312 C C . GLN A 1 290 ? -13.320 -13.645 -4.215 1.00 91.06 290 GLN A C 1
ATOM 2314 O O . GLN A 1 290 ? -13.258 -12.984 -3.170 1.00 91.06 290 GLN A O 1
ATOM 2319 N N . GLY A 1 291 ? -12.370 -14.513 -4.576 1.00 91.25 291 GLY A N 1
ATOM 2320 C CA . GLY A 1 291 ? -11.145 -14.742 -3.807 1.00 91.25 291 GLY A CA 1
ATOM 2321 C C . GLY A 1 291 ? -11.406 -15.124 -2.349 1.00 91.25 291 GLY A C 1
ATOM 2322 O O . GLY A 1 291 ? -12.171 -16.047 -2.067 1.00 91.25 291 GLY A O 1
ATOM 2323 N N . LEU A 1 292 ? -10.803 -14.374 -1.418 1.00 92.38 292 LEU A N 1
ATOM 2324 C CA . LEU A 1 292 ? -10.931 -14.564 0.035 1.00 92.38 292 LEU A CA 1
ATOM 2325 C C . LEU A 1 292 ? -12.391 -14.582 0.506 1.00 92.38 292 LEU A C 1
ATOM 2327 O O . LEU A 1 292 ? -12.719 -15.244 1.486 1.00 92.38 292 LEU A O 1
ATOM 2331 N N . PHE A 1 293 ? -13.267 -13.838 -0.170 1.00 94.12 293 PHE A N 1
ATOM 2332 C CA . PHE A 1 293 ? -14.654 -13.675 0.257 1.00 94.12 293 PHE A CA 1
ATOM 2333 C C . PHE A 1 293 ? -15.588 -14.751 -0.300 1.00 94.12 293 PHE A C 1
ATOM 2335 O O . PHE A 1 293 ? -16.731 -14.837 0.140 1.00 94.12 293 PHE A O 1
ATOM 2342 N N . ALA A 1 294 ? -15.127 -15.554 -1.266 1.00 89.12 294 ALA A N 1
ATOM 2343 C CA . ALA A 1 294 ? -15.945 -16.576 -1.920 1.00 89.12 294 ALA A CA 1
ATOM 2344 C C . ALA A 1 294 ? -16.284 -17.761 -1.001 1.00 89.12 294 ALA A C 1
ATOM 2346 O O . ALA A 1 294 ? -17.227 -18.497 -1.280 1.00 89.12 294 ALA A O 1
ATOM 2347 N N . VAL A 1 295 ? -15.520 -17.955 0.078 1.00 83.12 295 VAL A N 1
ATOM 2348 C CA . VAL A 1 295 ? -15.718 -19.041 1.042 1.00 83.12 295 VAL A CA 1
ATOM 2349 C C . VAL A 1 295 ? -15.950 -18.449 2.424 1.00 83.12 295 VAL A C 1
ATOM 2351 O O . VAL A 1 295 ? -15.110 -17.720 2.956 1.00 83.12 295 VAL A O 1
ATOM 2354 N N . GLU A 1 296 ? -17.102 -18.777 3.007 1.00 91.50 296 GLU A N 1
ATOM 2355 C CA . GLU A 1 296 ? -17.404 -18.478 4.404 1.00 91.50 296 GLU A CA 1
ATOM 2356 C C . GLU A 1 296 ? -16.348 -19.085 5.326 1.00 91.50 296 GLU A C 1
ATOM 2358 O O . GLU A 1 296 ? -15.957 -20.243 5.188 1.00 91.50 296 GLU A O 1
ATOM 2363 N N . GLY A 1 297 ? -15.879 -18.304 6.292 1.00 91.50 297 GLY A N 1
ATOM 2364 C CA . GLY A 1 297 ? -14.787 -18.744 7.146 1.00 91.50 297 GLY A CA 1
ATOM 2365 C C . GLY A 1 297 ? -14.410 -17.713 8.188 1.00 91.50 297 GLY A C 1
ATOM 2366 O O . GLY A 1 297 ? -14.790 -16.546 8.110 1.00 91.50 297 GLY A O 1
ATOM 2367 N N . THR A 1 298 ? -13.664 -18.149 9.200 1.00 95.69 298 THR A N 1
ATOM 2368 C CA . THR A 1 298 ? -13.098 -17.241 10.200 1.00 95.69 298 THR A CA 1
ATOM 2369 C C . THR A 1 298 ? -11.589 -17.396 10.237 1.00 95.69 298 THR A C 1
ATOM 2371 O O . THR A 1 298 ? -11.076 -18.461 10.573 1.00 95.69 298 THR A O 1
ATOM 2374 N N . TYR A 1 299 ? -10.902 -16.300 9.951 1.00 96.25 299 TYR A N 1
ATOM 2375 C CA . TYR A 1 299 ? -9.456 -16.225 9.821 1.00 96.25 299 TYR A CA 1
ATOM 2376 C C . TYR A 1 299 ? -8.858 -15.413 10.967 1.00 96.25 299 TYR A C 1
ATOM 2378 O O . TYR A 1 299 ? -9.512 -14.524 11.524 1.00 96.25 299 TYR A O 1
ATOM 2386 N N . ASP A 1 300 ? -7.606 -15.699 11.312 1.00 97.12 300 ASP A N 1
ATOM 2387 C CA . ASP A 1 300 ? -6.849 -14.807 12.183 1.00 97.12 300 ASP A CA 1
ATOM 2388 C C . ASP A 1 300 ? -6.469 -13.539 11.431 1.00 97.12 300 ASP A C 1
ATOM 2390 O O . ASP A 1 300 ? -6.152 -13.558 10.238 1.00 97.12 300 ASP A O 1
ATOM 2394 N N . ALA A 1 301 ? -6.507 -12.419 12.142 1.00 97.62 301 ALA A N 1
ATOM 2395 C CA . ALA A 1 301 ? -6.169 -11.131 11.584 1.00 97.62 301 ALA A CA 1
ATOM 2396 C C . ALA A 1 301 ? -5.363 -10.267 12.546 1.00 97.62 301 ALA A C 1
ATOM 2398 O O . ALA A 1 301 ? -5.456 -10.379 13.770 1.00 97.62 301 ALA A O 1
ATOM 2399 N N . VAL A 1 302 ? -4.584 -9.361 11.964 1.00 95.94 302 VAL A N 1
ATOM 2400 C CA . VAL A 1 302 ? -3.770 -8.397 12.699 1.00 95.94 302 VAL A CA 1
ATOM 2401 C C . VAL A 1 302 ? -3.996 -7.000 12.139 1.00 95.94 302 VAL A C 1
ATOM 2403 O O . VAL A 1 302 ? -3.950 -6.803 10.928 1.00 95.94 302 VAL A O 1
ATOM 2406 N N . LEU A 1 303 ? -4.228 -6.020 13.014 1.00 97.19 303 LEU A N 1
ATOM 2407 C CA . LEU A 1 303 ? -4.454 -4.628 12.637 1.00 97.19 303 LEU A CA 1
ATOM 2408 C C . LEU A 1 303 ? -3.398 -3.706 13.245 1.00 97.19 303 LEU A C 1
ATOM 2410 O O . LEU A 1 303 ? -3.049 -3.826 14.420 1.00 97.19 303 LEU A O 1
ATOM 2414 N N . ARG A 1 304 ? -2.953 -2.724 12.458 1.00 96.50 304 ARG A N 1
ATOM 2415 C CA . ARG A 1 304 ? -2.074 -1.632 12.894 1.00 96.50 304 ARG A CA 1
ATOM 2416 C C . ARG A 1 304 ? -2.672 -0.275 12.501 1.00 96.50 304 ARG A C 1
ATOM 2418 O O . ARG A 1 304 ? -2.406 0.218 11.398 1.00 96.50 304 ARG A O 1
ATOM 2425 N N . PRO A 1 305 ? -3.466 0.361 13.379 1.00 96.31 305 PRO A N 1
ATOM 2426 C CA . PRO A 1 305 ? -3.849 1.756 13.202 1.00 96.31 305 PRO A CA 1
ATOM 2427 C C . PRO A 1 305 ? -2.641 2.691 13.370 1.00 96.31 305 PRO A C 1
ATOM 2429 O O . PRO A 1 305 ? -1.772 2.465 14.215 1.00 96.31 305 PRO A O 1
ATOM 2432 N N . SER A 1 306 ? -2.581 3.758 12.575 1.00 95.75 306 SER A N 1
ATOM 2433 C CA . SER A 1 306 ? -1.443 4.686 12.536 1.00 95.75 306 SER A CA 1
ATOM 2434 C C . SER A 1 306 ? -1.834 6.109 12.136 1.00 95.75 306 SER A C 1
ATOM 2436 O O . SER A 1 306 ? -2.861 6.340 11.497 1.00 95.75 306 SER A O 1
ATOM 2438 N N . ASN A 1 307 ? -0.984 7.072 12.488 1.00 95.25 307 ASN A N 1
ATOM 2439 C CA . ASN A 1 307 ? -0.987 8.404 11.871 1.00 95.25 307 ASN A CA 1
ATOM 2440 C C . ASN A 1 307 ? -0.323 8.325 10.490 1.00 95.25 307 ASN A C 1
ATOM 2442 O O . ASN A 1 307 ? 0.352 7.341 10.231 1.00 95.25 307 ASN A O 1
ATOM 2446 N N . GLY A 1 308 ? -0.526 9.293 9.599 1.00 90.88 308 GLY A N 1
ATOM 2447 C CA . GLY A 1 308 ? -0.032 9.264 8.217 1.00 90.88 308 GLY A CA 1
ATOM 2448 C C . GLY A 1 308 ? 1.368 9.850 8.046 1.00 90.88 308 GLY A C 1
ATOM 2449 O O . GLY A 1 308 ? 2.121 9.415 7.174 1.00 90.88 308 GLY A O 1
ATOM 2450 N N . ALA A 1 309 ? 1.749 10.802 8.897 1.00 89.94 309 ALA A N 1
ATOM 2451 C CA . ALA A 1 309 ? 3.008 11.524 8.773 1.00 89.94 309 ALA A CA 1
ATOM 2452 C C . ALA A 1 309 ? 4.264 10.630 8.861 1.00 89.94 309 ALA A C 1
ATOM 2454 O O . ALA A 1 309 ? 4.315 9.621 9.571 1.00 89.94 309 ALA A O 1
ATOM 2455 N N . GLU A 1 310 ? 5.321 11.074 8.178 1.00 86.12 310 GLU A N 1
ATOM 2456 C CA . GLU A 1 310 ? 6.675 10.512 8.243 1.00 86.12 310 GLU A CA 1
ATOM 2457 C C . GLU A 1 310 ? 7.319 10.692 9.621 1.00 86.12 310 GLU A C 1
ATOM 2459 O O . GLU A 1 310 ? 8.068 9.838 10.082 1.00 86.12 310 GLU A O 1
ATOM 2464 N N . ALA A 1 311 ? 7.017 11.794 10.308 1.00 87.50 311 ALA A N 1
ATOM 2465 C CA . ALA A 1 311 ? 7.538 12.083 11.637 1.00 87.50 311 ALA A CA 1
ATOM 2466 C C . ALA A 1 311 ? 6.537 11.662 12.718 1.00 87.50 311 ALA A C 1
ATOM 2468 O O . ALA A 1 311 ? 5.321 11.770 12.537 1.00 87.50 311 ALA A O 1
ATOM 2469 N N . VAL A 1 312 ? 7.044 11.247 13.880 1.00 88.69 312 VAL A N 1
ATOM 2470 C CA . VAL A 1 312 ? 6.206 10.976 15.055 1.00 88.69 312 VAL A CA 1
ATOM 2471 C C . VAL A 1 312 ? 5.643 12.301 15.571 1.00 88.69 312 VAL A C 1
ATOM 2473 O O . VAL A 1 312 ? 6.358 13.121 16.140 1.00 88.69 312 VAL A O 1
ATOM 2476 N N . LYS A 1 313 ? 4.347 12.523 15.341 1.00 88.75 313 LYS A N 1
ATOM 2477 C CA . LYS A 1 313 ? 3.611 13.714 15.786 1.00 88.75 313 LYS A CA 1
ATOM 2478 C C . LYS A 1 313 ? 2.669 13.385 16.945 1.00 88.75 313 LYS A C 1
ATOM 2480 O O . LYS A 1 313 ? 2.291 12.232 17.151 1.00 88.75 313 LYS A O 1
ATOM 2485 N N . LYS A 1 314 ? 2.264 14.425 17.682 1.00 91.56 314 LYS A N 1
ATOM 2486 C CA . LYS A 1 314 ? 1.183 14.338 18.677 1.00 91.56 314 LYS A CA 1
ATOM 2487 C C . LYS A 1 314 ? -0.131 13.987 17.984 1.00 91.56 314 LYS A C 1
ATOM 2489 O O . LYS A 1 314 ? -0.422 14.520 16.915 1.00 91.56 314 LYS A O 1
ATOM 2494 N N . ASP A 1 315 ? -0.943 13.158 18.622 1.00 90.25 315 ASP A N 1
ATOM 2495 C CA . ASP A 1 315 ? -2.145 12.602 18.000 1.00 90.25 315 ASP A CA 1
ATOM 2496 C C . ASP A 1 315 ? -3.223 13.633 17.653 1.00 90.25 315 ASP A C 1
ATOM 2498 O O . ASP A 1 315 ? -3.917 13.465 16.650 1.00 90.25 315 ASP A O 1
ATOM 2502 N N . GLY A 1 316 ? -3.307 14.725 18.422 1.00 86.56 316 GLY A N 1
ATOM 2503 C CA . GLY A 1 316 ? -4.236 15.834 18.171 1.00 86.56 316 GLY A CA 1
ATOM 2504 C C . GLY A 1 316 ? -3.879 16.720 16.967 1.00 86.56 316 GLY A C 1
ATOM 2505 O O . GLY A 1 316 ? -4.666 17.590 16.585 1.00 86.56 316 GLY A O 1
ATOM 2506 N N . ALA A 1 317 ? -2.706 16.532 16.350 1.00 87.56 317 ALA A N 1
ATOM 2507 C CA . ALA A 1 317 ? -2.377 17.208 15.099 1.00 87.56 317 ALA A CA 1
ATOM 2508 C C . ALA A 1 317 ? -3.283 16.698 13.966 1.00 87.56 317 ALA A C 1
ATOM 2510 O O . ALA A 1 317 ? -3.640 15.522 13.937 1.00 87.56 317 ALA A O 1
ATOM 2511 N N . GLY A 1 318 ? -3.643 17.584 13.032 1.00 89.75 318 GLY A N 1
ATOM 2512 C CA . GLY A 1 318 ? -4.331 17.177 11.805 1.00 89.75 318 GLY A CA 1
ATOM 2513 C C . GLY A 1 318 ? -3.421 16.272 10.978 1.00 89.75 318 GLY A C 1
ATOM 2514 O O . GLY A 1 318 ? -2.259 16.622 10.748 1.00 89.75 318 GLY A O 1
ATOM 2515 N N . ASP A 1 319 ? -3.925 15.099 10.602 1.00 90.94 319 ASP A N 1
ATOM 2516 C CA . ASP A 1 319 ? -3.174 14.114 9.831 1.00 90.94 319 ASP A CA 1
ATOM 2517 C C . ASP A 1 319 ? -4.116 13.111 9.161 1.00 90.94 319 ASP A C 1
ATOM 2519 O O . ASP A 1 319 ? -5.175 12.782 9.711 1.00 90.94 319 ASP A O 1
ATOM 2523 N N . ALA A 1 320 ? -3.677 12.557 8.033 1.00 92.62 320 ALA A N 1
ATOM 2524 C CA . ALA A 1 320 ? -4.284 11.346 7.501 1.00 92.62 320 ALA A CA 1
ATOM 2525 C C . ALA A 1 320 ? -4.084 10.198 8.505 1.00 92.62 320 ALA A C 1
ATOM 2527 O O . ALA A 1 320 ? -3.133 10.199 9.289 1.00 92.62 320 ALA A O 1
ATOM 2528 N N . ARG A 1 321 ? -4.976 9.206 8.505 1.00 95.25 321 ARG A N 1
ATOM 2529 C CA . ARG A 1 321 ? -4.858 8.026 9.376 1.00 95.25 321 ARG A CA 1
ATOM 2530 C C . ARG A 1 321 ? -4.815 6.773 8.529 1.00 95.25 321 ARG A C 1
ATOM 2532 O O . ARG A 1 321 ? -5.535 6.683 7.542 1.00 95.25 321 ARG A O 1
ATOM 2539 N N . GLY A 1 322 ? -3.975 5.821 8.912 1.00 96.75 322 GLY A N 1
ATOM 2540 C CA . GLY A 1 322 ? -3.861 4.523 8.256 1.00 96.75 322 GLY A CA 1
ATOM 2541 C C . GLY A 1 322 ? -4.421 3.406 9.119 1.00 96.75 322 GLY A C 1
ATOM 2542 O O . GLY A 1 322 ? -4.301 3.451 10.344 1.00 96.75 322 GLY A O 1
ATOM 2543 N N . LEU A 1 323 ? -4.963 2.384 8.470 1.00 98.12 323 LEU A N 1
ATOM 2544 C CA . LEU A 1 323 ? -5.297 1.098 9.060 1.00 98.12 323 LEU A CA 1
ATOM 2545 C C . LEU A 1 323 ? -4.727 0.011 8.151 1.00 98.12 323 LEU A C 1
ATOM 2547 O O . LEU A 1 323 ? -5.243 -0.227 7.063 1.00 98.12 323 LEU A O 1
ATOM 2551 N N . ALA A 1 324 ? -3.643 -0.622 8.587 1.00 97.69 324 ALA A N 1
ATOM 2552 C CA . ALA A 1 324 ? -3.177 -1.848 7.955 1.00 97.69 324 ALA A CA 1
ATOM 2553 C C . ALA A 1 324 ? -3.895 -3.033 8.604 1.00 97.69 324 ALA A C 1
ATOM 2555 O O . ALA A 1 324 ? -3.950 -3.100 9.831 1.00 97.69 324 ALA A O 1
ATOM 2556 N N . LEU A 1 325 ? -4.446 -3.927 7.793 1.00 98.31 325 LEU A N 1
ATOM 2557 C CA . LEU A 1 325 ? -5.093 -5.168 8.202 1.00 98.31 325 LEU A CA 1
ATOM 2558 C C . LEU A 1 325 ? -4.418 -6.316 7.453 1.00 98.31 325 LEU A C 1
ATOM 2560 O O . LEU A 1 325 ? -4.329 -6.263 6.235 1.00 98.31 325 LEU A O 1
ATOM 2564 N N . ARG A 1 326 ? -3.983 -7.347 8.166 1.00 97.31 326 ARG A N 1
ATOM 2565 C CA . ARG A 1 326 ? -3.545 -8.626 7.606 1.00 97.31 326 ARG A CA 1
ATOM 2566 C C . ARG A 1 326 ? -4.577 -9.681 7.945 1.00 97.31 326 ARG A C 1
ATOM 2568 O O . ARG A 1 326 ? -4.961 -9.765 9.108 1.00 97.31 326 ARG A O 1
ATOM 2575 N N . VAL A 1 327 ? -4.965 -10.490 6.971 1.00 97.00 327 VAL A N 1
ATOM 2576 C CA . VAL A 1 327 ? -5.740 -11.720 7.161 1.00 97.00 327 VAL A CA 1
ATOM 2577 C C . VAL A 1 327 ? -4.827 -12.899 6.856 1.00 97.00 327 VAL A C 1
ATOM 2579 O O . VAL A 1 327 ? -4.205 -12.929 5.797 1.00 97.00 327 VAL A O 1
ATOM 2582 N N . VAL A 1 328 ? -4.709 -13.840 7.787 1.00 94.44 328 VAL A N 1
ATOM 2583 C CA . VAL A 1 328 ? -3.852 -15.023 7.654 1.00 94.44 328 VAL A CA 1
ATOM 2584 C C . VAL A 1 328 ? -4.685 -16.186 7.128 1.00 94.44 328 VAL A C 1
ATOM 2586 O O . VAL A 1 328 ? -5.744 -16.491 7.676 1.00 94.44 328 VAL A O 1
ATOM 2589 N N . LEU A 1 329 ? -4.198 -16.831 6.072 1.00 91.12 329 LEU A N 1
ATOM 2590 C CA . LEU A 1 329 ? -4.779 -18.021 5.466 1.00 91.12 329 LEU A CA 1
ATOM 2591 C C . LEU A 1 329 ? -3.891 -19.216 5.848 1.00 91.12 329 LEU A C 1
ATOM 2593 O O . LEU A 1 329 ? -2.787 -19.336 5.314 1.00 91.12 329 LEU A O 1
ATOM 2597 N N . PRO A 1 330 ? -4.326 -20.079 6.786 1.00 86.62 330 PRO A N 1
ATOM 2598 C CA . PRO A 1 330 ? -3.558 -21.256 7.180 1.00 86.62 330 PRO A CA 1
ATOM 2599 C C . PRO A 1 330 ? -3.260 -22.186 5.990 1.00 86.62 330 PRO A C 1
ATOM 2601 O O . PRO A 1 330 ? -4.076 -22.262 5.064 1.00 86.62 330 PRO A O 1
ATOM 2604 N N . PRO A 1 331 ? -2.148 -22.943 6.015 1.00 83.81 331 PRO A N 1
ATOM 2605 C CA . PRO A 1 331 ? -1.888 -23.988 5.027 1.00 83.81 331 PRO A CA 1
ATOM 2606 C C . PRO A 1 331 ? -3.081 -24.943 4.877 1.00 83.81 331 PRO A C 1
ATOM 2608 O O . PRO A 1 331 ? -3.720 -25.305 5.865 1.00 83.81 331 PRO A O 1
ATOM 2611 N N . GLY A 1 332 ? -3.397 -25.327 3.639 1.00 81.62 332 GLY A N 1
ATOM 2612 C CA . GLY A 1 332 ? -4.565 -26.159 3.327 1.00 81.62 332 GLY A CA 1
ATOM 2613 C C . GLY A 1 332 ? -5.903 -25.409 3.276 1.00 81.62 332 GLY A C 1
ATOM 2614 O O . GLY A 1 332 ? -6.936 -26.041 3.063 1.00 81.62 332 GLY A O 1
ATOM 2615 N N . THR A 1 333 ? -5.916 -24.078 3.446 1.00 83.69 333 THR A N 1
ATOM 2616 C CA . THR A 1 333 ? -7.106 -23.265 3.139 1.00 83.69 333 THR A CA 1
ATOM 2617 C C . THR A 1 333 ? -7.506 -23.492 1.683 1.00 83.69 333 THR A C 1
ATOM 2619 O O . THR A 1 333 ? -6.658 -23.408 0.805 1.00 83.69 333 THR A O 1
ATOM 2622 N N . MET A 1 334 ? -8.791 -23.736 1.425 1.00 81.19 334 MET A N 1
ATOM 2623 C CA . MET A 1 334 ? -9.341 -23.884 0.074 1.00 81.19 334 MET A CA 1
ATOM 2624 C C . MET A 1 334 ? -10.218 -22.678 -0.258 1.00 81.19 334 MET A C 1
ATOM 2626 O O . MET A 1 334 ? -11.074 -22.293 0.540 1.00 81.19 334 MET A O 1
ATOM 2630 N N . LEU A 1 335 ? -10.016 -22.090 -1.436 1.00 79.69 335 LEU A N 1
ATOM 2631 C CA . LEU A 1 335 ? -10.870 -21.033 -1.978 1.00 79.69 335 LEU A CA 1
ATOM 2632 C C . LEU A 1 335 ? -11.927 -21.622 -2.926 1.00 79.69 335 LEU A C 1
ATOM 2634 O O . LEU A 1 335 ? -11.886 -22.806 -3.275 1.00 79.69 335 LEU A O 1
ATOM 2638 N N . GLY A 1 336 ? -12.901 -20.795 -3.321 1.00 67.25 336 GLY A N 1
ATOM 2639 C CA . GLY A 1 336 ? -14.067 -21.205 -4.108 1.00 67.25 336 GLY A CA 1
ATOM 2640 C C . GLY A 1 336 ? -13.700 -22.100 -5.298 1.00 67.25 336 GLY A C 1
ATOM 2641 O O . GLY A 1 336 ? -12.813 -21.778 -6.087 1.00 67.25 336 GLY A O 1
ATOM 2642 N N . GLY A 1 337 ? -14.379 -23.244 -5.415 1.00 62.97 337 GLY A N 1
ATOM 2643 C CA . GLY A 1 337 ? -14.054 -24.271 -6.410 1.00 62.97 337 GLY A CA 1
ATOM 2644 C C . GLY A 1 337 ? -12.933 -25.237 -6.003 1.00 62.97 337 GLY A C 1
ATOM 2645 O O . GLY A 1 337 ? -12.359 -25.867 -6.887 1.00 62.97 337 GLY A O 1
ATOM 2646 N N . ASN A 1 338 ? -12.632 -25.364 -4.701 1.00 65.00 338 ASN A N 1
ATOM 2647 C CA . ASN A 1 338 ? -11.603 -26.249 -4.128 1.00 65.00 338 ASN A CA 1
ATOM 2648 C C . ASN A 1 338 ? -10.201 -26.010 -4.709 1.00 65.00 338 ASN A C 1
ATOM 2650 O O . ASN A 1 338 ? -9.456 -26.951 -4.978 1.00 65.00 338 ASN A O 1
ATOM 2654 N N . ARG A 1 339 ? -9.862 -24.740 -4.941 1.00 71.81 339 ARG A N 1
ATOM 2655 C CA . ARG A 1 339 ? -8.540 -24.334 -5.423 1.00 71.81 339 ARG A CA 1
ATOM 2656 C C . ARG A 1 339 ? -7.692 -23.863 -4.255 1.00 71.81 339 ARG A C 1
ATOM 2658 O O . ARG A 1 339 ? -8.191 -23.150 -3.381 1.00 71.81 339 ARG A O 1
ATOM 2665 N N . GLU A 1 340 ? -6.417 -24.226 -4.267 1.00 78.06 340 GLU A N 1
ATOM 2666 C CA . GLU A 1 340 ? -5.463 -23.659 -3.322 1.00 78.06 340 GLU A CA 1
ATOM 2667 C C . GLU A 1 340 ? -5.254 -22.158 -3.607 1.00 78.06 340 GLU A C 1
ATOM 2669 O O . GLU A 1 340 ? -5.297 -21.735 -4.767 1.00 78.06 340 GLU A O 1
ATOM 2674 N N . PRO A 1 341 ? -5.068 -21.328 -2.567 1.00 82.88 341 PRO A N 1
ATOM 2675 C CA . PRO A 1 341 ? -4.846 -19.907 -2.730 1.00 82.88 341 PRO A CA 1
ATOM 2676 C C . PRO A 1 341 ? -3.506 -19.630 -3.415 1.00 82.88 341 PRO A C 1
ATOM 2678 O O . PRO A 1 341 ? -2.442 -19.940 -2.884 1.00 82.88 341 PRO A O 1
ATOM 2681 N N . GLU A 1 342 ? -3.564 -18.975 -4.570 1.00 82.75 342 GLU A N 1
ATOM 2682 C CA . GLU A 1 342 ? -2.385 -18.465 -5.265 1.00 82.75 342 GLU A CA 1
ATOM 2683 C C . GLU A 1 342 ? -2.125 -17.016 -4.845 1.00 82.75 342 GLU A C 1
ATOM 2685 O O . GLU A 1 342 ? -3.004 -16.152 -4.959 1.00 82.75 342 GLU A O 1
ATOM 2690 N N . PHE A 1 343 ? -0.911 -16.743 -4.370 1.00 84.25 343 PHE A N 1
ATOM 2691 C CA . PHE A 1 343 ? -0.489 -15.425 -3.905 1.00 84.25 343 PHE A CA 1
ATOM 2692 C C . PHE A 1 343 ? 0.534 -14.803 -4.849 1.00 84.25 343 PHE A C 1
ATOM 2694 O O . PHE A 1 343 ? 1.323 -15.495 -5.488 1.00 84.25 343 PHE A O 1
ATOM 2701 N N . PHE A 1 344 ? 0.576 -13.474 -4.872 1.00 80.94 344 PHE A N 1
ATOM 2702 C CA . PHE A 1 344 ? 1.765 -12.776 -5.342 1.00 80.94 344 PHE A CA 1
ATOM 2703 C C . PHE A 1 344 ? 2.866 -12.861 -4.281 1.00 80.94 344 PHE A C 1
ATOM 2705 O O . PHE A 1 344 ? 2.609 -12.672 -3.092 1.00 80.94 344 PHE A O 1
ATOM 2712 N N . HIS A 1 345 ? 4.099 -13.099 -4.726 1.00 65.56 345 HIS A N 1
ATOM 2713 C CA . HIS A 1 345 ? 5.287 -13.143 -3.877 1.00 65.56 345 HIS A CA 1
ATOM 2714 C C . HIS A 1 345 ? 6.116 -11.875 -4.113 1.00 65.56 345 HIS A C 1
ATOM 2716 O O . HIS A 1 345 ? 6.856 -11.811 -5.098 1.00 65.56 345 HIS A O 1
ATOM 2722 N N . PRO A 1 346 ? 5.961 -10.818 -3.294 1.00 65.00 346 PRO A N 1
ATOM 2723 C CA . PRO A 1 346 ? 6.808 -9.641 -3.422 1.00 65.00 346 PRO A CA 1
ATOM 2724 C C . PRO A 1 346 ? 8.221 -9.922 -2.876 1.00 65.00 346 PRO A C 1
ATOM 2726 O O . PRO A 1 346 ? 8.355 -10.731 -1.956 1.00 65.00 346 PRO A O 1
ATOM 2729 N N . PRO A 1 347 ? 9.262 -9.200 -3.346 1.00 55.75 347 PRO A N 1
ATOM 2730 C CA . PRO A 1 347 ? 10.670 -9.504 -3.051 1.00 55.75 347 PRO A CA 1
ATOM 2731 C C . PRO A 1 347 ? 11.035 -9.559 -1.561 1.00 55.75 347 PRO A C 1
ATOM 2733 O O . PRO A 1 347 ? 12.041 -10.154 -1.194 1.00 55.75 347 PRO A O 1
ATOM 2736 N N . ARG A 1 348 ? 10.237 -8.907 -0.702 1.00 60.84 348 ARG A N 1
ATOM 2737 C CA . ARG A 1 348 ? 10.385 -8.865 0.763 1.00 60.84 348 ARG A CA 1
ATOM 2738 C C . ARG A 1 348 ? 9.019 -8.837 1.465 1.00 60.84 348 ARG A C 1
ATOM 2740 O O . ARG A 1 348 ? 8.734 -7.946 2.258 1.00 60.84 348 ARG A O 1
ATOM 2747 N N . GLY A 1 349 ? 8.103 -9.725 1.077 1.00 58.06 349 GLY A N 1
ATOM 2748 C CA . GLY A 1 349 ? 6.805 -9.879 1.753 1.00 58.06 349 GLY A CA 1
ATOM 2749 C C . GLY A 1 349 ? 6.731 -11.093 2.659 1.00 58.06 349 GLY A C 1
ATOM 2750 O O . GLY A 1 349 ? 7.727 -11.751 2.929 1.00 58.06 349 GLY A O 1
ATOM 2751 N N . ALA A 1 350 ? 5.517 -11.390 3.119 1.00 60.75 350 ALA A N 1
ATOM 2752 C CA . ALA A 1 350 ? 5.262 -12.686 3.731 1.00 60.75 350 ALA A CA 1
ATOM 2753 C C . ALA A 1 350 ? 5.362 -13.771 2.644 1.00 60.75 350 ALA A C 1
ATOM 2755 O O . ALA A 1 350 ? 4.861 -13.565 1.537 1.00 60.75 350 ALA A O 1
ATOM 2756 N N . GLU A 1 351 ? 5.991 -14.903 2.957 1.00 60.66 351 GLU A N 1
ATOM 2757 C CA . GLU A 1 351 ? 6.071 -16.083 2.086 1.00 60.66 351 GLU A CA 1
ATOM 2758 C C . GLU A 1 351 ? 4.677 -16.717 1.908 1.00 60.66 351 GLU A C 1
ATOM 2760 O O . GLU A 1 351 ? 4.339 -17.718 2.530 1.00 60.66 351 GLU A O 1
ATOM 2765 N N . GLY A 1 352 ? 3.818 -16.089 1.098 1.00 68.56 352 GLY A N 1
ATOM 2766 C CA . GLY A 1 352 ? 2.432 -16.518 0.896 1.00 68.56 352 GLY A CA 1
ATOM 2767 C C . GLY A 1 352 ? 1.590 -16.541 2.184 1.00 68.56 352 GLY A C 1
ATOM 2768 O O . GLY A 1 352 ? 1.973 -16.022 3.233 1.00 68.56 352 GLY A O 1
ATOM 2769 N N . GLY A 1 353 ? 0.378 -17.094 2.097 1.00 85.50 353 GLY A N 1
ATOM 2770 C CA . GLY A 1 353 ? -0.452 -17.394 3.273 1.00 85.50 353 GLY A CA 1
ATOM 2771 C C . GLY A 1 353 ? -1.092 -16.188 3.968 1.00 85.50 353 GLY A C 1
ATOM 2772 O O . GLY A 1 353 ? -1.632 -16.327 5.066 1.00 85.50 353 GLY A O 1
ATOM 2773 N N . CYS A 1 354 ? -1.068 -14.991 3.374 1.00 91.69 354 CYS A N 1
ATOM 2774 C CA . CYS A 1 354 ? -1.794 -13.848 3.926 1.00 91.69 354 CYS A CA 1
ATOM 2775 C C . CYS A 1 354 ? -2.275 -12.848 2.868 1.00 91.69 354 CYS A C 1
ATOM 2777 O O . CYS A 1 354 ? -1.663 -12.688 1.814 1.00 91.69 354 CYS A O 1
ATOM 2779 N N . GLN A 1 355 ? -3.364 -12.152 3.192 1.00 94.62 355 GLN A N 1
ATOM 2780 C CA . GLN A 1 355 ? -3.930 -11.044 2.430 1.00 94.62 355 GLN A CA 1
ATOM 2781 C C . GLN A 1 355 ? -3.837 -9.761 3.264 1.00 94.62 355 GLN A C 1
ATOM 2783 O O . GLN A 1 355 ? -4.480 -9.637 4.309 1.00 94.62 355 GLN A O 1
ATOM 2788 N N . ASP A 1 356 ? -3.072 -8.785 2.788 1.00 96.75 356 ASP A N 1
ATOM 2789 C CA . ASP A 1 356 ? -2.965 -7.466 3.400 1.00 96.75 356 ASP A CA 1
ATOM 2790 C C . ASP A 1 356 ? -3.921 -6.466 2.736 1.00 96.75 356 ASP A C 1
ATOM 2792 O O . ASP A 1 356 ? -3.979 -6.309 1.516 1.00 96.75 356 ASP A O 1
ATOM 2796 N N . PHE A 1 357 ? -4.627 -5.711 3.568 1.00 98.00 357 PHE A N 1
ATOM 2797 C CA . PHE A 1 357 ? -5.459 -4.578 3.198 1.00 98.00 357 PHE A CA 1
ATOM 2798 C C . PHE A 1 357 ? -4.885 -3.321 3.840 1.00 98.00 357 PHE A C 1
ATOM 2800 O O . PHE A 1 357 ? -4.956 -3.130 5.057 1.00 98.00 357 PHE A O 1
ATOM 2807 N N . LEU A 1 358 ? -4.299 -2.443 3.025 1.00 97.44 358 LEU A N 1
ATOM 2808 C CA . LEU A 1 358 ? -3.761 -1.172 3.511 1.00 97.44 358 LEU A CA 1
ATOM 2809 C C . LEU A 1 358 ? -4.738 -0.058 3.198 1.00 97.44 358 LEU A C 1
ATOM 2811 O O . LEU A 1 358 ? -4.942 0.300 2.038 1.00 97.44 358 LEU A O 1
ATOM 2815 N N . LEU A 1 359 ? -5.335 0.461 4.260 1.00 98.31 359 LEU A N 1
ATOM 2816 C CA . LEU A 1 359 ? -6.446 1.384 4.195 1.00 98.31 359 LEU A CA 1
ATOM 2817 C C . LEU A 1 359 ? -6.054 2.728 4.812 1.00 98.31 359 LEU A C 1
ATOM 2819 O O . LEU A 1 359 ? -5.187 2.811 5.686 1.00 98.31 359 LEU A O 1
ATOM 2823 N N . MET A 1 360 ? -6.727 3.791 4.392 1.00 96.56 360 MET A N 1
ATOM 2824 C CA . MET A 1 360 ? -6.546 5.139 4.916 1.00 96.56 360 MET A CA 1
ATOM 2825 C C . MET A 1 360 ? -7.877 5.833 5.166 1.00 96.56 360 MET A C 1
ATOM 2827 O O . MET A 1 360 ? -8.895 5.476 4.589 1.00 96.56 360 MET A O 1
ATOM 2831 N N . SER A 1 361 ? -7.880 6.854 6.016 1.00 94.88 361 SER A N 1
ATOM 2832 C CA . SER A 1 361 ? -9.077 7.613 6.394 1.00 94.88 361 SER A CA 1
ATOM 2833 C C . SER A 1 361 ? -9.577 8.576 5.304 1.00 94.88 361 SER A C 1
ATOM 2835 O O . SER A 1 361 ? -10.042 9.670 5.622 1.00 94.88 361 SER A O 1
ATOM 2837 N N . ALA A 1 362 ? -9.404 8.216 4.034 1.00 93.56 362 ALA A N 1
ATOM 2838 C CA . ALA A 1 362 ? -9.844 8.951 2.858 1.00 93.56 362 ALA A CA 1
ATOM 2839 C C . ALA A 1 362 ? -10.291 7.940 1.794 1.00 93.56 362 ALA A C 1
ATOM 2841 O O . ALA A 1 362 ? -9.563 6.989 1.513 1.00 93.56 362 ALA A O 1
ATOM 2842 N N . SER A 1 363 ? -11.492 8.132 1.248 1.00 92.88 363 SER A N 1
ATOM 2843 C CA . SER A 1 363 ? -12.094 7.295 0.200 1.00 92.88 363 SER A CA 1
ATOM 2844 C C . SER A 1 363 ? -11.316 7.354 -1.111 1.00 92.88 363 SER A C 1
ATOM 2846 O O . SER A 1 363 ? -11.092 6.326 -1.749 1.00 92.88 363 SER A O 1
ATOM 2848 N N . GLU A 1 364 ? -10.859 8.547 -1.477 1.00 94.62 364 GLU A N 1
ATOM 2849 C CA . GLU A 1 364 ? -10.021 8.816 -2.637 1.00 94.62 364 GLU A CA 1
ATOM 2850 C C . GLU A 1 364 ? -8.613 9.206 -2.199 1.00 94.62 364 GLU A C 1
ATOM 2852 O O . GLU A 1 364 ? -8.406 9.848 -1.161 1.00 94.62 364 GLU A O 1
ATOM 2857 N N . PHE A 1 365 ? -7.629 8.848 -3.020 1.00 94.88 365 PHE A N 1
ATOM 2858 C CA . PHE A 1 365 ? -6.276 9.336 -2.822 1.00 94.88 365 PHE A CA 1
ATOM 2859 C C . PHE A 1 365 ? -6.150 10.765 -3.353 1.00 94.88 365 PHE A C 1
ATOM 2861 O O . PHE A 1 365 ? -6.926 11.202 -4.194 1.00 94.88 365 PHE A O 1
ATOM 2868 N N . PHE A 1 366 ? -5.173 11.523 -2.856 1.00 92.12 366 PHE A N 1
ATOM 2869 C CA . PHE A 1 366 ? -4.988 12.917 -3.274 1.00 92.12 366 PHE A CA 1
ATOM 2870 C C . PHE A 1 366 ? -4.188 13.056 -4.576 1.00 92.12 366 PHE A C 1
ATOM 2872 O O . PHE A 1 366 ? -4.083 14.159 -5.107 1.00 92.12 366 PHE A O 1
ATOM 2879 N N . THR A 1 367 ? -3.607 11.967 -5.084 1.00 93.75 367 THR A N 1
ATOM 2880 C CA . THR A 1 367 ? -2.974 11.914 -6.407 1.00 93.75 367 THR A CA 1
ATOM 2881 C C . THR A 1 367 ? -3.610 10.825 -7.250 1.00 93.75 367 THR A C 1
ATOM 2883 O O . THR A 1 367 ? -3.804 9.730 -6.722 1.00 93.75 367 THR A O 1
ATOM 2886 N N . PRO A 1 368 ? -3.859 11.081 -8.545 1.00 94.06 368 PRO A N 1
ATOM 2887 C CA . PRO A 1 368 ? -4.469 10.090 -9.424 1.00 94.06 368 PRO A CA 1
ATOM 2888 C C . PRO A 1 368 ? -3.522 8.908 -9.660 1.00 94.06 368 PRO A C 1
ATOM 2890 O O . PRO A 1 368 ? -3.928 7.758 -9.550 1.00 94.06 368 PRO A O 1
ATOM 2893 N N . ASP A 1 369 ? -2.239 9.200 -9.880 1.00 93.69 369 ASP A N 1
ATOM 2894 C CA . ASP A 1 369 ? -1.251 8.258 -10.395 1.00 93.69 369 ASP A CA 1
ATOM 2895 C C . ASP A 1 369 ? 0.145 8.428 -9.762 1.00 93.69 369 ASP A C 1
ATOM 2897 O O . ASP A 1 369 ? 0.407 9.349 -8.975 1.00 93.69 369 ASP A O 1
ATOM 2901 N N . VAL A 1 370 ? 1.077 7.535 -10.122 1.00 89.38 370 VAL A N 1
ATOM 2902 C CA . VAL A 1 370 ? 2.465 7.581 -9.630 1.00 89.38 370 VAL A CA 1
ATOM 2903 C C . VAL A 1 370 ? 3.236 8.822 -10.088 1.00 89.38 370 VAL A C 1
ATOM 2905 O O . VAL A 1 370 ? 4.077 9.325 -9.343 1.00 89.38 370 VAL A O 1
ATOM 2908 N N . ALA A 1 371 ? 2.953 9.367 -11.274 1.00 86.38 371 ALA A N 1
ATOM 2909 C CA . ALA A 1 371 ? 3.645 10.559 -11.763 1.00 86.38 371 ALA A CA 1
ATOM 2910 C C . ALA A 1 371 ? 3.321 11.772 -10.881 1.00 86.38 371 ALA A C 1
ATOM 2912 O O . ALA A 1 371 ? 4.197 12.554 -10.501 1.00 86.38 371 ALA A O 1
ATOM 2913 N N . SER A 1 372 ? 2.051 11.902 -10.508 1.00 89.50 372 SER A N 1
ATOM 2914 C CA . SER A 1 372 ? 1.548 12.931 -9.607 1.00 89.50 372 SER A CA 1
ATOM 2915 C C . SER A 1 372 ? 2.093 12.729 -8.192 1.00 89.50 372 SER A C 1
ATOM 2917 O O . SER A 1 372 ? 2.544 13.693 -7.568 1.00 89.50 372 SER A O 1
ATOM 2919 N N . LEU A 1 373 ? 2.156 11.483 -7.707 1.00 90.56 373 LEU A N 1
ATOM 2920 C CA . LEU A 1 373 ? 2.781 11.150 -6.423 1.00 90.56 373 LEU A CA 1
ATOM 2921 C C . LEU A 1 373 ? 4.267 11.541 -6.372 1.00 90.56 373 LEU A C 1
ATOM 2923 O O . LEU A 1 373 ? 4.697 12.190 -5.415 1.00 90.56 373 LEU A O 1
ATOM 2927 N N . ALA A 1 374 ? 5.037 11.226 -7.415 1.00 82.94 374 ALA A N 1
ATOM 2928 C CA . ALA A 1 374 ? 6.451 11.580 -7.513 1.00 82.94 374 ALA A CA 1
ATOM 2929 C C . ALA A 1 374 ? 6.666 13.102 -7.462 1.00 82.94 374 ALA A C 1
ATOM 2931 O O . ALA A 1 374 ? 7.554 13.597 -6.760 1.00 82.94 374 ALA A O 1
ATOM 2932 N N . LYS A 1 375 ? 5.817 13.868 -8.161 1.00 82.75 375 LYS A N 1
ATOM 2933 C CA . LYS A 1 375 ? 5.824 15.340 -8.118 1.00 82.75 375 LYS A CA 1
ATOM 2934 C C . LYS A 1 375 ? 5.544 15.854 -6.708 1.00 82.75 375 LYS A C 1
ATOM 2936 O O . LYS A 1 375 ? 6.241 16.751 -6.235 1.00 82.75 375 LYS A O 1
ATOM 2941 N N . TRP A 1 376 ? 4.572 15.271 -6.006 1.00 84.69 376 TRP A N 1
ATOM 2942 C CA . TRP A 1 376 ? 4.293 15.617 -4.612 1.00 84.69 376 TRP A CA 1
ATOM 2943 C C . TRP A 1 376 ? 5.479 15.329 -3.697 1.00 84.69 376 TRP A C 1
ATOM 2945 O O . TRP A 1 376 ? 5.862 16.194 -2.911 1.00 84.69 376 TRP A O 1
ATOM 2955 N N . PHE A 1 377 ? 6.109 14.163 -3.829 1.00 80.62 377 PHE A N 1
ATOM 2956 C CA . PHE A 1 377 ? 7.303 13.803 -3.063 1.00 80.62 377 PHE A CA 1
ATOM 2957 C C . PHE A 1 377 ? 8.438 14.803 -3.297 1.00 80.62 377 PHE A C 1
ATOM 2959 O O . PHE A 1 377 ? 9.044 15.277 -2.335 1.00 80.62 377 PHE A O 1
ATOM 2966 N N . ARG A 1 378 ? 8.639 15.244 -4.543 1.00 78.88 378 ARG A N 1
ATOM 2967 C CA . ARG A 1 378 ? 9.608 16.296 -4.868 1.00 78.88 378 ARG A CA 1
ATOM 2968 C C . ARG A 1 378 ? 9.299 17.625 -4.181 1.00 78.88 378 ARG A C 1
ATOM 2970 O O . ARG A 1 378 ? 10.206 18.268 -3.658 1.00 78.88 378 ARG A O 1
ATOM 2977 N N . VAL A 1 379 ? 8.029 18.036 -4.125 1.00 80.94 379 VAL A N 1
ATOM 2978 C CA . VAL A 1 379 ? 7.620 19.242 -3.377 1.00 80.94 379 VAL A CA 1
ATOM 2979 C C . VAL A 1 379 ? 7.955 19.110 -1.891 1.00 80.94 379 VAL A C 1
ATOM 2981 O O . VAL A 1 379 ? 8.353 20.093 -1.266 1.00 80.94 379 VAL A O 1
ATOM 2984 N N . ARG A 1 380 ? 7.839 17.906 -1.320 1.00 80.62 380 ARG A N 1
ATOM 2985 C CA . ARG A 1 380 ? 8.162 17.653 0.092 1.00 80.62 380 ARG A CA 1
ATOM 2986 C C . ARG A 1 380 ? 9.650 17.738 0.413 1.00 80.62 380 ARG A C 1
ATOM 2988 O O . ARG A 1 380 ? 9.988 18.039 1.556 1.00 80.62 380 ARG A O 1
ATOM 2995 N N . GLU A 1 381 ? 10.527 17.510 -0.560 1.00 76.56 381 GLU A N 1
ATOM 2996 C CA . GLU A 1 381 ? 11.968 17.695 -0.370 1.00 76.56 381 GLU A CA 1
ATOM 2997 C C . GLU A 1 381 ? 12.371 19.167 -0.237 1.00 76.56 381 GLU A C 1
ATOM 2999 O O . GLU A 1 381 ? 13.423 19.451 0.345 1.00 76.56 381 GLU A O 1
ATOM 3004 N N . LEU A 1 382 ? 11.559 20.084 -0.779 1.00 76.56 382 LEU A N 1
ATOM 3005 C CA . LEU A 1 382 ? 11.802 21.523 -0.745 1.00 76.56 382 LEU A CA 1
ATOM 3006 C C . LEU A 1 382 ? 11.505 22.114 0.637 1.00 76.56 382 LEU A C 1
ATOM 3008 O O . LEU A 1 382 ? 10.659 21.635 1.394 1.00 76.56 382 LEU A O 1
ATOM 3012 N N . GLU A 1 383 ? 12.152 23.240 0.935 1.00 77.25 383 GLU A N 1
ATOM 3013 C CA . GLU A 1 383 ? 12.015 23.940 2.213 1.00 77.25 383 GLU A CA 1
ATOM 3014 C C . GLU A 1 383 ? 11.716 25.431 2.022 1.00 77.25 383 GLU A C 1
ATOM 3016 O O . GLU A 1 383 ? 11.922 26.010 0.950 1.00 77.25 383 GLU A O 1
ATOM 3021 N N . GLY A 1 384 ? 11.180 26.053 3.075 1.00 84.31 384 GLY A N 1
ATOM 3022 C CA . GLY A 1 384 ? 10.903 27.488 3.124 1.00 84.31 384 GLY A CA 1
ATOM 3023 C C . GLY A 1 384 ? 10.072 28.004 1.943 1.00 84.31 384 GLY A C 1
ATOM 3024 O O . GLY A 1 384 ? 9.048 27.429 1.569 1.00 84.31 384 GLY A O 1
ATOM 3025 N N . ARG A 1 385 ? 10.523 29.116 1.348 1.00 75.88 385 ARG A N 1
ATOM 3026 C CA . ARG A 1 385 ? 9.823 29.796 0.244 1.00 75.88 385 ARG A CA 1
ATOM 3027 C C . ARG A 1 385 ? 9.699 28.928 -1.011 1.00 75.88 385 ARG A C 1
ATOM 3029 O O . ARG A 1 385 ? 8.662 28.989 -1.663 1.00 75.88 385 ARG A O 1
ATOM 3036 N N . ALA A 1 386 ? 10.703 28.107 -1.326 1.00 71.25 386 ALA A N 1
ATOM 3037 C CA . ALA A 1 386 ? 10.675 27.245 -2.509 1.00 71.25 386 ALA A CA 1
ATOM 3038 C C . ALA A 1 386 ? 9.529 26.225 -2.435 1.00 71.25 386 ALA A C 1
ATOM 3040 O O . ALA A 1 386 ? 8.781 26.069 -3.398 1.00 71.25 386 ALA A O 1
ATOM 3041 N N . ARG A 1 387 ? 9.323 25.613 -1.260 1.00 81.75 387 ARG A N 1
ATOM 3042 C CA . ARG A 1 387 ? 8.187 24.713 -1.015 1.00 81.75 387 ARG A CA 1
ATOM 3043 C C . ARG A 1 387 ? 6.848 25.421 -1.201 1.00 81.75 387 ARG A C 1
ATOM 3045 O O . ARG A 1 387 ? 5.968 24.886 -1.861 1.00 81.75 387 ARG A O 1
ATOM 3052 N N . ASN A 1 388 ? 6.696 26.623 -0.646 1.00 81.88 388 ASN A N 1
ATOM 3053 C CA . ASN A 1 388 ? 5.437 27.368 -0.730 1.00 81.88 388 ASN A CA 1
ATOM 3054 C C . ASN A 1 388 ? 5.087 27.741 -2.180 1.00 81.88 388 ASN A C 1
ATOM 3056 O O . ASN A 1 388 ? 3.932 27.625 -2.581 1.00 81.88 388 ASN A O 1
ATOM 3060 N N . VAL A 1 389 ? 6.080 28.141 -2.980 1.00 75.38 389 VAL A N 1
ATOM 3061 C CA . VAL A 1 389 ? 5.875 28.428 -4.408 1.00 75.38 389 VAL A CA 1
ATOM 3062 C C . VAL A 1 389 ? 5.536 27.154 -5.185 1.00 75.38 389 VAL A C 1
ATOM 3064 O O . VAL A 1 389 ? 4.641 27.182 -6.025 1.00 75.38 389 VAL A O 1
ATOM 3067 N N . ALA A 1 390 ? 6.189 26.029 -4.884 1.00 77.81 390 ALA A N 1
ATOM 3068 C CA . ALA A 1 390 ? 5.890 24.751 -5.525 1.00 77.81 390 ALA A CA 1
ATOM 3069 C C . ALA A 1 390 ? 4.483 24.223 -5.169 1.00 77.81 390 ALA A C 1
ATOM 3071 O O . ALA A 1 390 ? 3.774 23.743 -6.049 1.00 77.81 390 ALA A O 1
ATOM 3072 N N . LEU A 1 391 ? 4.035 24.389 -3.918 1.00 84.25 391 LEU A N 1
ATOM 3073 C CA . LEU A 1 391 ? 2.654 24.100 -3.503 1.00 84.25 391 LEU A CA 1
ATOM 3074 C C . LEU A 1 391 ? 1.637 24.982 -4.241 1.00 84.25 391 LEU A C 1
ATOM 3076 O O . LEU A 1 391 ? 0.602 24.490 -4.674 1.00 84.25 391 LEU A O 1
ATOM 3080 N N . ALA A 1 392 ? 1.932 26.270 -4.436 1.00 82.94 392 ALA A N 1
ATOM 3081 C CA . ALA A 1 392 ? 1.069 27.146 -5.230 1.00 82.94 392 ALA A CA 1
ATOM 3082 C C . ALA A 1 392 ? 1.032 26.724 -6.710 1.00 82.94 392 ALA A C 1
ATOM 3084 O O . ALA A 1 392 ? -0.022 26.758 -7.339 1.00 82.94 392 ALA A O 1
ATOM 3085 N N . ALA A 1 393 ? 2.165 26.286 -7.261 1.00 77.75 393 ALA A N 1
ATOM 3086 C CA . ALA A 1 393 ? 2.252 25.781 -8.626 1.00 77.75 393 ALA A CA 1
ATOM 3087 C C . ALA A 1 393 ? 1.472 24.464 -8.826 1.00 77.75 393 ALA A C 1
ATOM 3089 O O . ALA A 1 393 ? 0.920 24.262 -9.907 1.00 77.75 393 ALA A O 1
ATOM 3090 N N . MET A 1 394 ? 1.334 23.620 -7.793 1.00 80.88 394 MET A N 1
ATOM 3091 C CA . MET A 1 394 ? 0.461 22.434 -7.830 1.00 80.88 394 MET A CA 1
ATOM 3092 C C . MET A 1 394 ? -1.015 22.785 -8.050 1.00 80.88 394 MET A C 1
ATOM 3094 O O . MET A 1 394 ? -1.758 21.971 -8.577 1.00 80.88 394 MET A O 1
ATOM 3098 N N . LEU A 1 395 ? -1.466 23.995 -7.712 1.00 86.69 395 LEU A N 1
ATOM 3099 C CA . LEU A 1 395 ? -2.846 24.410 -7.998 1.00 86.69 395 LEU A CA 1
ATOM 3100 C C . LEU A 1 395 ? -3.084 24.698 -9.487 1.00 86.69 395 LEU A C 1
ATOM 3102 O O . LEU A 1 395 ? -4.233 24.748 -9.915 1.00 86.69 395 LEU A O 1
ATOM 3106 N N . LEU A 1 396 ? -2.016 24.900 -10.267 1.00 80.94 396 LEU A N 1
ATOM 3107 C CA . LEU A 1 396 ? -2.099 25.244 -11.688 1.00 80.94 396 LEU A CA 1
ATOM 3108 C C . LEU A 1 396 ? -2.027 24.029 -12.618 1.00 80.94 396 LEU A C 1
ATOM 3110 O O . LEU A 1 396 ? -2.273 24.180 -13.814 1.00 80.94 396 LEU A O 1
ATOM 3114 N N . VAL A 1 397 ? -1.660 22.848 -12.110 1.00 78.69 397 VAL A N 1
ATOM 3115 C CA . VAL A 1 397 ? -1.645 21.634 -12.935 1.00 78.69 397 VAL A CA 1
ATOM 3116 C C . VAL A 1 397 ? -3.074 21.124 -13.163 1.00 78.69 397 VAL A C 1
ATOM 3118 O O . VAL A 1 397 ? -3.942 21.357 -12.314 1.00 78.69 397 VAL A O 1
ATOM 3121 N N . PRO A 1 398 ? -3.353 20.421 -14.277 1.00 78.81 398 PRO A N 1
ATOM 3122 C CA . PRO A 1 398 ? -4.654 19.794 -14.500 1.00 78.81 398 PRO A CA 1
ATOM 3123 C C . PRO A 1 398 ? -5.071 18.931 -13.301 1.00 78.81 398 PRO A C 1
ATOM 3125 O O . PRO A 1 398 ? -4.292 18.118 -12.812 1.00 78.81 398 PRO A O 1
ATOM 3128 N N . GLY A 1 399 ? -6.277 19.159 -12.774 1.00 84.75 399 GLY A N 1
ATOM 3129 C CA . GLY A 1 399 ? -6.776 18.479 -11.571 1.00 84.75 399 GLY A CA 1
ATOM 3130 C C . GLY A 1 399 ? -6.157 18.942 -10.239 1.00 84.75 399 GLY A C 1
ATOM 3131 O O . GLY A 1 399 ? -6.627 18.530 -9.179 1.00 84.75 399 GLY A O 1
ATOM 3132 N N . GLY A 1 400 ? -5.174 19.845 -10.243 1.00 86.88 400 GLY A N 1
ATOM 3133 C CA . GLY A 1 400 ? -4.404 20.266 -9.067 1.00 86.88 400 GLY A CA 1
ATOM 3134 C C . GLY A 1 400 ? -5.220 20.860 -7.915 1.00 86.88 400 GLY A C 1
ATOM 3135 O O . GLY A 1 400 ? -4.939 20.594 -6.743 1.00 86.88 400 GLY A O 1
ATOM 3136 N N . VAL A 1 401 ? -6.284 21.609 -8.227 1.00 89.62 401 VAL A N 1
ATOM 3137 C CA . VAL A 1 401 ? -7.239 22.119 -7.224 1.00 89.62 401 VAL A CA 1
ATOM 3138 C C . VAL A 1 401 ? -7.968 20.971 -6.521 1.00 89.62 401 VAL A C 1
ATOM 3140 O O . VAL A 1 401 ? -8.033 20.950 -5.294 1.00 89.62 401 VAL A O 1
ATOM 3143 N N . SER A 1 402 ? -8.474 19.994 -7.282 1.00 89.81 402 SER A N 1
ATOM 3144 C CA . SER A 1 402 ? -9.176 18.832 -6.718 1.00 89.81 402 SER A CA 1
ATOM 3145 C C . SER A 1 402 ? -8.248 17.963 -5.865 1.00 89.81 402 SER A C 1
ATOM 3147 O O . SER A 1 402 ? -8.588 17.645 -4.728 1.00 89.81 402 SER A O 1
ATOM 3149 N N . GLN A 1 403 ? -7.029 17.698 -6.346 1.00 92.00 403 GLN A N 1
ATOM 3150 C CA . GLN A 1 403 ? -5.986 16.975 -5.612 1.00 92.00 403 GLN A CA 1
ATOM 3151 C C . GLN A 1 403 ? -5.628 17.675 -4.293 1.00 92.00 403 GLN A C 1
ATOM 3153 O O . GLN A 1 403 ? -5.548 17.048 -3.237 1.00 92.00 403 GLN A O 1
ATOM 3158 N N . SER A 1 404 ? -5.472 19.002 -4.325 1.00 90.25 404 SER A N 1
ATOM 3159 C CA . SER A 1 404 ? -5.159 19.796 -3.131 1.00 90.25 404 SER A CA 1
ATOM 3160 C C . SER A 1 404 ? -6.309 19.810 -2.125 1.00 90.25 404 SER A C 1
ATOM 3162 O O . SER A 1 404 ? -6.066 19.777 -0.919 1.00 90.25 404 SER A O 1
ATOM 3164 N N . LEU A 1 405 ? -7.558 19.820 -2.599 1.00 91.88 405 LEU A N 1
ATOM 3165 C CA . LEU A 1 405 ? -8.734 19.707 -1.740 1.00 91.88 405 LEU A CA 1
ATOM 3166 C C . LEU A 1 405 ? -8.812 18.328 -1.072 1.00 91.88 405 LEU A C 1
ATOM 3168 O O . LEU A 1 405 ? -9.052 18.260 0.133 1.00 91.88 405 LEU A O 1
ATOM 3172 N N . LEU A 1 406 ? -8.571 17.244 -1.818 1.00 92.56 406 LEU A N 1
ATOM 3173 C CA . LEU A 1 406 ? -8.510 15.882 -1.274 1.00 92.56 406 LEU A CA 1
ATOM 3174 C C . LEU A 1 406 ? -7.408 15.757 -0.213 1.00 92.56 406 LEU A C 1
ATOM 3176 O O . LEU A 1 406 ? -7.669 15.294 0.898 1.00 92.56 406 LEU A O 1
ATOM 3180 N N . MET A 1 407 ? -6.208 16.271 -0.504 1.00 90.81 407 MET A N 1
ATOM 3181 C CA . MET A 1 407 ? -5.100 16.333 0.454 1.00 90.81 407 MET A CA 1
ATOM 3182 C C . MET A 1 407 ? -5.491 17.099 1.722 1.00 90.81 407 MET A C 1
ATOM 3184 O O . MET A 1 407 ? -5.295 16.619 2.838 1.00 90.81 407 MET A O 1
ATOM 3188 N N . TYR A 1 408 ? -6.056 18.296 1.566 1.00 90.75 408 TYR A N 1
ATOM 3189 C CA . TYR A 1 408 ? -6.461 19.127 2.694 1.00 90.75 408 TYR A CA 1
ATOM 3190 C C . TYR A 1 408 ? -7.497 18.420 3.573 1.00 90.75 408 TYR A C 1
ATOM 3192 O O . TYR A 1 408 ? -7.343 18.397 4.793 1.00 90.75 408 TYR A O 1
ATOM 3200 N N . ARG A 1 409 ? -8.508 17.782 2.969 1.00 90.06 409 ARG A N 1
ATOM 3201 C CA . ARG A 1 409 ? -9.518 16.997 3.696 1.00 90.06 409 ARG A CA 1
ATOM 3202 C C . ARG A 1 409 ? -8.883 15.855 4.488 1.00 90.06 409 ARG A C 1
ATOM 3204 O O . ARG A 1 409 ? -9.228 15.677 5.653 1.00 90.06 409 ARG A O 1
ATOM 3211 N N . ALA A 1 410 ? -7.929 15.135 3.895 1.00 88.44 410 ALA A N 1
ATOM 3212 C CA . ALA A 1 410 ? -7.206 14.066 4.580 1.00 88.44 410 ALA A CA 1
ATOM 3213 C C . ALA A 1 410 ? -6.397 14.593 5.781 1.00 88.44 410 ALA A C 1
ATOM 3215 O O . ALA A 1 410 ? -6.451 14.014 6.864 1.00 88.44 410 ALA A O 1
ATOM 3216 N N . LEU A 1 411 ? -5.697 15.723 5.622 1.00 90.00 411 LEU A N 1
ATOM 3217 C CA . LEU A 1 411 ? -4.874 16.334 6.674 1.00 90.00 411 LEU A CA 1
ATOM 3218 C C . LEU A 1 411 ? -5.680 17.068 7.754 1.00 90.00 411 LEU A C 1
ATOM 3220 O O . LEU A 1 411 ? -5.163 17.314 8.841 1.00 90.00 411 LEU A O 1
ATOM 3224 N N . TRP A 1 412 ? -6.936 17.431 7.494 1.00 87.75 412 TRP A N 1
ATOM 3225 C CA . TRP A 1 412 ? -7.786 18.080 8.496 1.00 87.75 412 TRP A CA 1
ATOM 3226 C C . TRP A 1 412 ? -8.371 17.092 9.517 1.00 87.75 412 TRP A C 1
ATOM 3228 O O . TRP A 1 412 ? -8.963 17.505 10.516 1.00 87.75 412 TRP A O 1
ATOM 3238 N N . ASN A 1 413 ? -8.189 15.786 9.295 1.00 87.06 413 ASN A N 1
ATOM 3239 C CA . ASN A 1 413 ? -8.735 14.744 10.149 1.00 87.06 413 ASN A CA 1
ATOM 3240 C C . ASN A 1 413 ? -8.060 14.714 11.539 1.00 87.06 413 ASN A C 1
ATOM 3242 O O . ASN A 1 413 ? -6.848 14.505 11.684 1.00 87.06 413 ASN A O 1
ATOM 3246 N N . ARG A 1 414 ? -8.877 14.897 12.581 1.00 89.94 414 ARG A N 1
ATOM 3247 C CA . ARG A 1 414 ? -8.495 14.854 14.002 1.00 89.94 414 ARG A CA 1
ATOM 3248 C C . ARG A 1 414 ? -9.444 13.918 14.754 1.00 89.94 414 ARG A C 1
ATOM 3250 O O . ARG A 1 414 ? -10.337 14.394 15.456 1.00 89.94 414 ARG A O 1
ATOM 3257 N N . PRO A 1 415 ? -9.328 12.595 14.560 1.00 89.75 415 PRO A N 1
ATOM 3258 C CA . PRO A 1 415 ? -10.219 11.666 15.231 1.00 89.75 415 PRO A CA 1
ATOM 3259 C C . PRO A 1 415 ? -9.944 11.665 16.738 1.00 89.75 415 PRO A C 1
ATOM 3261 O O . PRO A 1 415 ? -8.820 11.898 17.171 1.00 89.75 415 PRO A O 1
ATOM 3264 N N . LEU A 1 416 ? -10.971 11.357 17.530 1.00 89.50 416 LEU A N 1
ATOM 3265 C CA . LEU A 1 416 ? -10.827 11.138 18.975 1.00 89.50 416 LEU A CA 1
ATOM 3266 C C . LEU A 1 416 ? -10.355 9.710 19.294 1.00 89.50 416 LEU A C 1
ATOM 3268 O O . LEU A 1 416 ? -9.721 9.475 20.313 1.00 89.50 416 LEU A O 1
ATOM 3272 N N . HIS A 1 417 ? -10.629 8.755 18.403 1.00 93.44 417 HIS A N 1
ATOM 3273 C CA . HIS A 1 417 ? -10.250 7.350 18.544 1.00 93.44 417 HIS A CA 1
ATOM 3274 C C . HIS A 1 417 ? -9.678 6.829 17.217 1.00 93.44 417 HIS A C 1
ATOM 3276 O O . HIS A 1 417 ? -10.223 7.159 16.158 1.00 93.44 417 HIS A O 1
ATOM 3282 N N . PRO A 1 418 ? -8.621 5.993 17.225 1.00 94.00 418 PRO A N 1
ATOM 3283 C CA . PRO A 1 418 ? -7.933 5.591 15.999 1.00 94.00 418 PRO A CA 1
ATOM 3284 C C . PRO A 1 418 ? -8.791 4.747 15.054 1.00 94.00 418 PRO A C 1
ATOM 3286 O O . PRO A 1 418 ? -8.472 4.671 13.879 1.00 94.00 418 PRO A O 1
ATOM 3289 N N . LEU A 1 419 ? -9.880 4.145 15.539 1.00 95.12 419 LEU A N 1
ATOM 3290 C CA . LEU A 1 419 ? -10.827 3.355 14.739 1.00 95.12 419 LEU A CA 1
ATOM 3291 C C . LEU A 1 419 ? -12.194 4.043 14.547 1.00 95.12 419 LEU A C 1
ATOM 3293 O O . LEU A 1 419 ? -13.144 3.397 14.128 1.00 95.12 419 LEU A O 1
ATOM 3297 N N . ALA A 1 420 ? -12.334 5.337 14.871 1.00 92.00 420 ALA A N 1
ATOM 3298 C CA . ALA A 1 420 ? -13.627 6.034 14.759 1.00 92.00 420 ALA A CA 1
ATOM 3299 C C . ALA A 1 420 ? -14.044 6.391 13.322 1.00 92.00 420 ALA A C 1
ATOM 3301 O O . ALA A 1 420 ? -15.228 6.630 13.059 1.00 92.00 420 ALA A O 1
ATOM 3302 N N . GLY A 1 421 ? -13.077 6.484 12.408 1.00 91.19 421 GLY A N 1
ATOM 3303 C CA . GLY A 1 421 ? -13.301 6.810 11.002 1.00 91.19 421 GLY A CA 1
ATOM 3304 C C . GLY A 1 421 ? -13.641 5.588 10.151 1.00 91.19 421 GLY A C 1
ATOM 3305 O O . GLY A 1 421 ? -13.443 4.454 10.573 1.00 91.19 421 GLY A O 1
ATOM 3306 N N . ALA A 1 422 ? -14.135 5.840 8.938 1.00 95.31 422 ALA A N 1
ATOM 3307 C CA . ALA A 1 422 ? -14.073 4.839 7.877 1.00 95.31 422 ALA A CA 1
ATOM 3308 C C . ALA A 1 422 ? -12.651 4.821 7.295 1.00 95.31 422 ALA A C 1
ATOM 3310 O O . ALA A 1 422 ? -12.006 5.869 7.203 1.00 95.31 422 ALA A O 1
ATOM 3311 N N . PHE A 1 423 ? -12.173 3.641 6.920 1.00 98.06 423 PHE A N 1
ATOM 3312 C CA . PHE A 1 423 ? -10.888 3.438 6.262 1.00 98.06 423 PHE A CA 1
ATOM 3313 C C . PHE A 1 423 ? -11.116 2.812 4.898 1.00 98.06 423 PHE A C 1
ATOM 3315 O O . PHE A 1 423 ? -11.931 1.907 4.790 1.00 98.06 423 PHE A O 1
ATOM 3322 N N . HIS A 1 424 ? -10.392 3.254 3.877 1.00 98.25 424 HIS A N 1
ATOM 3323 C CA . HIS A 1 424 ? -10.589 2.840 2.493 1.00 98.25 424 HIS A CA 1
ATOM 3324 C C . HIS A 1 424 ? -9.262 2.492 1.831 1.00 98.25 424 HIS A C 1
ATOM 3326 O O . HIS A 1 424 ? -8.233 3.090 2.141 1.00 98.25 424 HIS A O 1
ATOM 3332 N N . SER A 1 425 ? -9.278 1.557 0.886 1.00 97.94 425 SER A N 1
ATOM 3333 C CA . SER A 1 425 ? -8.079 1.174 0.132 1.00 97.94 425 SER A CA 1
ATOM 3334 C C . SER A 1 425 ? -7.557 2.287 -0.777 1.00 97.94 425 SER A C 1
ATOM 3336 O O . SER A 1 425 ? -6.383 2.247 -1.157 1.00 97.94 425 SER A O 1
ATOM 3338 N N . ALA A 1 426 ? -8.425 3.254 -1.115 1.00 95.56 426 ALA A N 1
ATOM 3339 C CA . ALA A 1 426 ? -8.265 4.393 -2.030 1.00 95.56 426 ALA A CA 1
ATOM 3340 C C . ALA A 1 426 ? -7.916 4.029 -3.489 1.00 95.56 426 ALA A C 1
ATOM 3342 O O . ALA A 1 426 ? -8.458 4.600 -4.432 1.00 95.56 426 ALA A O 1
ATOM 3343 N N . THR A 1 427 ? -7.061 3.030 -3.667 1.00 96.88 427 THR A N 1
ATOM 3344 C CA . THR A 1 427 ? -6.621 2.418 -4.921 1.00 96.88 427 THR A CA 1
ATOM 3345 C C . THR A 1 427 ? -7.483 1.210 -5.293 1.00 96.88 427 THR A C 1
ATOM 3347 O O . THR A 1 427 ? -8.158 0.628 -4.436 1.00 96.88 427 THR A O 1
ATOM 3350 N N . CYS A 1 428 ? -7.455 0.860 -6.580 1.00 97.25 428 CYS A N 1
ATOM 3351 C CA . CYS A 1 428 ? -8.223 -0.227 -7.181 1.00 97.25 428 CYS A CA 1
ATOM 3352 C C . CYS A 1 428 ? -7.511 -1.580 -7.053 1.00 97.25 428 CYS A C 1
ATOM 3354 O O . CYS A 1 428 ? -6.286 -1.659 -7.118 1.00 97.25 428 CYS A O 1
ATOM 3356 N N . TYR A 1 429 ? -8.288 -2.649 -6.927 1.00 97.75 429 TYR A N 1
ATOM 3357 C CA . TYR A 1 429 ? -7.825 -4.032 -6.938 1.00 97.75 429 TYR A CA 1
ATOM 3358 C C . TYR A 1 429 ? -8.672 -4.822 -7.930 1.00 97.75 429 TYR A C 1
ATOM 3360 O O . TYR A 1 429 ? -9.833 -4.489 -8.177 1.00 97.75 429 TYR A O 1
ATOM 3368 N N . GLN A 1 430 ? -8.092 -5.864 -8.503 1.00 96.06 430 GLN A N 1
ATOM 3369 C CA . GLN A 1 430 ? -8.836 -6.890 -9.205 1.00 96.06 430 GLN A CA 1
ATOM 3370 C C . GLN A 1 430 ? -9.746 -7.603 -8.201 1.00 96.06 430 GLN A C 1
ATOM 3372 O O . GLN A 1 430 ? -9.460 -7.633 -7.000 1.00 96.06 430 GLN A O 1
ATOM 3377 N N . TYR A 1 431 ? -10.873 -8.111 -8.687 1.00 95.31 431 TYR A N 1
ATOM 3378 C CA . TYR A 1 431 ? -11.829 -8.869 -7.899 1.00 95.31 431 TYR A CA 1
ATOM 3379 C C . TYR A 1 431 ? -12.355 -10.033 -8.739 1.00 95.31 431 TYR A C 1
ATOM 3381 O O . TYR A 1 431 ? -13.393 -9.951 -9.397 1.00 95.31 431 TYR A O 1
ATOM 3389 N N . GLY A 1 432 ? -11.569 -11.106 -8.791 1.00 90.94 432 GLY A N 1
ATOM 3390 C CA . GLY A 1 432 ? -11.797 -12.204 -9.729 1.00 90.94 432 GLY A CA 1
ATOM 3391 C C . GLY A 1 432 ? -11.612 -11.779 -11.200 1.00 90.94 432 GLY A C 1
ATOM 3392 O O . GLY A 1 432 ? -10.924 -10.796 -11.493 1.00 90.94 432 GLY A O 1
ATOM 3393 N N . PRO A 1 433 ? -12.192 -12.510 -12.167 1.00 87.56 433 PRO A N 1
ATOM 3394 C CA . PRO A 1 433 ? -11.886 -12.330 -13.592 1.00 87.56 433 PRO A CA 1
ATOM 3395 C C . PRO A 1 433 ? -12.616 -11.164 -14.275 1.00 87.56 433 PRO A C 1
ATOM 3397 O O . PRO A 1 433 ? -12.185 -10.718 -15.336 1.00 87.56 433 PRO A O 1
ATOM 3400 N N . HIS A 1 434 ? -13.730 -10.685 -13.713 1.00 90.69 434 HIS A N 1
ATOM 3401 C CA . HIS A 1 434 ? -14.634 -9.741 -14.393 1.00 90.69 434 HIS A CA 1
ATOM 3402 C C . HIS A 1 434 ? -15.071 -8.554 -13.528 1.00 90.69 434 HIS A C 1
ATOM 3404 O O . HIS A 1 434 ? -15.934 -7.776 -13.942 1.00 90.69 434 HIS A O 1
ATOM 3410 N N . HIS A 1 435 ? -14.500 -8.403 -12.333 1.00 94.69 435 HIS A N 1
ATOM 3411 C CA . HIS A 1 435 ? -14.850 -7.318 -11.427 1.00 94.69 435 HIS A CA 1
ATOM 3412 C C . HIS A 1 435 ? -13.606 -6.624 -10.877 1.00 94.69 435 HIS A C 1
ATOM 3414 O O . HIS A 1 435 ? -12.497 -7.160 -10.863 1.00 94.69 435 HIS A O 1
ATOM 3420 N N . LEU A 1 436 ? -13.835 -5.405 -10.413 1.00 96.56 436 LEU A N 1
ATOM 3421 C CA . LEU A 1 436 ? -12.883 -4.540 -9.745 1.00 96.56 436 LEU A CA 1
ATOM 3422 C C . LEU A 1 436 ? -13.414 -4.227 -8.349 1.00 96.56 436 LEU A C 1
ATOM 3424 O O . LEU A 1 436 ? -14.629 -4.167 -8.135 1.00 96.56 436 LEU A O 1
ATOM 3428 N N . ALA A 1 437 ? -12.504 -3.990 -7.412 1.00 96.94 437 ALA A N 1
ATOM 3429 C CA . ALA A 1 437 ? -12.833 -3.690 -6.031 1.00 96.94 437 ALA A CA 1
ATOM 3430 C C . ALA A 1 437 ? -12.069 -2.481 -5.484 1.00 96.94 437 ALA A C 1
ATOM 3432 O O . ALA A 1 437 ? -10.873 -2.295 -5.723 1.00 96.94 437 ALA A O 1
ATOM 3433 N N . LYS A 1 438 ? -12.763 -1.717 -4.639 1.00 97.75 438 LYS A N 1
ATOM 3434 C CA . LYS A 1 438 ? -12.161 -0.971 -3.527 1.00 97.75 438 LYS A CA 1
ATOM 3435 C C . LYS A 1 438 ? -12.632 -1.591 -2.214 1.00 97.75 438 LYS A C 1
ATOM 3437 O O . LYS A 1 438 ? -13.715 -2.166 -2.148 1.00 97.75 438 LYS A O 1
ATOM 3442 N N . TYR A 1 439 ? -11.845 -1.453 -1.157 1.00 98.25 439 TYR A N 1
ATOM 3443 C CA . TYR A 1 439 ? -12.184 -1.999 0.159 1.00 98.25 439 TYR A CA 1
ATOM 3444 C C . TYR A 1 439 ? -12.448 -0.882 1.153 1.00 98.25 439 TYR A C 1
ATOM 3446 O O . TYR A 1 439 ? -11.814 0.174 1.073 1.00 98.25 439 TYR A O 1
ATOM 3454 N N . SER A 1 440 ? -13.334 -1.120 2.120 1.00 98.38 440 SER A N 1
ATOM 3455 C CA . SER A 1 440 ? -13.465 -0.228 3.269 1.00 98.38 440 SER A CA 1
ATOM 3456 C C . SER A 1 440 ? -13.763 -0.945 4.575 1.00 98.38 440 SER A C 1
ATOM 3458 O O . SER A 1 440 ? -14.498 -1.926 4.590 1.00 98.38 440 SER A O 1
ATOM 3460 N N . VAL A 1 441 ? -13.270 -0.389 5.677 1.00 98.56 441 VAL A N 1
ATOM 3461 C CA . VAL A 1 441 ? -13.569 -0.818 7.043 1.00 98.56 441 VAL A CA 1
ATOM 3462 C C . VAL A 1 441 ? -14.261 0.313 7.785 1.00 98.56 441 VAL A C 1
ATOM 3464 O O . VAL A 1 441 ? -13.788 1.450 7.775 1.00 98.56 441 VAL A O 1
ATOM 3467 N N . GLU A 1 442 ? -15.369 0.004 8.448 1.00 97.62 442 GLU A N 1
ATOM 3468 C CA . GLU A 1 442 ? -16.158 0.973 9.206 1.00 97.62 442 GLU A CA 1
ATOM 3469 C C . GLU A 1 442 ? -16.483 0.420 10.594 1.00 97.62 442 GLU A C 1
ATOM 3471 O O . GLU A 1 442 ? -16.803 -0.759 10.725 1.00 97.62 442 GLU A O 1
ATOM 3476 N N . PRO A 1 443 ? -16.426 1.236 11.653 1.00 96.25 443 PRO A N 1
ATOM 3477 C CA . PRO A 1 443 ? -16.801 0.777 12.982 1.00 96.25 443 PRO A CA 1
ATOM 3478 C C . PRO A 1 443 ? -18.309 0.566 13.115 1.00 96.25 443 PRO A C 1
ATOM 3480 O O . PRO A 1 443 ? -19.093 1.377 12.618 1.00 96.25 443 PRO A O 1
ATOM 3483 N N . LEU A 1 444 ? -18.695 -0.487 13.841 1.00 93.94 444 LEU A N 1
ATOM 3484 C CA . LEU A 1 444 ? -20.099 -0.804 14.105 1.00 93.94 444 LEU A CA 1
ATOM 3485 C C . LEU A 1 444 ? -20.747 0.219 15.055 1.00 93.94 444 LEU A C 1
ATOM 3487 O O . LEU A 1 444 ? -21.849 0.687 14.793 1.00 93.94 444 LEU A O 1
ATOM 3491 N N . ASP A 1 445 ? -20.045 0.606 16.126 1.00 88.81 445 ASP A N 1
ATOM 3492 C CA . ASP A 1 445 ? -20.524 1.576 17.123 1.00 88.81 445 ASP A CA 1
ATOM 3493 C C . ASP A 1 445 ? -19.566 2.773 17.237 1.00 88.81 445 ASP A C 1
ATOM 3495 O O . ASP A 1 445 ? -18.586 2.770 17.989 1.00 88.81 445 ASP A O 1
ATOM 3499 N N . ARG A 1 446 ? -19.852 3.825 16.460 1.00 89.19 446 ARG A N 1
ATOM 3500 C CA . ARG A 1 446 ? -19.077 5.079 16.470 1.00 89.19 446 ARG A CA 1
ATOM 3501 C C . ARG A 1 446 ? -19.278 5.890 17.746 1.00 89.19 446 ARG A C 1
ATOM 3503 O O . ARG A 1 446 ? -18.351 6.584 18.171 1.00 89.19 446 ARG A O 1
ATOM 3510 N N . GLU A 1 447 ? -20.465 5.834 18.345 1.00 87.38 447 GLU A N 1
ATOM 3511 C CA . GLU A 1 447 ? -20.799 6.653 19.514 1.00 87.38 447 GLU A CA 1
ATOM 3512 C C . GLU A 1 447 ? -20.080 6.160 20.765 1.00 87.38 447 GLU A C 1
ATOM 3514 O O . GLU A 1 447 ? -19.629 6.969 21.584 1.00 87.38 447 GLU A O 1
ATOM 3519 N N . ARG A 1 448 ? -19.876 4.844 20.889 1.00 90.06 448 ARG A N 1
ATOM 3520 C CA . ARG A 1 448 ? -19.056 4.272 21.960 1.00 90.06 448 ARG A CA 1
ATOM 3521 C C . ARG A 1 448 ? -17.658 4.878 21.996 1.00 90.06 448 ARG A C 1
ATOM 3523 O O . ARG A 1 448 ? -17.200 5.273 23.067 1.00 90.06 448 ARG A O 1
ATOM 3530 N N . PHE A 1 449 ? -17.008 5.049 20.846 1.00 90.38 449 PHE A N 1
ATOM 3531 C CA . PHE A 1 449 ? -15.685 5.672 20.813 1.00 90.38 449 PHE A CA 1
ATOM 3532 C C . PHE A 1 449 ? -15.691 7.118 21.295 1.00 90.38 449 PHE A C 1
ATOM 3534 O O . PHE A 1 449 ? -14.781 7.501 22.023 1.00 90.38 449 PHE A O 1
ATOM 3541 N N . ARG A 1 450 ? -16.708 7.916 20.949 1.00 85.94 450 ARG A N 1
ATOM 3542 C CA . ARG A 1 450 ? -16.817 9.300 21.446 1.00 85.94 450 ARG A CA 1
ATOM 3543 C C . ARG A 1 450 ? -17.013 9.353 22.958 1.00 85.94 450 ARG A C 1
ATOM 3545 O O . ARG A 1 450 ? -16.500 10.255 23.609 1.00 85.94 450 ARG A O 1
ATOM 3552 N N . ARG A 1 451 ? -17.729 8.377 23.523 1.00 87.50 451 ARG A N 1
ATOM 3553 C CA . ARG A 1 451 ? -17.979 8.286 24.967 1.00 87.50 451 ARG A CA 1
ATOM 3554 C C . ARG A 1 451 ? -16.719 7.939 25.762 1.00 87.50 451 ARG A C 1
ATOM 3556 O O . ARG A 1 451 ? -16.554 8.452 26.872 1.00 87.50 451 ARG A O 1
ATOM 3563 N N . ILE A 1 452 ? -15.872 7.065 25.209 1.00 85.94 452 ILE A N 1
ATOM 3564 C CA . ILE A 1 452 ? -14.662 6.531 25.856 1.00 85.94 452 ILE A CA 1
ATOM 3565 C C . ILE A 1 452 ? -13.449 7.439 25.631 1.00 85.94 452 ILE A C 1
ATOM 3567 O O . ILE A 1 452 ? -12.685 7.690 26.561 1.00 85.94 452 ILE A O 1
ATOM 3571 N N . ALA A 1 453 ? -13.270 7.960 24.415 1.00 83.38 453 ALA A N 1
ATOM 3572 C CA . ALA A 1 453 ? -12.119 8.775 24.050 1.00 83.38 453 ALA A CA 1
ATOM 3573 C C . ALA A 1 453 ? -12.186 10.172 24.686 1.00 83.38 453 ALA A C 1
ATOM 3575 O O . ALA A 1 453 ? -12.674 11.130 24.090 1.00 83.38 453 ALA A O 1
ATOM 3576 N N . ARG A 1 454 ? -11.686 10.275 25.920 1.00 75.81 454 ARG A N 1
ATOM 3577 C CA . ARG A 1 454 ? -11.668 11.515 26.718 1.00 75.81 454 ARG A CA 1
ATOM 3578 C C . ARG A 1 454 ? -10.272 12.111 26.883 1.00 75.81 454 ARG A C 1
ATOM 3580 O O . ARG A 1 454 ? -10.138 13.230 27.369 1.00 75.81 454 ARG A O 1
ATOM 3587 N N . GLN A 1 455 ? -9.236 11.359 26.513 1.00 74.31 455 GLN A N 1
ATOM 3588 C CA . GLN A 1 455 ? -7.852 11.728 26.786 1.00 74.31 455 GLN A CA 1
ATOM 3589 C C . GLN A 1 455 ? -7.310 12.712 25.746 1.00 74.31 455 GLN A C 1
ATOM 3591 O O . GLN A 1 455 ? -7.640 12.654 24.562 1.00 74.31 455 GLN A O 1
ATOM 3596 N N . GLN A 1 456 ? -6.445 13.612 26.204 1.00 79.69 456 GLN A N 1
ATOM 3597 C CA . GLN A 1 456 ? -5.673 14.528 25.372 1.00 79.69 456 GLN A CA 1
ATOM 3598 C C . GLN A 1 456 ? -4.188 14.285 25.625 1.00 79.69 456 GLN A C 1
ATOM 3600 O O . GLN A 1 456 ? -3.794 13.851 26.703 1.00 79.69 456 GLN A O 1
ATOM 3605 N N . GLY A 1 457 ? -3.345 14.587 24.642 1.00 87.94 457 GLY A N 1
ATOM 3606 C CA . GLY A 1 457 ? -1.902 14.458 24.797 1.00 87.94 457 GLY A CA 1
ATOM 3607 C C . GLY A 1 457 ? -1.218 13.934 23.550 1.00 87.94 457 GLY A C 1
ATOM 3608 O O . GLY A 1 457 ? -1.807 13.846 22.470 1.00 87.94 457 GLY A O 1
ATOM 3609 N N . ALA A 1 458 ? 0.066 13.612 23.702 1.00 88.69 458 ALA A N 1
ATOM 3610 C CA . ALA A 1 458 ? 0.864 13.098 22.602 1.00 88.69 458 ALA A CA 1
ATOM 3611 C C . ALA A 1 458 ? 0.307 11.768 22.077 1.00 88.69 458 ALA A C 1
ATOM 3613 O O . ALA A 1 458 ? 0.235 11.637 20.861 1.00 88.69 458 ALA A O 1
ATOM 3614 N N . ASP A 1 459 ? -0.144 10.869 22.961 1.00 91.94 459 ASP A N 1
ATOM 3615 C CA . ASP A 1 459 ? -0.564 9.483 22.674 1.00 91.94 459 ASP A CA 1
ATOM 3616 C C . ASP A 1 459 ? -2.056 9.212 22.947 1.00 91.94 459 ASP A C 1
ATOM 3618 O O . ASP A 1 459 ? -2.454 8.090 23.277 1.00 91.94 459 ASP A O 1
ATOM 3622 N N . ALA A 1 460 ? -2.887 10.249 22.818 1.00 92.75 460 ALA A N 1
ATOM 3623 C CA . ALA A 1 460 ? -4.319 10.184 23.103 1.00 92.75 460 ALA A CA 1
ATOM 3624 C C . ALA A 1 460 ? -5.050 9.076 22.321 1.00 92.75 460 ALA A C 1
ATOM 3626 O O . ALA A 1 460 ? -5.938 8.426 22.869 1.00 92.75 460 ALA A O 1
ATOM 3627 N N . LEU A 1 461 ? -4.664 8.805 21.067 1.00 93.69 461 LEU A N 1
ATOM 3628 C CA . LEU A 1 461 ? -5.314 7.768 20.253 1.00 93.69 461 LEU A CA 1
ATOM 3629 C C . LEU A 1 461 ? -4.955 6.364 20.738 1.00 93.69 461 LEU A C 1
ATOM 3631 O O . LEU A 1 461 ? -5.819 5.487 20.793 1.00 93.69 461 LEU A O 1
ATOM 3635 N N . LYS A 1 462 ? -3.698 6.154 21.137 1.00 92.50 462 LYS A N 1
ATOM 3636 C CA . LYS A 1 462 ? -3.244 4.895 21.741 1.00 92.50 462 LYS A CA 1
ATOM 3637 C C . LYS A 1 462 ? -3.959 4.622 23.066 1.00 92.50 462 LYS A C 1
ATOM 3639 O O . LYS A 1 462 ? -4.369 3.490 23.319 1.00 92.50 462 LYS A O 1
ATOM 3644 N N . GLN A 1 463 ? -4.131 5.649 23.897 1.00 92.25 463 GLN A N 1
ATOM 3645 C CA . GLN A 1 463 ? -4.879 5.550 25.155 1.00 92.25 463 GLN A CA 1
ATOM 3646 C C . GLN A 1 463 ? -6.358 5.241 24.901 1.00 92.25 463 GLN A C 1
ATOM 3648 O O . GLN A 1 463 ? -6.877 4.280 25.460 1.00 92.25 463 GLN A O 1
ATOM 3653 N N . ALA A 1 464 ? -7.002 5.959 23.976 1.00 94.00 464 ALA A N 1
ATOM 3654 C CA . ALA A 1 464 ? -8.399 5.727 23.619 1.00 94.00 464 ALA A CA 1
ATOM 3655 C C . ALA A 1 464 ? -8.656 4.293 23.117 1.00 94.00 464 ALA A C 1
ATOM 3657 O O . ALA A 1 464 ? -9.684 3.700 23.451 1.00 94.00 464 ALA A O 1
ATOM 3658 N N . LEU A 1 465 ? -7.718 3.716 22.356 1.00 94.19 465 LEU A N 1
ATOM 3659 C CA . LEU A 1 465 ? -7.786 2.320 21.917 1.00 94.19 465 LEU A CA 1
ATOM 3660 C C . LEU A 1 465 ? -7.695 1.338 23.091 1.00 94.19 465 LEU A C 1
ATOM 3662 O O . LEU A 1 465 ? -8.503 0.415 23.182 1.00 94.19 465 LEU A O 1
ATOM 3666 N N . ARG A 1 466 ? -6.727 1.540 23.994 1.00 92.94 466 ARG A N 1
ATOM 3667 C CA . ARG A 1 466 ? -6.572 0.716 25.203 1.00 92.94 466 ARG A CA 1
ATOM 3668 C C . ARG A 1 466 ? -7.824 0.762 26.077 1.00 92.94 466 ARG A C 1
ATOM 3670 O O . ARG A 1 466 ? -8.312 -0.287 26.488 1.00 92.94 466 ARG A O 1
ATOM 3677 N N . ASP A 1 467 ? -8.358 1.954 26.321 1.00 92.88 467 ASP A N 1
ATOM 3678 C CA . ASP A 1 467 ? -9.549 2.149 27.150 1.00 92.88 467 ASP A CA 1
ATOM 3679 C C . ASP A 1 467 ? -10.779 1.484 26.514 1.00 92.88 467 ASP A C 1
ATOM 3681 O O . ASP A 1 467 ? -11.534 0.793 27.198 1.00 92.88 467 ASP A O 1
ATOM 3685 N N . SER A 1 468 ? -10.929 1.590 25.189 1.00 94.00 468 SER A N 1
ATOM 3686 C CA . SER A 1 468 ? -12.031 0.948 24.458 1.00 94.00 468 SER A CA 1
ATOM 3687 C C . SER A 1 468 ? -11.967 -0.579 24.522 1.00 94.00 468 SER A C 1
ATOM 3689 O O . SER A 1 468 ? -12.998 -1.226 24.681 1.00 94.00 468 SER A O 1
ATOM 3691 N N . LEU A 1 469 ? -10.771 -1.170 24.452 1.00 93.56 469 LEU A N 1
ATOM 3692 C CA . LEU A 1 469 ? -10.592 -2.624 24.554 1.00 93.56 469 LEU A CA 1
ATOM 3693 C C . LEU A 1 469 ? -10.758 -3.153 25.983 1.00 93.56 469 LEU A C 1
ATOM 3695 O O . LEU A 1 469 ? -11.180 -4.295 26.169 1.00 93.56 469 LEU A O 1
ATOM 3699 N N . ARG A 1 470 ? -10.460 -2.335 27.000 1.00 92.38 470 ARG A N 1
ATOM 3700 C CA . ARG A 1 470 ? -10.765 -2.654 28.404 1.00 92.38 470 ARG A CA 1
ATOM 3701 C C . ARG A 1 470 ? -12.270 -2.672 28.648 1.00 92.38 470 ARG A C 1
ATOM 3703 O O . ARG A 1 470 ? -12.765 -3.620 29.256 1.00 92.38 470 ARG A O 1
ATOM 3710 N N . ASP A 1 471 ? -12.982 -1.681 28.123 1.00 92.75 471 ASP A N 1
ATOM 3711 C CA . ASP A 1 471 ? -14.439 -1.572 28.226 1.00 92.75 471 ASP A CA 1
ATOM 3712 C C . ASP A 1 471 ? -15.160 -2.778 27.588 1.00 92.75 471 ASP A C 1
ATOM 3714 O O . ASP A 1 471 ? -16.117 -3.296 28.152 1.00 92.75 471 ASP A O 1
ATOM 3718 N N . GLY A 1 472 ? -14.655 -3.311 26.471 1.00 92.62 472 GLY A N 1
ATOM 3719 C CA . GLY A 1 472 ? -15.269 -4.453 25.785 1.00 92.62 472 GLY A CA 1
ATOM 3720 C C . GLY A 1 472 ? -14.752 -4.660 24.358 1.00 92.62 472 GLY A C 1
ATOM 3721 O O . GLY A 1 472 ? -13.957 -3.848 23.876 1.00 92.62 472 GLY A O 1
ATOM 3722 N N . PRO A 1 473 ? -15.195 -5.722 23.660 1.00 94.75 473 PRO A N 1
ATOM 3723 C CA . PRO A 1 473 ? -14.747 -6.008 22.300 1.00 94.75 473 PRO A CA 1
ATOM 3724 C C . PRO A 1 473 ? -15.094 -4.866 21.335 1.00 94.75 473 PRO A C 1
ATOM 3726 O O . PRO A 1 473 ? -16.082 -4.152 21.517 1.00 94.75 473 PRO A O 1
ATOM 3729 N N . ILE A 1 474 ? -14.270 -4.670 20.308 1.00 96.56 474 ILE A N 1
ATOM 3730 C CA . ILE A 1 474 ? -14.530 -3.717 19.222 1.00 96.56 474 ILE A CA 1
ATOM 3731 C C . ILE A 1 474 ? -14.947 -4.507 17.982 1.00 96.56 474 ILE A C 1
ATOM 3733 O O . ILE A 1 474 ? -14.245 -5.430 17.578 1.00 96.56 474 ILE A O 1
ATOM 3737 N N . LEU A 1 475 ? -16.064 -4.113 17.370 1.00 97.25 475 LEU A N 1
ATOM 3738 C CA . LEU A 1 475 ? -16.579 -4.707 16.137 1.00 97.25 475 LEU A CA 1
ATOM 3739 C C . LEU A 1 475 ? -16.451 -3.712 14.983 1.00 97.25 475 LEU A C 1
ATOM 3741 O O . LEU A 1 475 ? -16.872 -2.554 15.097 1.00 97.25 475 LEU A O 1
ATOM 3745 N N . LEU A 1 476 ? -15.875 -4.165 13.873 1.00 98.38 476 LEU A N 1
ATOM 3746 C CA . LEU A 1 476 ? -15.779 -3.412 12.625 1.00 98.38 476 LEU A CA 1
ATOM 3747 C C . LEU A 1 476 ? -16.432 -4.212 11.494 1.00 98.38 476 LEU A C 1
ATOM 3749 O O . LEU A 1 476 ? -16.323 -5.434 11.449 1.00 98.38 476 LEU A O 1
ATOM 3753 N N . ASN A 1 477 ? -17.053 -3.514 10.556 1.00 98.25 477 ASN A N 1
ATOM 3754 C CA . ASN A 1 477 ? -17.605 -4.076 9.332 1.00 98.25 477 ASN A CA 1
ATOM 3755 C C . ASN A 1 477 ? -16.604 -3.887 8.192 1.00 98.25 477 ASN A C 1
ATOM 3757 O O . ASN A 1 477 ? -16.019 -2.809 8.050 1.00 98.25 477 ASN A O 1
ATOM 3761 N N . PHE A 1 478 ? -16.427 -4.915 7.369 1.00 98.31 478 PHE A N 1
ATOM 3762 C CA . PHE A 1 478 ? -15.586 -4.890 6.180 1.00 98.31 478 PHE A CA 1
ATOM 3763 C C . PHE A 1 478 ? -16.461 -4.967 4.929 1.00 98.31 478 PHE A C 1
ATOM 3765 O O . PHE A 1 478 ? -17.301 -5.859 4.778 1.00 98.31 478 PHE A O 1
ATOM 3772 N N . PHE A 1 479 ? -16.236 -4.032 4.012 1.00 97.56 479 PHE A N 1
ATOM 3773 C CA . PHE A 1 479 ? -16.992 -3.912 2.779 1.00 97.56 479 PHE A CA 1
ATOM 3774 C C . PHE A 1 479 ? -16.101 -4.002 1.545 1.00 97.56 479 PHE A C 1
ATOM 3776 O O . PHE A 1 479 ? -14.986 -3.473 1.527 1.00 97.56 479 PHE A O 1
ATOM 3783 N N . VAL A 1 480 ? -16.657 -4.592 0.490 1.00 97.38 480 VAL A N 1
ATOM 3784 C CA . VAL A 1 480 ? -16.121 -4.532 -0.873 1.00 97.38 480 VAL A CA 1
ATOM 3785 C C . VAL A 1 480 ? -17.028 -3.630 -1.697 1.00 97.38 480 VAL A C 1
ATOM 3787 O O . VAL A 1 480 ? -18.245 -3.787 -1.688 1.00 97.38 480 VAL A O 1
ATOM 3790 N N . HIS A 1 481 ? -16.439 -2.676 -2.403 1.00 96.38 481 HIS A N 1
ATOM 3791 C CA . HIS A 1 481 ? -17.114 -1.815 -3.367 1.00 96.38 481 HIS A CA 1
ATOM 3792 C C . HIS A 1 481 ? -16.853 -2.401 -4.745 1.00 96.38 481 HIS A C 1
ATOM 3794 O O . HIS A 1 481 ? -15.749 -2.250 -5.262 1.00 96.38 481 HIS A O 1
ATOM 3800 N N . VAL A 1 482 ? -17.829 -3.121 -5.291 1.00 95.50 482 VAL A N 1
ATOM 3801 C CA . VAL A 1 482 ? -17.678 -3.916 -6.513 1.00 95.50 482 VAL A CA 1
ATOM 3802 C C . VAL A 1 482 ? -18.123 -3.114 -7.728 1.00 95.50 482 VAL A C 1
ATOM 3804 O O . VAL A 1 482 ? -19.232 -2.576 -7.757 1.00 95.50 482 VAL A O 1
ATOM 3807 N N . LEU A 1 483 ? -17.272 -3.080 -8.750 1.00 94.50 483 LEU A N 1
ATOM 3808 C CA . LEU A 1 483 ? -17.574 -2.539 -10.070 1.00 94.50 483 LEU A CA 1
ATOM 3809 C C . LEU A 1 483 ? -17.350 -3.632 -11.118 1.00 94.50 483 LEU A C 1
ATOM 3811 O O . LEU A 1 483 ? -16.310 -4.289 -11.118 1.00 94.50 483 LEU A O 1
ATOM 3815 N N . ARG A 1 484 ? -18.315 -3.845 -12.016 1.00 92.62 484 ARG A N 1
ATOM 3816 C CA . ARG A 1 484 ? -18.137 -4.780 -13.134 1.00 92.62 484 ARG A CA 1
ATOM 3817 C C . ARG A 1 484 ? -17.189 -4.189 -14.174 1.00 92.62 484 ARG A C 1
ATOM 3819 O O . ARG A 1 484 ? -17.266 -3.000 -14.471 1.00 92.62 484 ARG A O 1
ATOM 3826 N N . ALA A 1 485 ? -16.344 -5.022 -14.772 1.00 90.38 485 ALA A N 1
ATOM 3827 C CA . ALA A 1 485 ? -15.433 -4.587 -15.829 1.00 90.38 485 ALA A CA 1
ATOM 3828 C C . ALA A 1 485 ? -16.150 -4.159 -17.126 1.00 90.38 485 ALA A C 1
ATOM 3830 O O . ALA A 1 485 ? -15.569 -3.458 -17.945 1.00 90.38 485 ALA A O 1
ATOM 3831 N N . ASP A 1 486 ? -17.407 -4.560 -17.314 1.00 89.44 486 ASP A N 1
ATOM 3832 C CA . ASP A 1 486 ? -18.269 -4.166 -18.434 1.00 89.44 486 ASP A CA 1
ATOM 3833 C C . ASP A 1 486 ? -19.329 -3.123 -18.032 1.00 89.44 486 ASP A C 1
ATOM 3835 O O . ASP A 1 486 ? -20.282 -2.889 -18.776 1.00 89.44 486 ASP A O 1
ATOM 3839 N N . ALA A 1 487 ? -19.196 -2.511 -16.847 1.00 87.19 487 ALA A N 1
ATOM 3840 C CA . ALA A 1 487 ? -20.157 -1.526 -16.369 1.00 87.19 487 ALA A CA 1
ATOM 3841 C C . ALA A 1 487 ? -20.267 -0.341 -17.349 1.00 87.19 487 ALA A C 1
ATOM 3843 O O . ALA A 1 487 ? -19.247 0.119 -17.869 1.00 87.19 487 ALA A O 1
ATOM 3844 N N . PRO A 1 488 ? -21.477 0.199 -17.587 1.00 87.25 488 PRO A N 1
ATOM 3845 C CA . PRO A 1 488 ? -21.636 1.399 -18.394 1.00 87.25 488 PRO A CA 1
ATOM 3846 C C . PRO A 1 488 ? -20.978 2.583 -17.678 1.00 87.25 488 PRO A C 1
ATOM 3848 O O . PRO A 1 488 ? -21.395 2.981 -16.590 1.00 87.25 488 PRO A O 1
ATOM 3851 N N . LEU A 1 489 ? -19.935 3.141 -18.290 1.00 89.25 489 LEU A N 1
ATOM 3852 C CA . LEU A 1 489 ? -19.185 4.271 -17.748 1.00 89.25 489 LEU A CA 1
ATOM 3853 C C . LEU A 1 489 ? -19.676 5.600 -18.345 1.00 89.25 489 LEU A C 1
ATOM 3855 O O . LEU A 1 489 ? -20.219 5.613 -19.455 1.00 89.25 489 LEU A O 1
ATOM 3859 N N . PRO A 1 490 ? -19.475 6.736 -17.649 1.00 86.50 490 PRO A N 1
ATOM 3860 C CA . PRO A 1 490 ? -19.707 8.056 -18.228 1.00 86.50 490 PRO A CA 1
ATOM 3861 C C . PRO A 1 490 ? -18.967 8.237 -19.561 1.00 86.50 490 PRO A C 1
ATOM 3863 O O . PRO A 1 490 ? -17.880 7.693 -19.763 1.00 86.50 490 PRO A O 1
ATOM 3866 N N . GLN A 1 491 ? -19.551 9.023 -20.470 1.00 82.88 491 GLN A N 1
ATOM 3867 C CA . GLN A 1 491 ? -19.040 9.178 -21.833 1.00 82.88 491 GLN A CA 1
ATOM 3868 C C . GLN A 1 491 ? -17.562 9.604 -21.849 1.00 82.88 491 GLN A C 1
ATOM 3870 O O . GLN A 1 491 ? -17.188 10.605 -21.241 1.00 82.88 491 GLN A O 1
ATOM 3875 N N . GLY A 1 492 ? -16.738 8.848 -22.580 1.00 81.25 492 GLY A N 1
ATOM 3876 C CA . GLY A 1 492 ? -15.304 9.110 -22.734 1.00 81.25 492 GLY A CA 1
ATOM 3877 C C . GLY A 1 492 ? -14.401 8.480 -21.669 1.00 81.25 492 GLY A C 1
ATOM 3878 O O . GLY A 1 492 ? -13.192 8.668 -21.756 1.00 81.25 492 GLY A O 1
ATOM 3879 N N . LEU A 1 493 ? -14.948 7.732 -20.701 1.00 88.06 493 LEU A N 1
ATOM 3880 C CA . LEU A 1 493 ? -14.163 6.955 -19.737 1.00 88.06 493 LEU A CA 1
ATOM 3881 C C . LEU A 1 493 ? -14.124 5.472 -20.114 1.00 88.06 493 LEU A C 1
ATOM 3883 O O . LEU A 1 493 ? -15.154 4.879 -20.434 1.00 88.06 493 LEU A O 1
ATOM 3887 N N . ALA A 1 494 ? -12.944 4.864 -20.010 1.00 90.94 494 ALA A N 1
ATOM 3888 C CA . ALA A 1 494 ? -12.757 3.419 -20.046 1.00 90.94 494 ALA A CA 1
ATOM 3889 C C . ALA A 1 494 ? -12.284 2.891 -18.681 1.00 90.94 494 ALA A C 1
ATOM 3891 O O . ALA A 1 494 ? -11.814 3.646 -17.828 1.00 90.94 494 ALA A O 1
ATOM 3892 N N . ILE A 1 495 ? -12.368 1.572 -18.479 1.00 93.88 495 ILE A N 1
ATOM 3893 C CA . ILE A 1 495 ? -11.906 0.921 -17.243 1.00 93.88 495 ILE A CA 1
ATOM 3894 C C . ILE A 1 495 ? -10.460 1.303 -16.880 1.00 93.88 495 ILE A C 1
ATOM 3896 O O . ILE A 1 495 ? -10.250 1.702 -15.732 1.00 93.88 495 ILE A O 1
ATOM 3900 N N . PRO A 1 496 ? -9.481 1.292 -17.810 1.00 93.19 496 PRO A N 1
ATOM 3901 C CA . PRO A 1 496 ? -8.127 1.721 -17.478 1.00 93.19 496 PRO A CA 1
ATOM 3902 C C . PRO A 1 496 ? -8.036 3.166 -16.981 1.00 93.19 496 PRO A C 1
ATOM 3904 O O . PRO A 1 496 ? -7.213 3.452 -16.122 1.00 93.19 496 PRO A O 1
ATOM 3907 N N . ASP A 1 497 ? -8.887 4.081 -17.453 1.00 91.62 497 ASP A N 1
ATOM 3908 C CA . ASP A 1 497 ? -8.863 5.472 -16.977 1.00 91.62 497 ASP A CA 1
ATOM 3909 C C . ASP A 1 497 ? -9.289 5.576 -15.504 1.00 91.62 497 ASP A C 1
ATOM 3911 O O . ASP A 1 497 ? -8.755 6.392 -14.763 1.00 91.62 497 ASP A O 1
ATOM 3915 N N . ILE A 1 498 ? -10.203 4.708 -15.061 1.00 93.12 498 ILE A N 1
ATOM 3916 C CA . ILE A 1 498 ? -10.673 4.636 -13.668 1.00 93.12 498 ILE A CA 1
ATOM 3917 C C . ILE A 1 498 ? -9.658 3.915 -12.776 1.00 93.12 498 ILE A C 1
ATOM 3919 O O . ILE A 1 498 ? -9.458 4.295 -11.623 1.00 93.12 498 ILE A O 1
ATOM 3923 N N . VAL A 1 499 ? -9.033 2.855 -13.289 1.00 95.44 499 VAL A N 1
ATOM 3924 C CA . VAL A 1 499 ? -8.035 2.065 -12.553 1.00 95.44 499 VAL A CA 1
ATOM 3925 C C . VAL A 1 499 ? -6.755 2.870 -12.316 1.00 95.44 499 VAL A C 1
ATOM 3927 O O . VAL A 1 499 ? -6.154 2.768 -11.245 1.00 95.44 499 VAL A O 1
ATOM 3930 N N . GLU A 1 500 ? -6.351 3.687 -13.289 1.00 94.62 500 GLU A N 1
ATOM 3931 C CA . GLU A 1 500 ? -5.155 4.529 -13.205 1.00 94.62 500 GLU A CA 1
ATOM 3932 C C . GLU A 1 500 ? -5.385 5.863 -12.462 1.00 94.62 500 GLU A C 1
ATOM 3934 O O . GLU A 1 500 ? -4.411 6.575 -12.226 1.00 94.62 500 GLU A O 1
ATOM 3939 N N . ASP A 1 501 ? -6.625 6.189 -12.061 1.00 94.94 501 ASP A N 1
ATOM 3940 C CA . ASP A 1 501 ? -6.985 7.409 -11.318 1.00 94.94 501 ASP A CA 1
ATOM 3941 C C . ASP A 1 501 ? -7.558 7.106 -9.916 1.00 94.94 501 ASP A C 1
ATOM 3943 O O . ASP A 1 501 ? -8.757 6.893 -9.708 1.00 94.94 501 ASP A O 1
ATOM 3947 N N . ALA A 1 502 ? -6.696 7.163 -8.898 1.00 95.94 502 ALA A N 1
ATOM 3948 C CA . ALA A 1 502 ? -7.095 6.981 -7.501 1.00 95.94 502 ALA A CA 1
ATOM 3949 C C . ALA A 1 502 ? -7.841 8.180 -6.876 1.00 95.94 502 ALA A C 1
ATOM 3951 O O . ALA A 1 502 ? -8.339 8.053 -5.752 1.00 95.94 502 ALA A O 1
ATOM 3952 N N . CYS A 1 503 ? -7.953 9.316 -7.572 1.00 94.62 503 CYS A N 1
ATOM 3953 C CA . CYS A 1 503 ? -8.785 10.448 -7.154 1.00 94.62 503 CYS A CA 1
ATOM 3954 C C . CYS A 1 503 ? -10.263 10.250 -7.528 1.00 94.62 503 CYS A C 1
ATOM 3956 O O . CYS A 1 503 ? -11.108 11.036 -7.091 1.00 94.62 503 CYS A O 1
ATOM 3958 N N . PHE A 1 504 ? -10.590 9.249 -8.356 1.00 90.81 504 PHE A N 1
ATOM 3959 C CA . PHE A 1 504 ? -11.940 9.085 -8.883 1.00 90.81 504 PHE A CA 1
ATOM 3960 C C . PHE A 1 504 ? -12.915 8.493 -7.835 1.00 90.81 504 PHE A C 1
ATOM 3962 O O . PHE A 1 504 ? -12.649 7.408 -7.291 1.00 90.81 504 PHE A O 1
ATOM 3969 N N . PRO A 1 505 ? -14.069 9.147 -7.573 1.00 90.06 505 PRO A N 1
ATOM 3970 C CA . PRO A 1 505 ? -15.081 8.662 -6.631 1.00 90.06 505 PRO A CA 1
ATOM 3971 C C . PRO A 1 505 ? -15.937 7.551 -7.260 1.00 90.06 505 PRO A C 1
ATOM 3973 O O . PRO A 1 505 ? -16.629 7.762 -8.260 1.00 90.06 505 PRO A O 1
ATOM 3976 N N . TRP A 1 506 ? -15.902 6.354 -6.675 1.00 90.06 506 TRP A N 1
ATOM 3977 C CA . TRP A 1 506 ? -16.555 5.159 -7.232 1.00 90.06 506 TRP A CA 1
ATOM 3978 C C . TRP A 1 506 ? -18.071 5.133 -7.034 1.00 90.06 506 TRP A C 1
ATOM 3980 O O . TRP A 1 506 ? -18.781 4.467 -7.785 1.00 90.06 506 TRP A O 1
ATOM 3990 N N . GLU A 1 507 ? -18.593 5.920 -6.097 1.00 85.69 507 GLU A N 1
ATOM 3991 C CA . GLU A 1 507 ? -20.030 6.109 -5.899 1.00 85.69 507 GLU A CA 1
ATOM 3992 C C . GLU A 1 507 ? -20.698 6.647 -7.173 1.00 85.69 507 GLU A C 1
ATOM 3994 O O . GLU A 1 507 ? -21.849 6.328 -7.460 1.00 85.69 507 GLU A O 1
ATOM 3999 N N . ARG A 1 508 ? -19.960 7.417 -7.986 1.00 87.81 508 ARG A N 1
ATOM 4000 C CA . ARG A 1 508 ? -20.448 7.952 -9.268 1.00 87.81 508 ARG A CA 1
ATOM 4001 C C . ARG A 1 508 ? -20.461 6.927 -10.401 1.00 87.81 508 ARG A C 1
ATOM 4003 O O . ARG A 1 508 ? -21.043 7.203 -11.443 1.00 87.81 508 ARG A O 1
ATOM 4010 N N . LEU A 1 509 ? -19.822 5.775 -10.206 1.00 89.38 509 LEU A N 1
ATOM 4011 C CA . LEU A 1 509 ? -19.749 4.682 -11.178 1.00 89.38 509 LEU A CA 1
ATOM 4012 C C . LEU A 1 509 ? -20.812 3.604 -10.926 1.00 89.38 509 LEU A C 1
ATOM 4014 O O . LEU A 1 509 ? -20.853 2.609 -11.640 1.00 89.38 509 LEU A O 1
ATOM 4018 N N . GLY A 1 510 ? -21.646 3.772 -9.893 1.00 89.00 510 GLY A N 1
ATOM 4019 C CA . GLY A 1 510 ? -22.615 2.755 -9.488 1.00 89.00 510 GLY A CA 1
ATOM 4020 C C . GLY A 1 510 ? -21.974 1.538 -8.815 1.00 89.00 510 GLY A C 1
ATOM 4021 O O . GLY A 1 510 ? -22.557 0.456 -8.844 1.00 89.00 510 GLY A O 1
ATOM 4022 N N . ALA A 1 511 ? -20.783 1.693 -8.219 1.00 92.94 511 ALA A N 1
ATOM 4023 C CA . ALA A 1 511 ? -20.136 0.610 -7.486 1.00 92.94 511 ALA A CA 1
ATOM 4024 C C . ALA A 1 511 ? -21.016 0.141 -6.315 1.00 92.94 511 ALA A C 1
ATOM 4026 O O . ALA A 1 511 ? -21.499 0.941 -5.509 1.00 92.94 511 ALA A O 1
ATOM 4027 N N . LYS A 1 512 ? -21.220 -1.173 -6.207 1.00 93.31 512 LYS A N 1
ATOM 4028 C CA . LYS A 1 512 ? -22.080 -1.778 -5.188 1.00 93.31 512 LYS A CA 1
ATOM 4029 C C . LYS A 1 512 ? -21.281 -2.043 -3.915 1.00 93.31 512 LYS A C 1
ATOM 4031 O O . LYS A 1 512 ? -20.300 -2.781 -3.944 1.00 93.31 512 LYS A O 1
ATOM 4036 N N . LYS A 1 513 ? -21.709 -1.470 -2.788 1.00 95.12 513 LYS A N 1
ATOM 4037 C CA . LYS A 1 513 ? -21.096 -1.697 -1.469 1.00 95.12 513 LYS A CA 1
ATOM 4038 C C . LYS A 1 513 ? -21.669 -2.966 -0.825 1.00 95.12 513 LYS A C 1
ATOM 4040 O O . LYS A 1 513 ? -22.811 -2.967 -0.373 1.00 95.12 513 LYS A O 1
ATOM 4045 N N . LEU A 1 514 ? -20.873 -4.029 -0.773 1.00 95.00 514 LEU A N 1
ATOM 4046 C CA . LEU A 1 514 ? -21.212 -5.330 -0.190 1.00 95.00 514 LEU A CA 1
ATOM 4047 C C . LEU A 1 514 ? -20.606 -5.472 1.204 1.00 95.00 514 LEU A C 1
ATOM 4049 O O . LEU A 1 514 ? -19.411 -5.238 1.370 1.00 95.00 514 LEU A O 1
ATOM 4053 N N . HIS A 1 515 ? -21.399 -5.877 2.196 1.00 95.88 515 HIS A N 1
ATOM 4054 C CA . HIS A 1 515 ? -20.900 -6.236 3.526 1.00 95.88 515 HIS A CA 1
ATOM 4055 C C . HIS A 1 515 ? -20.483 -7.708 3.525 1.00 95.88 515 HIS A C 1
ATOM 4057 O O . HIS A 1 515 ? -21.338 -8.583 3.584 1.00 95.88 515 HIS A O 1
ATOM 4063 N N . VAL A 1 516 ? -19.182 -7.977 3.423 1.00 96.81 516 VAL A N 1
ATOM 4064 C CA . VAL A 1 516 ? -18.675 -9.340 3.168 1.00 96.81 516 VAL A CA 1
ATOM 4065 C C . VAL A 1 516 ? -18.032 -9.991 4.387 1.00 96.81 516 VAL A C 1
ATOM 4067 O O . VAL A 1 516 ? -17.843 -11.206 4.404 1.00 96.81 516 VAL A O 1
ATOM 4070 N N . ALA A 1 517 ? -17.651 -9.197 5.389 1.00 97.69 517 ALA A N 1
ATOM 4071 C CA . ALA A 1 517 ? -16.998 -9.706 6.583 1.00 97.69 517 ALA A CA 1
ATOM 4072 C C . ALA A 1 517 ? -17.139 -8.760 7.779 1.00 97.69 517 ALA A C 1
ATOM 4074 O O . ALA A 1 517 ? -17.323 -7.553 7.621 1.00 97.69 517 ALA A O 1
ATOM 4075 N N . SER A 1 518 ? -16.963 -9.305 8.980 1.00 98.06 518 SER A N 1
ATOM 4076 C CA . SER A 1 518 ? -16.777 -8.543 10.218 1.00 98.06 518 SER A CA 1
ATOM 4077 C C . SER A 1 518 ? -15.409 -8.809 10.835 1.00 98.06 518 SER A C 1
ATOM 4079 O O . SER A 1 518 ? -14.883 -9.920 10.758 1.00 98.06 518 SER A O 1
ATOM 4081 N N . ILE A 1 519 ? -14.871 -7.802 11.512 1.00 98.62 519 ILE A N 1
ATOM 4082 C CA . ILE A 1 519 ? -13.632 -7.870 12.278 1.00 98.62 519 ILE A CA 1
ATOM 4083 C C . ILE A 1 519 ? -13.990 -7.743 13.753 1.00 98.62 519 ILE A C 1
ATOM 4085 O O . ILE A 1 519 ? -14.455 -6.690 14.194 1.00 98.62 519 ILE A O 1
ATOM 4089 N N . GLU A 1 520 ? -13.744 -8.802 14.513 1.00 98.25 520 GLU A N 1
ATOM 4090 C CA . GLU A 1 520 ? -13.914 -8.802 15.959 1.00 98.25 520 GLU A CA 1
ATOM 4091 C C . GLU A 1 520 ? -12.561 -8.666 16.649 1.00 98.25 520 GLU A C 1
ATOM 4093 O O . GLU A 1 520 ? -11.653 -9.476 16.459 1.00 98.25 520 GLU A O 1
ATOM 4098 N N . ILE A 1 521 ? -12.438 -7.637 17.481 1.00 97.38 521 ILE A N 1
ATOM 4099 C CA . ILE A 1 521 ? -11.260 -7.387 18.298 1.00 97.38 521 ILE A CA 1
ATOM 4100 C C . ILE A 1 521 ? -11.629 -7.639 19.757 1.00 97.38 521 ILE A C 1
ATOM 4102 O O . ILE A 1 521 ? -12.276 -6.809 20.401 1.00 97.38 521 ILE A O 1
ATOM 4106 N N . SER A 1 522 ? -11.184 -8.770 20.293 1.00 95.75 522 SER A N 1
ATOM 4107 C CA . SER A 1 522 ? -11.384 -9.117 21.700 1.00 95.75 522 SER A CA 1
ATOM 4108 C C . SER A 1 522 ? -10.499 -8.273 22.631 1.00 95.75 522 SER A C 1
ATOM 4110 O O . SER A 1 522 ? -9.505 -7.664 22.210 1.00 95.75 522 SER A O 1
ATOM 4112 N N . ARG A 1 523 ? -10.860 -8.248 23.922 1.00 94.44 523 ARG A N 1
ATOM 4113 C CA . ARG A 1 523 ? -10.131 -7.532 24.982 1.00 94.44 523 ARG A CA 1
ATOM 4114 C C . ARG A 1 523 ? -8.654 -7.941 25.003 1.00 94.44 523 ARG A C 1
ATOM 4116 O O . ARG A 1 523 ? -8.331 -9.117 25.129 1.00 94.44 523 ARG A O 1
ATOM 4123 N N . GLN A 1 524 ? -7.766 -6.954 24.916 1.00 91.75 524 GLN A N 1
ATOM 4124 C CA . GLN A 1 524 ? -6.312 -7.130 24.937 1.00 91.75 524 GLN A CA 1
ATOM 4125 C C . GLN A 1 524 ? -5.608 -5.800 25.252 1.00 91.75 524 GLN A C 1
ATOM 4127 O O . GLN A 1 524 ? -6.223 -4.742 25.108 1.00 91.75 524 GLN A O 1
ATOM 4132 N N . ASP A 1 525 ? -4.324 -5.831 25.627 1.00 88.81 525 ASP A N 1
ATOM 4133 C CA . ASP A 1 525 ? -3.489 -4.620 25.662 1.00 88.81 525 ASP A CA 1
ATOM 4134 C C . ASP A 1 525 ? -2.708 -4.477 24.341 1.00 88.81 525 ASP A C 1
ATOM 4136 O O . ASP A 1 525 ? -1.740 -5.203 24.112 1.00 88.81 525 ASP A O 1
ATOM 4140 N N . PRO A 1 526 ? -3.097 -3.557 23.442 1.00 81.31 526 PRO A N 1
ATOM 4141 C CA . PRO A 1 526 ? -2.407 -3.338 22.169 1.00 81.31 526 PRO A CA 1
ATOM 4142 C C . PRO A 1 526 ? -1.044 -2.643 22.316 1.00 81.31 526 PRO A C 1
ATOM 4144 O O . PRO A 1 526 ? -0.346 -2.459 21.318 1.00 81.31 526 PRO A O 1
ATOM 4147 N N . GLY A 1 527 ? -0.671 -2.202 23.522 1.00 76.06 527 GLY A N 1
ATOM 4148 C CA . GLY A 1 527 ? 0.582 -1.496 23.771 1.00 76.06 527 GLY A CA 1
ATOM 4149 C C . GLY A 1 527 ? 1.520 -2.186 24.757 1.00 76.06 527 GLY A C 1
ATOM 4150 O O . GLY A 1 527 ? 2.357 -1.496 25.336 1.00 76.06 527 GLY A O 1
ATOM 4151 N N . ASP A 1 528 ? 1.359 -3.488 24.960 1.00 84.06 528 ASP A N 1
ATOM 4152 C CA . ASP A 1 528 ? 2.348 -4.353 25.605 1.00 84.06 528 ASP A CA 1
ATOM 4153 C C . ASP A 1 528 ? 3.709 -4.262 24.863 1.00 84.06 528 ASP A C 1
ATOM 4155 O O . ASP A 1 528 ? 3.704 -4.302 23.626 1.00 84.06 528 ASP A O 1
ATOM 4159 N N . PRO A 1 529 ? 4.868 -4.076 25.538 1.00 83.81 529 PRO A N 1
ATOM 4160 C CA . PRO A 1 529 ? 6.145 -3.833 24.858 1.00 83.81 529 PRO A CA 1
ATOM 4161 C C . PRO A 1 529 ? 6.539 -4.868 23.787 1.00 83.81 529 PRO A C 1
ATOM 4163 O O . PRO A 1 529 ? 6.913 -4.431 22.695 1.00 83.81 529 PRO A O 1
ATOM 4166 N N . PRO A 1 530 ? 6.390 -6.193 24.000 1.00 84.88 530 PRO A N 1
ATOM 4167 C CA . PRO A 1 530 ? 6.647 -7.188 22.956 1.00 84.88 530 PRO A CA 1
ATOM 4168 C C . PRO A 1 530 ? 5.766 -6.990 21.719 1.00 84.88 530 PRO A C 1
ATOM 4170 O O . PRO A 1 530 ? 6.253 -7.052 20.593 1.00 84.88 530 PRO A O 1
ATOM 4173 N N . ARG A 1 531 ? 4.483 -6.651 21.904 1.00 84.00 531 ARG A N 1
ATOM 4174 C CA . ARG A 1 531 ? 3.568 -6.373 20.785 1.00 84.00 531 ARG A CA 1
ATOM 4175 C C . ARG A 1 531 ? 3.935 -5.112 20.027 1.00 84.00 531 ARG A C 1
ATOM 4177 O O . ARG A 1 531 ? 3.699 -5.039 18.830 1.00 84.00 531 ARG A O 1
ATOM 4184 N N . LEU A 1 532 ? 4.466 -4.096 20.706 1.00 82.69 532 LEU A N 1
ATOM 4185 C CA . LEU A 1 532 ? 4.942 -2.883 20.041 1.00 82.69 532 LEU A CA 1
ATOM 4186 C C . LEU A 1 532 ? 6.197 -3.161 19.214 1.00 82.69 532 LEU A C 1
ATOM 4188 O O . LEU A 1 532 ? 6.316 -2.610 18.124 1.00 82.69 532 LEU A O 1
ATOM 4192 N N . LEU A 1 533 ? 7.092 -4.025 19.696 1.00 83.31 533 LEU A N 1
ATOM 4193 C CA . LEU A 1 533 ? 8.246 -4.474 18.920 1.00 83.31 533 LEU A CA 1
ATOM 4194 C C . LEU A 1 533 ? 7.799 -5.269 17.686 1.00 83.31 533 LEU A C 1
ATOM 4196 O O . LEU A 1 533 ? 8.199 -4.930 16.573 1.00 83.31 533 LEU A O 1
ATOM 4200 N N . GLU A 1 534 ? 6.883 -6.226 17.865 1.00 86.38 534 GLU A N 1
ATOM 4201 C CA . GLU A 1 534 ? 6.241 -6.963 16.768 1.00 86.38 534 GLU A CA 1
ATOM 4202 C C . GLU A 1 534 ? 5.573 -5.991 15.780 1.00 86.38 534 GLU A C 1
ATOM 4204 O O . GLU A 1 534 ? 5.768 -6.095 14.573 1.00 86.38 534 GLU A O 1
ATOM 4209 N N . ALA A 1 535 ? 4.855 -4.972 16.274 1.00 85.69 535 ALA A N 1
ATOM 4210 C CA . ALA A 1 535 ? 4.220 -3.947 15.444 1.00 85.69 535 ALA A CA 1
ATOM 4211 C C . ALA A 1 535 ? 5.225 -3.184 14.585 1.00 85.69 535 ALA A C 1
ATOM 4213 O O . ALA A 1 535 ? 4.891 -2.747 13.481 1.00 85.69 535 ALA A O 1
ATOM 4214 N N . GLU A 1 536 ? 6.424 -2.944 15.109 1.00 83.88 536 GLU A N 1
ATOM 4215 C CA . GLU A 1 536 ? 7.478 -2.234 14.403 1.00 83.88 536 GLU A CA 1
ATOM 4216 C C . GLU A 1 536 ? 8.204 -3.141 13.409 1.00 83.88 536 GLU A C 1
ATOM 4218 O O . GLU A 1 536 ? 8.473 -2.690 12.298 1.00 83.88 536 GLU A O 1
ATOM 4223 N N . GLN A 1 537 ? 8.397 -4.420 13.713 1.00 83.19 537 GLN A N 1
ATOM 4224 C CA . GLN A 1 537 ? 9.009 -5.386 12.797 1.00 83.19 537 GLN A CA 1
ATOM 4225 C C . GLN A 1 537 ? 8.064 -5.802 11.660 1.00 83.19 537 GLN A C 1
ATOM 4227 O O . GLN A 1 537 ? 8.498 -5.905 10.512 1.00 83.19 537 GLN A O 1
ATOM 4232 N N . LEU A 1 538 ? 6.764 -5.947 11.943 1.00 87.25 538 LEU A N 1
ATOM 4233 C CA . LEU A 1 538 ? 5.781 -6.464 10.995 1.00 87.25 538 LEU A CA 1
ATOM 4234 C C . LEU A 1 538 ? 5.721 -5.638 9.701 1.00 87.25 538 LEU A C 1
ATOM 4236 O O . LEU A 1 538 ? 5.628 -4.398 9.693 1.00 87.25 538 LEU A O 1
ATOM 4240 N N . GLN A 1 539 ? 5.750 -6.366 8.589 1.00 86.75 539 GLN A N 1
ATOM 4241 C CA . GLN A 1 539 ? 5.836 -5.834 7.238 1.00 86.75 539 GLN A CA 1
ATOM 4242 C C . GLN A 1 539 ? 4.516 -6.020 6.508 1.00 86.75 539 GLN A C 1
ATOM 4244 O O . GLN A 1 539 ? 4.237 -7.096 5.997 1.00 86.75 539 GLN A O 1
ATOM 4249 N N . PHE A 1 540 ? 3.717 -4.963 6.435 1.00 91.88 540 PHE A N 1
ATOM 4250 C CA . PHE A 1 540 ? 2.518 -4.946 5.607 1.00 91.88 540 PHE A CA 1
ATOM 4251 C C . PHE A 1 540 ? 2.857 -4.520 4.173 1.00 91.88 540 PHE A C 1
ATOM 4253 O O . PHE A 1 540 ? 3.605 -3.554 3.995 1.00 91.88 540 PHE A O 1
ATOM 4260 N N . ASN A 1 541 ? 2.289 -5.182 3.165 1.00 92.19 541 ASN A N 1
ATOM 4261 C CA . ASN A 1 541 ? 2.492 -4.860 1.749 1.00 92.19 541 ASN A CA 1
ATOM 4262 C C . ASN A 1 541 ? 1.193 -5.132 0.971 1.00 92.19 541 ASN A C 1
ATOM 4264 O O . ASN A 1 541 ? 0.676 -6.235 1.081 1.00 92.19 541 ASN A O 1
ATOM 4268 N N . PRO A 1 542 ? 0.654 -4.188 0.172 1.00 93.31 542 PRO A N 1
ATOM 4269 C CA . PRO A 1 542 ? -0.576 -4.432 -0.595 1.00 93.31 542 PRO A CA 1
ATOM 4270 C C . PRO A 1 542 ? -0.476 -5.605 -1.581 1.00 93.31 542 PRO A C 1
ATOM 4272 O O . PRO A 1 542 ? -1.507 -6.105 -2.009 1.00 93.31 542 PRO A O 1
ATOM 4275 N N . TRP A 1 543 ? 0.738 -6.015 -1.954 1.00 91.44 543 TRP A N 1
ATOM 4276 C CA . TRP A 1 543 ? 0.999 -7.160 -2.823 1.00 91.44 543 TRP A CA 1
ATOM 4277 C C . TRP A 1 543 ? 1.142 -8.488 -2.082 1.00 91.44 543 TRP A C 1
ATOM 4279 O O . TRP A 1 543 ? 1.259 -9.513 -2.740 1.00 91.44 543 TRP A O 1
ATOM 4289 N N . ASN A 1 544 ? 1.057 -8.502 -0.748 1.00 92.06 544 ASN A N 1
ATOM 4290 C CA . ASN A 1 544 ? 0.694 -9.722 -0.027 1.00 92.06 544 ASN A CA 1
ATOM 4291 C C . ASN A 1 544 ? -0.798 -9.964 -0.290 1.00 92.06 544 ASN A C 1
ATOM 4293 O O . ASN A 1 544 ? -1.655 -9.565 0.498 1.00 92.06 544 ASN A O 1
ATOM 4297 N N . ALA A 1 545 ? -1.109 -10.483 -1.472 1.00 91.75 545 ALA A N 1
ATOM 4298 C CA . ALA A 1 545 ? -2.461 -10.555 -1.993 1.00 91.75 545 ALA A CA 1
ATOM 4299 C C . ALA A 1 545 ? -2.660 -11.825 -2.811 1.00 91.75 545 ALA A C 1
ATOM 4301 O O . ALA A 1 545 ? -1.754 -12.275 -3.515 1.00 91.75 545 ALA A O 1
ATOM 4302 N N . LEU A 1 546 ? -3.875 -12.360 -2.744 1.00 91.00 546 LEU A N 1
ATOM 4303 C CA . LEU A 1 546 ? -4.338 -13.404 -3.645 1.00 91.00 546 LEU A CA 1
ATOM 4304 C C . LEU A 1 546 ? -4.401 -12.877 -5.080 1.00 91.00 546 LEU A C 1
ATOM 4306 O O . LEU A 1 546 ? -4.665 -11.692 -5.301 1.00 91.00 546 LEU A O 1
ATOM 4310 N N . HIS A 1 547 ? -4.251 -13.771 -6.055 1.00 88.31 547 HIS A N 1
ATOM 4311 C CA . HIS A 1 547 ? -4.409 -13.444 -7.475 1.00 88.31 547 HIS A CA 1
ATOM 4312 C C . HIS A 1 547 ? -5.746 -12.748 -7.780 1.00 88.31 547 HIS A C 1
ATOM 4314 O O . HIS A 1 547 ? -5.771 -11.735 -8.482 1.00 88.31 547 HIS A O 1
ATOM 4320 N N . ASP A 1 548 ? -6.837 -13.212 -7.166 1.00 90.88 548 ASP A N 1
ATOM 4321 C CA . ASP A 1 548 ? -8.168 -12.607 -7.299 1.00 90.88 548 ASP A CA 1
ATOM 4322 C C . ASP A 1 548 ? -8.270 -11.195 -6.716 1.00 90.88 548 ASP A C 1
ATOM 4324 O O . ASP A 1 548 ? -9.201 -10.475 -7.064 1.00 90.88 548 ASP A O 1
ATOM 4328 N N . HIS A 1 549 ? -7.330 -10.799 -5.855 1.00 94.88 549 HIS A N 1
ATOM 4329 C CA . HIS A 1 549 ? -7.233 -9.481 -5.228 1.00 94.88 549 HIS A CA 1
ATOM 4330 C C . HIS A 1 549 ? -5.996 -8.708 -5.699 1.00 94.88 549 HIS A C 1
ATOM 4332 O O . HIS A 1 549 ? -5.482 -7.866 -4.957 1.00 94.88 549 HIS A O 1
ATOM 4338 N N . ARG A 1 550 ? -5.503 -8.978 -6.919 1.00 93.62 550 ARG A N 1
ATOM 4339 C CA . ARG A 1 550 ? -4.333 -8.301 -7.497 1.00 93.62 550 ARG A CA 1
ATOM 4340 C C . ARG A 1 550 ? -4.456 -6.776 -7.371 1.00 93.62 550 ARG A C 1
ATOM 4342 O O . ARG A 1 550 ? -5.421 -6.209 -7.877 1.00 93.62 550 ARG A O 1
ATOM 4349 N N . PRO A 1 551 ? -3.495 -6.080 -6.748 1.00 96.00 551 PRO A N 1
ATOM 4350 C CA . PRO A 1 551 ? -3.458 -4.621 -6.763 1.00 96.00 551 PRO A CA 1
ATOM 4351 C C . PRO A 1 551 ? -3.357 -4.079 -8.198 1.00 96.00 551 PRO A C 1
ATOM 4353 O O . PRO A 1 551 ? -2.500 -4.520 -8.960 1.00 96.00 551 PRO A O 1
ATOM 4356 N N . LEU A 1 552 ? -4.205 -3.112 -8.566 1.00 95.44 552 LEU A N 1
ATOM 4357 C CA . LEU A 1 552 ? -4.256 -2.533 -9.916 1.00 95.44 552 LEU A CA 1
ATOM 4358 C C . LEU A 1 552 ? -3.926 -1.037 -9.925 1.00 95.44 552 LEU A C 1
ATOM 4360 O O . LEU A 1 552 ? -4.161 -0.325 -8.943 1.00 95.44 552 LEU A O 1
ATOM 4364 N N . GLY A 1 553 ? -3.419 -0.561 -11.060 1.00 95.44 553 GLY A N 1
ATOM 4365 C CA . GLY A 1 553 ? -3.121 0.847 -11.312 1.00 95.44 553 GLY A CA 1
ATOM 4366 C C . GLY A 1 553 ? -1.690 1.236 -10.938 1.00 95.44 553 GLY A C 1
ATOM 4367 O O . GLY A 1 553 ? -1.028 0.593 -10.117 1.00 95.44 553 GLY A O 1
ATOM 4368 N N . SER A 1 554 ? -1.195 2.318 -11.534 1.00 93.56 554 SER A N 1
ATOM 4369 C CA . SER A 1 554 ? 0.205 2.751 -11.443 1.00 93.56 554 SER A CA 1
ATOM 4370 C C . SER A 1 554 ? 0.683 2.976 -10.012 1.00 93.56 554 SER A C 1
ATOM 4372 O O . SER A 1 554 ? 1.824 2.653 -9.690 1.00 93.56 554 SER A O 1
ATOM 4374 N N . LEU A 1 555 ? -0.188 3.466 -9.125 1.00 95.94 555 LEU A N 1
ATOM 4375 C CA . LEU A 1 555 ? 0.119 3.608 -7.703 1.00 95.94 555 LEU A CA 1
ATOM 4376 C C . LEU A 1 555 ? 0.372 2.252 -7.049 1.00 95.94 555 LEU A C 1
ATOM 4378 O O . LEU A 1 555 ? 1.347 2.108 -6.323 1.00 95.94 555 LEU A O 1
ATOM 4382 N N . ASN A 1 556 ? -0.457 1.243 -7.311 1.00 95.06 556 ASN A N 1
ATOM 4383 C CA . ASN A 1 556 ? -0.230 -0.091 -6.767 1.00 95.06 556 ASN A CA 1
ATOM 4384 C C . ASN A 1 556 ? 1.011 -0.742 -7.364 1.00 95.06 556 ASN A C 1
ATOM 4386 O O . ASN A 1 556 ? 1.826 -1.264 -6.607 1.00 95.06 556 ASN A O 1
ATOM 4390 N N . ARG A 1 557 ? 1.236 -0.618 -8.675 1.00 89.69 557 ARG A N 1
ATOM 4391 C CA . ARG A 1 557 ? 2.488 -1.075 -9.299 1.00 89.69 557 ARG A CA 1
ATOM 4392 C C . ARG A 1 557 ? 3.713 -0.397 -8.678 1.00 89.69 557 ARG A C 1
ATOM 4394 O O . ARG A 1 557 ? 4.686 -1.074 -8.382 1.00 89.69 557 ARG A O 1
ATOM 4401 N N . ALA A 1 558 ? 3.649 0.897 -8.359 1.00 87.50 558 ALA A N 1
ATOM 4402 C CA . ALA A 1 558 ? 4.715 1.591 -7.630 1.00 87.50 558 ALA A CA 1
ATOM 4403 C C . ALA A 1 558 ? 4.944 1.016 -6.223 1.00 87.50 558 ALA A C 1
ATOM 4405 O O . ALA A 1 558 ? 6.078 0.903 -5.753 1.00 87.50 558 ALA A O 1
ATOM 4406 N N . ARG A 1 559 ? 3.860 0.635 -5.537 1.00 91.25 559 ARG A N 1
ATOM 4407 C CA . ARG A 1 559 ? 3.903 0.060 -4.184 1.00 91.25 559 ARG A CA 1
ATOM 4408 C C . ARG A 1 559 ? 4.573 -1.316 -4.138 1.00 91.25 559 ARG A C 1
ATOM 4410 O O . ARG A 1 559 ? 4.992 -1.695 -3.048 1.00 91.25 559 ARG A O 1
ATOM 4417 N N . TRP A 1 560 ? 4.744 -1.992 -5.282 1.00 83.88 560 TRP A N 1
ATOM 4418 C CA . TRP A 1 560 ? 5.582 -3.193 -5.406 1.00 83.88 560 TRP A CA 1
ATOM 4419 C C . TRP A 1 560 ? 7.009 -2.937 -4.916 1.00 83.88 560 TRP A C 1
ATOM 4421 O O . TRP A 1 560 ? 7.509 -3.703 -4.105 1.00 83.88 560 TRP A O 1
ATOM 4431 N N . GLY A 1 561 ? 7.624 -1.821 -5.333 1.00 77.06 561 GLY A N 1
ATOM 4432 C CA . GLY A 1 561 ? 8.997 -1.460 -4.955 1.00 77.06 561 GLY A CA 1
ATOM 4433 C C . GLY A 1 561 ? 9.101 -0.521 -3.746 1.00 77.06 561 GLY A C 1
ATOM 4434 O O . GLY A 1 561 ? 10.024 -0.635 -2.943 1.00 77.06 561 GLY A O 1
ATOM 4435 N N . ILE A 1 562 ? 8.139 0.393 -3.554 1.00 82.75 562 ILE A N 1
ATOM 4436 C CA . ILE A 1 562 ? 8.197 1.393 -2.464 1.00 82.75 562 ILE A CA 1
ATOM 4437 C C . ILE A 1 562 ? 8.179 0.743 -1.073 1.00 82.75 562 ILE A C 1
ATOM 4439 O O . ILE A 1 562 ? 8.903 1.184 -0.177 1.00 82.75 562 ILE A O 1
ATOM 4443 N N . TYR A 1 563 ? 7.342 -0.278 -0.867 1.00 86.81 563 TYR A N 1
ATOM 4444 C CA . TYR A 1 563 ? 7.208 -0.918 0.443 1.00 86.81 563 TYR A CA 1
ATOM 4445 C C . TYR A 1 563 ? 8.468 -1.708 0.826 1.00 86.81 563 TYR A C 1
ATOM 4447 O O . TYR A 1 563 ? 9.003 -1.410 1.899 1.00 86.81 563 TYR A O 1
ATOM 4455 N N . PRO A 1 564 ? 9.000 -2.609 -0.027 1.00 78.56 564 PRO A N 1
ATOM 4456 C CA . PRO A 1 564 ? 10.289 -3.256 0.212 1.00 78.56 564 PRO A CA 1
ATOM 4457 C C . PRO A 1 564 ? 11.420 -2.260 0.457 1.00 78.56 564 PRO A C 1
ATOM 4459 O O . PRO A 1 564 ? 12.123 -2.384 1.453 1.00 78.56 564 PRO A O 1
ATOM 4462 N N . ALA A 1 565 ? 11.540 -1.199 -0.349 1.00 76.75 565 ALA A N 1
ATOM 4463 C CA . ALA A 1 565 ? 12.590 -0.196 -0.158 1.00 76.75 565 ALA A CA 1
ATOM 4464 C C . ALA A 1 565 ? 12.525 0.474 1.227 1.00 76.75 565 ALA A C 1
ATOM 4466 O O . ALA A 1 565 ? 13.537 0.583 1.923 1.00 76.75 565 ALA A O 1
ATOM 4467 N N . SER A 1 566 ? 11.326 0.875 1.672 1.00 83.12 566 SER A N 1
ATOM 4468 C CA . SER A 1 566 ? 11.149 1.447 3.012 1.00 83.12 566 SER A CA 1
ATOM 4469 C C . SER A 1 566 ? 11.420 0.427 4.120 1.00 83.12 566 SER A C 1
ATOM 4471 O O . SER A 1 566 ? 11.903 0.811 5.185 1.00 83.12 566 SER A O 1
ATOM 4473 N N . GLN A 1 567 ? 11.111 -0.854 3.898 1.00 80.06 567 GLN A N 1
ATOM 4474 C CA . GLN A 1 567 ? 11.384 -1.935 4.845 1.00 80.06 567 GLN A CA 1
ATOM 4475 C C . GLN A 1 567 ? 12.886 -2.191 4.977 1.00 80.06 567 GLN A C 1
ATOM 4477 O O . GLN A 1 567 ? 13.386 -2.145 6.098 1.00 80.06 567 GLN A O 1
ATOM 4482 N N . SER A 1 568 ? 13.604 -2.346 3.863 1.00 74.94 568 SER A N 1
ATOM 4483 C CA . SER A 1 568 ? 15.061 -2.517 3.834 1.00 74.94 568 SER A CA 1
ATOM 4484 C C . SER A 1 568 ? 15.779 -1.347 4.497 1.00 74.94 568 SER A C 1
ATOM 4486 O O . SER A 1 568 ? 16.728 -1.531 5.253 1.00 74.94 568 SER A O 1
ATOM 4488 N N . ASN A 1 569 ? 15.307 -0.119 4.275 1.00 76.38 569 ASN A N 1
ATOM 4489 C CA . ASN A 1 569 ? 15.931 1.044 4.894 1.00 76.38 569 ASN A CA 1
ATOM 4490 C C . ASN A 1 569 ? 15.799 1.055 6.431 1.00 76.38 569 ASN A C 1
ATOM 4492 O O . ASN A 1 569 ? 16.625 1.653 7.115 1.00 76.38 569 ASN A O 1
ATOM 4496 N N . ARG A 1 570 ? 14.788 0.370 6.990 1.00 78.56 570 ARG A N 1
ATOM 4497 C CA . ARG A 1 570 ? 14.644 0.216 8.446 1.00 78.56 570 ARG A CA 1
ATOM 4498 C C . ARG A 1 570 ? 15.645 -0.776 9.032 1.00 78.56 570 ARG A C 1
ATOM 4500 O O . ARG A 1 570 ? 16.174 -0.490 10.096 1.00 78.56 570 ARG A O 1
ATOM 4507 N N . SER A 1 571 ? 15.921 -1.883 8.342 1.00 67.25 571 SER A N 1
ATOM 4508 C CA . SER A 1 571 ? 16.836 -2.927 8.827 1.00 67.25 571 SER A CA 1
ATOM 4509 C C . SER A 1 571 ? 18.319 -2.588 8.619 1.00 67.25 571 SER A C 1
ATOM 4511 O O . SER A 1 571 ? 19.156 -2.953 9.436 1.00 67.25 571 SER A O 1
ATOM 4513 N N . HIS A 1 572 ? 18.676 -1.852 7.560 1.00 54.03 572 HIS A N 1
ATOM 4514 C CA . HIS A 1 572 ? 20.086 -1.602 7.222 1.00 54.03 572 HIS A CA 1
ATOM 4515 C C . HIS A 1 572 ? 20.855 -0.716 8.217 1.00 54.03 572 HIS A C 1
ATOM 4517 O O . HIS A 1 572 ? 22.056 -0.909 8.386 1.00 54.03 572 HIS A O 1
ATOM 4523 N N . LEU A 1 573 ? 20.207 0.260 8.860 1.00 47.28 573 LEU A N 1
ATOM 4524 C CA . LEU A 1 573 ? 20.893 1.161 9.800 1.00 47.28 573 LEU A CA 1
ATOM 4525 C C . LEU A 1 573 ? 21.086 0.553 11.200 1.00 47.28 573 LEU A C 1
ATOM 4527 O O . LEU A 1 573 ? 21.862 1.098 11.984 1.00 47.28 573 LEU A O 1
ATOM 4531 N N . GLU A 1 574 ? 20.426 -0.568 11.498 1.00 40.00 574 GLU A N 1
ATOM 4532 C CA . GLU A 1 574 ? 20.680 -1.367 12.704 1.00 40.00 574 GLU A CA 1
ATOM 4533 C C . GLU A 1 574 ? 21.968 -2.194 12.522 1.00 40.00 574 GLU A C 1
ATOM 4535 O O . GLU A 1 574 ? 22.894 -2.050 13.318 1.00 40.00 574 GLU A O 1
ATOM 4540 N N . VAL A 1 575 ? 22.112 -2.897 11.390 1.00 36.41 575 VAL A N 1
ATOM 4541 C CA . VAL A 1 575 ? 23.301 -3.719 11.067 1.00 36.41 575 VAL A CA 1
ATOM 4542 C C . VAL A 1 575 ? 24.579 -2.884 10.918 1.00 36.41 575 VAL A C 1
ATOM 4544 O O . VAL A 1 575 ? 25.635 -3.261 11.416 1.00 36.41 575 VAL A O 1
ATOM 4547 N N . SER A 1 576 ? 24.518 -1.710 10.273 1.00 36.16 576 SER A N 1
ATOM 4548 C CA . SER A 1 576 ? 25.700 -0.838 10.156 1.00 36.16 576 SER A CA 1
ATOM 4549 C C . SER A 1 576 ? 26.172 -0.265 11.497 1.00 36.16 576 SER A C 1
ATOM 4551 O O . SER A 1 576 ? 27.302 0.200 11.579 1.00 36.16 576 SER A O 1
ATOM 4553 N N . ARG A 1 577 ? 25.332 -0.264 12.540 1.00 38.94 577 ARG A N 1
ATOM 4554 C CA . ARG A 1 577 ? 25.722 0.180 13.885 1.00 38.94 577 ARG A CA 1
ATOM 4555 C C . ARG A 1 577 ? 26.345 -0.938 14.702 1.00 38.94 577 ARG A C 1
ATOM 4557 O O . ARG A 1 577 ? 27.328 -0.664 15.374 1.00 38.94 577 ARG A O 1
ATOM 4564 N N . GLU A 1 578 ? 25.813 -2.152 14.608 1.00 35.53 578 GLU A N 1
ATOM 4565 C CA . GLU A 1 578 ? 26.429 -3.347 15.201 1.00 35.53 578 GLU A CA 1
ATOM 4566 C C . GLU A 1 578 ? 27.820 -3.574 14.602 1.00 35.53 578 GLU A C 1
ATOM 4568 O O . GLU A 1 578 ? 28.797 -3.591 15.336 1.00 35.53 578 GLU A O 1
ATOM 4573 N N . ALA A 1 579 ? 27.955 -3.521 13.273 1.00 29.31 579 ALA A N 1
ATOM 4574 C CA . ALA A 1 579 ? 29.255 -3.638 12.606 1.00 29.31 579 ALA A CA 1
ATOM 4575 C C . ALA A 1 579 ? 30.257 -2.514 12.959 1.00 29.31 579 ALA A C 1
ATOM 4577 O O . ALA A 1 579 ? 31.463 -2.707 12.852 1.00 29.31 579 ALA A O 1
ATOM 4578 N N . MET A 1 580 ? 29.782 -1.324 13.353 1.00 32.38 580 MET A N 1
ATOM 4579 C CA . MET A 1 580 ? 30.645 -0.233 13.833 1.00 32.38 580 MET A CA 1
ATOM 4580 C C . MET A 1 580 ? 30.963 -0.332 15.330 1.00 32.38 580 MET A C 1
ATOM 4582 O O . MET A 1 580 ? 31.975 0.219 15.752 1.00 32.38 580 MET A O 1
ATOM 4586 N N . ALA A 1 581 ? 30.108 -0.982 16.122 1.00 33.44 581 ALA A N 1
ATOM 4587 C CA . ALA A 1 581 ? 30.351 -1.263 17.533 1.00 33.44 581 ALA A CA 1
ATOM 4588 C C . ALA A 1 581 ? 31.338 -2.429 17.689 1.00 33.44 581 ALA A C 1
ATOM 4590 O O . ALA A 1 581 ? 32.309 -2.288 18.421 1.00 33.44 581 ALA A O 1
ATOM 4591 N N . ASP A 1 582 ? 31.170 -3.491 16.899 1.00 31.89 582 ASP A N 1
ATOM 4592 C CA . ASP A 1 582 ? 32.073 -4.649 16.842 1.00 31.89 582 ASP A CA 1
ATOM 4593 C C . ASP A 1 582 ? 33.457 -4.299 16.269 1.00 31.89 582 ASP A C 1
ATOM 4595 O O . ASP A 1 582 ? 34.425 -5.009 16.503 1.00 31.89 582 ASP A O 1
ATOM 4599 N N . ALA A 1 583 ? 33.564 -3.210 15.500 1.00 34.75 583 ALA A N 1
ATOM 4600 C CA . ALA A 1 583 ? 34.841 -2.679 15.015 1.00 34.75 583 ALA A CA 1
ATOM 4601 C C . ALA A 1 583 ? 35.501 -1.683 15.991 1.00 34.75 583 ALA A C 1
ATOM 4603 O O . ALA A 1 583 ? 36.594 -1.186 15.709 1.00 34.75 583 ALA A O 1
ATOM 4604 N N . ALA A 1 584 ? 34.809 -1.322 17.077 1.00 38.41 584 ALA A N 1
ATOM 4605 C CA . ALA A 1 584 ? 35.287 -0.406 18.111 1.00 38.41 584 ALA A CA 1
ATOM 4606 C C . ALA A 1 584 ? 35.639 -1.115 19.437 1.00 38.41 584 ALA A C 1
ATOM 4608 O O . ALA A 1 584 ? 36.312 -0.499 20.268 1.00 38.41 584 ALA A O 1
ATOM 4609 N N . GLU A 1 585 ? 35.201 -2.365 19.622 1.00 36.12 585 GLU A N 1
ATOM 4610 C CA . GLU A 1 585 ? 35.806 -3.353 20.535 1.00 36.12 585 GLU A CA 1
ATOM 4611 C C . GLU A 1 585 ? 37.022 -4.026 19.884 1.00 36.12 585 GLU A C 1
ATOM 4613 O O . GLU A 1 585 ? 37.979 -4.329 20.638 1.00 36.12 585 GLU A O 1
#

Secondary structure (DSSP, 8-state):
--THHHHHHHHHTTS--EEEEEEEEEBS-HHHHHHHHHTS-HHHHTTTSTTEEEEEEEEE-PPPSS--S---TTSPPEEEEEEEEES-HHHHHHHHHT-TT-HHHHHHHTBTT--SS-HHHHHHHTB---S-S-------PPPPPGGGTT---SS---HHHHHHHHHIIIIISPPPSSPPPPHHHHHHHHHHHHHHHHHHHHHTT--HHHHHHHHHHHHTTT-SSPPPPTT--PPTTHHHHHHHHHHHHHHHHHHHHHHH-SS----SS---B---EEEEEEE---TT--GGGSS-EEEEEEEEEEE--SS---TTS---EEEEEEEE--TT--BTTTBPPPB---TTS-SSSEEEEEEES-SS-SSSSHHHHHHHHHHHH--HHHHHHHHHHHTTSTTHHHHHHHHHHHHT---SSTTSS-EE--S-EEETTTEEEEEEEEES-HHHHHHH----STTHHHHHHHHHHHH--EEEEEEEEEEETT--PSTT--HHHHHS-TT--GGGGT-EEEEEEEEEE-S--TT-HHHHHHHHH----TTS-BGGG-B-SHHHHHHHHHHHHHHHHHHHHHHHHHHHHTTT-

pLDDT: mean 74.56, std 20.57, range [23.48, 98.62]

Sequence (585 aa):
MNGIQRWGSWLLMKQFRLREFSALLGVEDAAGLSDLLKRGQEHEAYADVIGLHALRWMLIEPHDASGVRSIDPAEPKALLLSFVCDGSVDATLDAVLNHRTGRAREILSHCRAFDQKDPAGYLRAHALTGKYMFRDLGPLAFPPRVRTLFSAPSGSSTFRGRVRAIAQVLFLQEPDLEPDVTISEIREAFEVRDRFFEFWDSNAGADAHQLRRSFVRAFQSDGFPLALTPFERRLPNEESWVRRTIDTGTKLQDRTARRAGDGKVRRAIHSKGHGLIRARFRVFGDKEAQGLFAVEGTYDAVLRPSNGAEAVKKDGAGDARGLALRVVLPPGTMLGGNREPEFFHPPRGAEGGCQDFLLMSASEFFTPDVASLAKWFRVRELEGRARNVALAAMLLVPGGVSQSLLMYRALWNRPLHPLAGAFHSATCYQYGPHHLAKYSVEPLDRERFRRIARQQGADALKQALRDSLRDGPILLNFFVHVLRADAPLPQGLAIPDIVEDACFPWERLGAKKLHVASIEISRQDPGDPPRLLEAEQLQFNPWNALHDHRPLGSLNRARWGIYPASQSNRSHLEVSREAMADAAE